Protein AF-A0A963HAX5-F1 (afdb_monomer)

Sequence (498 aa):
MNNPGTINALINVAQRPVFKGELVSKWRKTATCGGETNAEKCWCEPGRDGKCWQKSTRDDDVTPVDLGGQKVVLPGVHHILKGGEDSTGALEAIQRVYFNIGSCAEPCWVNHLADMRQVDPEQRGFGQTPFNIGQCRRDCPNFRAVEDRLQNVLDFFASAESDQSDLHAALANVRQAGSSGVAYTRADLVRDLETEFGEGAVGRGQLVFAENCARCHSSIPESEGGSFKNRDFAAASETHPRKVRADFLGNDQATPVTEVGTFRCRSLHSNHKAGNLYMESASVTLRERPIVADIPERDELKDGGRGYMRNVSLVNIWATAPFMHNNAIGPEICGKPANKANDFHRARYVDGNGKLLEQQPDCLRYDPTVEGRFDLYKLSMYELLHPKERGTKRTLTNADLLIDVGIRPLDGTTEKPLFGFGQVKIPAGASAGFLNGLMHKQLIGDLFLAKRHPDKLEAAGKAALVPTLQAMADEIIKNPSRFVEILREQRDFISANY

Radius of gyration: 26.66 Å; Cα contacts (8 Å, |Δi|>4): 815; chains: 1; bounding box: 66×57×75 Å

Secondary structure (DSSP, 8-state):
-----------SGGG--EETT--EEEEEEES--TT---TTTEEE-TT-TT-EEEEEEES--EEEEESSS-EEEEESEE--STTS--TT-HHHHHHHHHHHTTTTIIIIIGGGSPPTT---TTSTTSS-----HHHHHHH-HHHHHHHTTHHHHHHHHTSGGGS---HHHHHHHHHHTTS-SPPP-HHHHHHHHHHHH-TTHHHHHHHHHHHHTHHHH-SS-HHHH--GGG--TTPBPSSSTT--BS--S-----EEHHHHTS-TTTTT--TTSTTSTTGGGS-HHHHTSPP-TTSSS-HHHH-TT-SEEPPPP-TTGGGS-SBSTTS-BSPPEE---SSGGG------EE-TTSPBPSSPPPPEEP--SHHHHHHHHHHHHHHHH-TTTSPEE--B-SS-EEEE-S---B-SS-B--GGG--EEEEPTT-BHHHHTT--HHHHHHHHHHHHH-HHHHIIIIIGGGHHHHHHHHHHHHH-GGGHHHHHHHTHHHHHHH-

Nearest PDB structures (foldseek):
  6m6h-assembly1_J  TM=1.814E-01  e=9.692E+00  Human alphaherpesvirus 2

pLDDT: mean 88.15, std 10.21, range [32.91, 97.81]

Solvent-accessible surface area (backbone atoms only — not comparable to full-atom values): 27841 Å² total; per-residue (Å²): 129,81,77,65,64,62,85,74,79,75,54,32,45,70,40,54,58,57,41,62,66,51,32,26,54,45,74,40,82,34,62,63,52,83,88,54,79,50,57,82,43,19,45,65,49,86,98,42,87,55,46,19,33,38,50,48,74,46,34,81,55,62,38,75,43,36,47,67,90,40,82,44,72,44,70,10,32,29,53,72,44,46,37,55,42,25,36,62,12,60,54,61,44,56,53,50,52,49,42,78,74,54,48,55,33,81,76,39,44,60,75,23,39,55,38,91,85,42,69,53,81,90,44,84,17,36,53,52,31,52,41,53,69,48,55,25,50,71,73,24,69,66,50,47,61,48,63,78,40,34,63,61,52,52,26,53,49,24,28,80,90,10,48,70,66,52,67,39,61,53,49,23,57,58,48,50,76,66,78,49,101,65,82,57,40,66,67,52,46,51,52,54,49,22,69,74,68,34,84,62,40,64,64,52,48,53,52,53,36,32,76,75,41,34,87,56,34,29,48,63,51,51,92,76,68,43,56,53,84,78,50,66,69,73,42,54,24,87,85,46,77,79,45,45,49,46,43,28,22,16,40,54,52,82,37,51,32,83,77,71,68,59,82,54,70,65,20,39,59,56,54,45,23,86,62,16,46,40,21,76,38,29,20,50,55,49,38,70,39,73,63,57,77,88,50,98,62,61,63,94,60,28,46,54,26,17,37,20,31,29,62,66,55,56,64,57,44,48,72,60,51,43,38,70,47,74,46,71,31,27,74,51,75,37,82,85,53,92,54,68,89,69,56,79,78,71,89,32,44,29,48,98,86,63,47,71,43,94,72,68,79,83,58,42,68,80,44,90,50,72,66,44,26,40,51,44,23,52,49,14,51,47,33,64,76,34,63,88,76,41,77,48,74,50,65,50,36,89,48,66,43,74,44,76,45,81,67,53,63,69,73,90,84,49,76,43,52,53,90,83,32,34,65,50,74,43,57,50,64,39,54,54,68,64,72,62,60,57,41,55,60,58,49,54,50,48,29,49,28,31,72,76,37,42,67,60,37,36,74,70,74,40,51,89,50,34,67,61,32,32,53,50,40,52,48,34,72,76,38,52,85,42,43,70,56,54,54,59,76,40,37,68,63,41,72,76,75,58

Foldseek 3Di:
DDQLADDFQLAQVLQADFDAQFWAWAKDQFQDPVPDPPLLAKDADPPDGRGMIGTDTDRADWDFEDQANDTDIHGHAGQPAWLQFLRNHQLVVQLVVCVVVPAPCVQWFVQQAADPQDQDPVDGNPHGFETRLSSCVHPHPVSVVSSVCSRVVRRVSNDPVRFFCDLQNQVQVVVVVPDDPDGRDPVNVVVVCCVVPHNCPVVVVQQCCQVPPCCFQWLADCVGQNGSNPDDQQFFDPPRPVRGRNTQRGNQDWDAVVVVVDDQPNLQDCQCAHRHHNVSSGTPVQQPDDFPPPPPDDCVSGHRNGRTTTDHHPRPVLQRDDDDSNNQQFFAEFDPDPDPVPGPDDQFFADPVLFGDPDGDDGDYQDNGSVSSNVRVVRSVVCVVCVVVRTDGFDWAQAWDWFFADDFDDPVPDTDHDPPFGIDTDGTGHGPVVVVPFPVSVLVVLLVCLCPPLVVCVVVVNVVCSVVSPVLSVCCVVCVVCNVVSCVVCVVVRVVPD

Mean predicted aligned error: 7.12 Å

Structure (mmCIF, N/CA/C/O backbone):
data_AF-A0A963HAX5-F1
#
_entry.id   AF-A0A963HAX5-F1
#
loop_
_atom_site.group_PDB
_atom_site.id
_atom_site.type_symbol
_atom_site.label_atom_id
_atom_site.label_alt_id
_atom_site.label_comp_id
_atom_site.label_asym_id
_atom_site.label_entity_id
_atom_site.label_seq_id
_atom_site.pdbx_PDB_ins_code
_atom_site.Cartn_x
_atom_site.Cartn_y
_atom_site.Cartn_z
_atom_site.occupancy
_atom_site.B_iso_or_equiv
_atom_site.auth_seq_id
_atom_site.auth_comp_id
_atom_site.auth_asym_id
_atom_site.auth_atom_id
_atom_site.pdbx_PDB_model_num
ATOM 1 N N . MET A 1 1 ? 2.663 -3.090 -14.062 1.00 32.91 1 MET A N 1
ATOM 2 C CA . MET A 1 1 ? 1.706 -1.972 -14.248 1.00 32.91 1 MET A CA 1
ATOM 3 C C . MET A 1 1 ? 0.460 -2.021 -13.355 1.00 32.91 1 MET A C 1
ATOM 5 O O . MET A 1 1 ? -0.276 -1.048 -13.357 1.00 32.91 1 MET A O 1
ATOM 9 N N . ASN A 1 2 ? 0.231 -3.051 -12.529 1.00 38.16 2 ASN A N 1
ATOM 10 C CA . ASN A 1 2 ? -0.858 -3.026 -11.544 1.00 38.16 2 ASN A CA 1
ATOM 11 C C . ASN A 1 2 ? -0.288 -2.876 -10.133 1.00 38.16 2 ASN A C 1
ATOM 13 O O . ASN A 1 2 ? 0.355 -3.792 -9.633 1.00 38.16 2 ASN A O 1
ATOM 17 N N . ASN A 1 3 ? -0.546 -1.737 -9.495 1.00 45.62 3 ASN A N 1
ATOM 18 C CA . ASN A 1 3 ? -0.531 -1.640 -8.041 1.00 45.62 3 ASN A CA 1
ATOM 19 C C . ASN A 1 3 ? -1.984 -1.862 -7.601 1.00 45.62 3 ASN A C 1
ATOM 21 O O . ASN A 1 3 ? -2.766 -0.916 -7.707 1.00 45.62 3 ASN A O 1
ATOM 25 N N . PRO A 1 4 ? -2.405 -3.084 -7.215 1.00 42.81 4 PRO A N 1
ATOM 26 C CA . PRO A 1 4 ? -3.720 -3.265 -6.613 1.00 42.81 4 PRO A CA 1
ATOM 27 C C . PRO A 1 4 ? -3.714 -2.441 -5.329 1.00 42.81 4 PRO A C 1
ATOM 29 O O . PRO A 1 4 ? -3.092 -2.842 -4.351 1.00 42.81 4 PRO A O 1
ATOM 32 N N . GLY A 1 5 ? -4.257 -1.226 -5.390 1.00 45.62 5 GLY A N 1
ATOM 33 C CA . GLY A 1 5 ? -4.166 -0.249 -4.320 1.00 45.62 5 GLY A CA 1
ATOM 34 C C . GLY A 1 5 ? -4.942 -0.734 -3.107 1.00 45.62 5 GLY A C 1
ATOM 35 O O . GLY A 1 5 ? -6.111 -1.075 -3.207 1.00 45.62 5 GLY A O 1
ATOM 36 N N . THR A 1 6 ? -4.297 -0.713 -1.944 1.00 51.50 6 THR A N 1
ATOM 37 C CA . THR A 1 6 ? -5.027 -0.755 -0.674 1.00 51.50 6 THR A CA 1
ATOM 38 C C . THR A 1 6 ? -5.130 0.663 -0.237 1.00 51.50 6 THR A C 1
ATOM 40 O O . THR A 1 6 ? -4.106 1.314 -0.022 1.00 51.50 6 THR A O 1
ATOM 43 N N . ILE A 1 7 ? -6.361 1.119 -0.124 1.00 56.72 7 ILE A N 1
ATOM 44 C CA . ILE A 1 7 ? -6.657 2.325 0.614 1.00 56.72 7 ILE A CA 1
ATOM 45 C C . ILE A 1 7 ? -6.442 1.942 2.078 1.00 56.72 7 ILE A C 1
ATOM 47 O O . ILE A 1 7 ? -7.212 1.172 2.643 1.00 56.72 7 ILE A O 1
ATOM 51 N N . ASN A 1 8 ? -5.338 2.398 2.669 1.00 67.06 8 ASN A N 1
ATOM 52 C CA . ASN A 1 8 ? -5.204 2.346 4.118 1.00 67.06 8 ASN A CA 1
ATOM 53 C C . ASN A 1 8 ? -6.089 3.456 4.671 1.00 67.06 8 ASN A C 1
ATOM 55 O O . ASN A 1 8 ? -5.916 4.616 4.293 1.00 67.06 8 ASN A O 1
ATOM 59 N N . ALA A 1 9 ? -7.016 3.107 5.554 1.00 79.50 9 ALA A N 1
ATOM 60 C CA . ALA A 1 9 ? -7.699 4.126 6.324 1.00 79.50 9 ALA A CA 1
ATOM 61 C C . ALA A 1 9 ? -6.678 4.827 7.232 1.00 79.50 9 ALA A C 1
ATOM 63 O O . ALA A 1 9 ? -5.815 4.183 7.833 1.00 79.50 9 ALA A O 1
ATOM 64 N N . LEU A 1 10 ? -6.752 6.153 7.285 1.00 88.31 10 LEU A N 1
ATOM 65 C CA . LEU A 1 10 ? -5.942 6.970 8.180 1.00 88.31 10 LEU A CA 1
ATOM 66 C C . LEU A 1 10 ? -6.683 7.057 9.512 1.00 88.31 10 LEU A C 1
ATOM 68 O O . LEU A 1 10 ? -7.486 7.959 9.716 1.00 88.31 10 LEU A O 1
ATOM 72 N N . ILE A 1 11 ? -6.477 6.052 10.363 1.00 92.06 11 ILE A N 1
ATOM 73 C CA . ILE A 1 11 ? -7.138 5.938 11.665 1.00 92.06 11 ILE A CA 1
ATOM 74 C C . ILE A 1 11 ? -6.079 5.666 12.723 1.00 92.06 11 ILE A C 1
ATOM 76 O O . ILE A 1 11 ? -5.202 4.834 12.519 1.00 92.06 11 ILE A O 1
ATOM 80 N N . ASN A 1 12 ? -6.179 6.375 13.839 1.00 94.56 12 ASN A N 1
ATOM 81 C CA . ASN A 1 12 ? -5.264 6.411 14.967 1.00 94.56 12 ASN A CA 1
ATOM 82 C C . ASN A 1 12 ? -3.800 6.642 14.553 1.00 94.56 12 ASN A C 1
ATOM 84 O O . ASN A 1 12 ? -2.880 6.034 15.097 1.00 94.56 12 ASN A O 1
ATOM 88 N N . VAL A 1 13 ? -3.569 7.501 13.552 1.00 92.69 13 VAL A N 1
ATOM 89 C CA . VAL A 1 13 ? -2.240 7.706 12.942 1.00 92.69 13 VAL A CA 1
ATOM 90 C C . VAL A 1 13 ? -1.221 8.223 13.958 1.00 92.69 13 VAL A C 1
ATOM 92 O O . VAL A 1 13 ? -0.048 7.874 13.861 1.00 92.69 13 VAL A O 1
ATOM 95 N N . ALA A 1 14 ? -1.671 8.975 14.967 1.00 93.88 14 ALA A N 1
ATOM 96 C CA . ALA A 1 14 ? -0.862 9.444 16.093 1.00 93.88 14 ALA A CA 1
ATOM 97 C C . ALA A 1 14 ? -0.113 8.326 16.846 1.00 93.88 14 ALA A C 1
ATOM 99 O O . ALA A 1 14 ? 0.868 8.601 17.532 1.00 93.88 14 ALA A O 1
ATOM 100 N N . GLN A 1 15 ? -0.578 7.078 16.735 1.00 95.12 15 GLN A N 1
ATOM 101 C CA . GLN A 1 15 ? -0.021 5.906 17.419 1.00 95.12 15 GLN A CA 1
ATOM 102 C C . GLN A 1 15 ? 0.670 4.939 16.452 1.00 95.12 15 GLN A C 1
ATOM 104 O O . GLN A 1 15 ? 1.105 3.857 16.849 1.00 95.12 15 GLN A O 1
ATOM 109 N N . ARG A 1 16 ? 0.767 5.299 15.167 1.00 94.31 16 ARG A N 1
ATOM 110 C CA . ARG A 1 16 ? 1.405 4.456 14.160 1.00 94.31 16 ARG A CA 1
ATOM 111 C C . ARG A 1 16 ? 2.895 4.252 14.494 1.00 94.31 16 ARG A C 1
ATOM 113 O O . ARG A 1 16 ? 3.577 5.230 14.797 1.00 94.31 16 ARG A O 1
ATOM 120 N N . PRO A 1 17 ? 3.431 3.022 14.392 1.00 94.75 17 PRO A N 1
ATOM 121 C CA . PRO A 1 17 ? 4.836 2.754 14.692 1.00 94.75 17 PRO A CA 1
ATOM 122 C C . PRO A 1 17 ? 5.827 3.541 13.827 1.00 94.75 17 PRO A C 1
ATOM 124 O O . PRO A 1 17 ? 5.628 3.729 12.620 1.00 94.75 17 PRO A O 1
ATOM 127 N N . VAL A 1 18 ? 6.950 3.906 14.447 1.00 95.44 18 VAL A N 1
ATOM 128 C CA . VAL A 1 18 ? 8.160 4.407 13.782 1.00 95.44 18 VAL A CA 1
ATOM 129 C C . VAL A 1 18 ? 9.319 3.431 13.962 1.00 95.44 18 VAL A C 1
ATOM 131 O O . VAL A 1 18 ? 9.375 2.676 14.930 1.00 95.44 18 VAL A O 1
ATOM 134 N N . PHE A 1 19 ? 10.259 3.463 13.022 1.00 95.31 19 PHE A N 1
ATOM 135 C CA . PHE A 1 19 ? 11.384 2.541 12.941 1.00 95.31 19 PHE A CA 1
ATOM 136 C C . PHE A 1 19 ? 12.693 3.315 13.086 1.00 95.31 19 PHE A C 1
ATOM 138 O O . PHE A 1 19 ? 13.064 4.107 12.214 1.00 95.31 19 PHE A O 1
ATOM 145 N N . LYS A 1 20 ? 13.378 3.102 14.211 1.00 96.25 20 LYS A N 1
ATOM 146 C CA . LYS A 1 20 ? 14.713 3.646 14.493 1.00 96.25 20 LYS A CA 1
ATOM 147 C C . LYS A 1 20 ? 15.781 2.856 13.730 1.00 96.25 20 LYS A C 1
ATOM 149 O O . LYS A 1 20 ? 15.665 1.641 13.611 1.00 96.25 20 LYS A O 1
ATOM 154 N N . GLY A 1 21 ? 16.848 3.527 13.289 1.00 96.19 21 GLY A N 1
ATOM 155 C CA . GLY A 1 21 ? 17.984 2.866 12.633 1.00 96.19 21 GLY A CA 1
ATOM 156 C C . GLY A 1 21 ? 17.729 2.499 11.171 1.00 96.19 21 GLY A C 1
ATOM 157 O O . GLY A 1 21 ? 18.517 1.770 10.576 1.00 96.19 21 GLY A O 1
ATOM 158 N N . GLU A 1 22 ? 16.627 2.971 10.582 1.00 95.88 22 GLU A N 1
ATOM 159 C CA . GLU A 1 22 ? 16.356 2.772 9.161 1.00 95.88 22 GLU A CA 1
ATOM 160 C C . GLU A 1 22 ? 17.344 3.607 8.338 1.00 95.88 22 GLU A C 1
ATOM 162 O O . GLU A 1 22 ? 17.311 4.836 8.384 1.00 95.88 22 GLU A O 1
ATOM 167 N N . LEU A 1 23 ? 18.202 2.958 7.551 1.00 97.25 23 LEU A N 1
ATOM 168 C CA . LEU A 1 23 ? 19.169 3.639 6.699 1.00 97.25 23 LEU A CA 1
ATOM 169 C C . LEU A 1 23 ? 18.450 4.255 5.491 1.00 97.25 23 LEU A C 1
ATOM 171 O O . LEU A 1 23 ? 18.001 3.558 4.577 1.00 97.25 23 LEU A O 1
ATOM 175 N N . VAL A 1 24 ? 18.343 5.580 5.466 1.00 96.06 24 VAL A N 1
ATOM 176 C CA . VAL A 1 24 ? 17.559 6.341 4.490 1.00 96.06 24 VAL A CA 1
ATOM 177 C C . VAL A 1 24 ? 18.438 7.331 3.729 1.00 96.06 24 VAL A C 1
ATOM 179 O O . VAL A 1 24 ? 19.061 8.230 4.303 1.00 96.06 24 VAL A O 1
ATOM 182 N N . SER A 1 25 ? 18.422 7.211 2.398 1.00 94.75 25 SER A N 1
ATOM 183 C CA . SER A 1 25 ? 18.988 8.206 1.484 1.00 94.75 25 SER A CA 1
ATOM 184 C C . SER A 1 25 ? 17.899 9.179 1.036 1.00 94.75 25 SER A C 1
ATOM 186 O O . SER A 1 25 ? 17.013 8.796 0.274 1.00 94.75 25 SER A O 1
ATOM 188 N N . LYS A 1 26 ? 17.938 10.426 1.523 1.00 94.50 26 LYS A N 1
ATOM 189 C CA . LYS A 1 26 ? 16.929 11.448 1.201 1.00 94.50 26 LYS A CA 1
ATOM 190 C C . LYS A 1 26 ? 17.456 12.877 1.273 1.00 94.50 26 LYS A C 1
ATOM 192 O O . LYS A 1 26 ? 18.551 13.131 1.774 1.00 94.50 26 LYS A O 1
ATOM 197 N N . TRP A 1 27 ? 16.647 13.804 0.769 1.00 94.19 27 TRP A N 1
ATOM 198 C CA . TRP A 1 27 ? 16.886 15.244 0.820 1.00 94.19 27 TRP A CA 1
ATOM 199 C C . TRP A 1 27 ? 16.412 15.818 2.156 1.00 94.19 27 TRP A C 1
ATOM 201 O O . TRP A 1 27 ? 15.243 15.690 2.502 1.00 94.19 27 TRP A O 1
ATOM 211 N N . ARG A 1 28 ? 17.304 16.479 2.896 1.00 93.81 28 ARG A N 1
ATOM 212 C CA . ARG A 1 28 ? 17.001 17.108 4.191 1.00 93.81 28 ARG A CA 1
ATOM 213 C C . ARG A 1 28 ? 17.199 18.615 4.096 1.00 93.81 28 ARG A C 1
ATOM 215 O O . ARG A 1 28 ? 18.130 19.061 3.428 1.00 93.81 28 ARG A O 1
ATOM 222 N N . LYS A 1 29 ? 16.333 19.394 4.751 1.00 93.69 29 LYS A N 1
ATOM 223 C CA . LYS A 1 29 ? 16.457 20.861 4.805 1.00 93.69 29 LYS A CA 1
ATOM 224 C C . LYS A 1 29 ? 17.792 21.254 5.453 1.00 93.69 29 LYS A C 1
ATOM 226 O O . LYS A 1 29 ? 18.190 20.662 6.451 1.00 93.69 29 LYS A O 1
ATOM 231 N N . THR A 1 30 ? 18.459 22.252 4.887 1.00 94.62 30 THR A N 1
ATOM 232 C CA . THR A 1 30 ? 19.695 22.861 5.398 1.00 94.62 30 THR A CA 1
ATOM 233 C C . THR A 1 30 ? 19.689 24.362 5.096 1.00 94.62 30 THR A C 1
ATOM 235 O O . THR A 1 30 ? 18.977 24.810 4.200 1.00 94.62 30 THR A O 1
ATOM 238 N N . ALA A 1 31 ? 20.472 25.151 5.832 1.00 95.31 31 ALA A N 1
ATOM 239 C CA . ALA A 1 31 ? 20.549 26.599 5.631 1.00 95.31 31 ALA A CA 1
ATOM 240 C C . ALA A 1 31 ? 21.395 26.996 4.407 1.00 95.31 31 ALA A C 1
ATOM 242 O O . ALA A 1 31 ? 21.224 28.076 3.852 1.00 95.31 31 ALA A O 1
ATOM 243 N N . THR A 1 32 ? 22.336 26.149 3.988 1.00 94.31 32 THR A N 1
ATOM 244 C CA . THR A 1 32 ? 23.239 26.432 2.867 1.00 94.31 32 THR A CA 1
ATOM 245 C C . THR A 1 32 ? 23.779 25.139 2.271 1.00 94.31 32 THR A C 1
ATOM 247 O O . THR A 1 32 ? 23.895 24.131 2.970 1.00 94.31 32 THR A O 1
ATOM 250 N N . CYS A 1 33 ? 24.144 25.178 0.989 1.00 93.94 33 CYS A N 1
ATOM 251 C CA . CYS A 1 33 ? 24.929 24.119 0.356 1.00 93.94 33 CYS A CA 1
ATOM 252 C C . CYS A 1 33 ? 26.430 24.209 0.654 1.00 93.94 33 CYS A C 1
ATOM 254 O O . CYS A 1 33 ? 27.176 23.293 0.310 1.00 93.94 33 CYS A O 1
ATOM 256 N N . GLY A 1 34 ? 26.886 25.278 1.314 1.00 91.88 34 GLY A N 1
ATOM 257 C CA . GLY A 1 34 ? 28.306 25.495 1.573 1.00 91.88 34 GLY A CA 1
ATOM 258 C C . GLY A 1 34 ? 29.098 25.482 0.264 1.00 91.88 34 GLY A C 1
ATOM 259 O O . GLY A 1 34 ? 28.802 26.256 -0.641 1.00 91.88 34 GLY A O 1
ATOM 260 N N . GLY A 1 35 ? 30.088 24.590 0.165 1.00 90.50 35 GLY A N 1
ATOM 261 C CA . GLY A 1 35 ? 30.889 24.387 -1.048 1.00 90.50 35 GLY A CA 1
ATOM 262 C C . GLY A 1 35 ? 30.352 23.331 -2.024 1.00 90.50 35 GLY A C 1
ATOM 263 O O . GLY A 1 35 ? 30.990 23.093 -3.047 1.00 90.50 35 GLY A O 1
ATOM 264 N N . GLU A 1 36 ? 29.227 22.668 -1.731 1.00 93.12 36 GLU A N 1
ATOM 265 C CA . GLU A 1 36 ? 28.642 21.678 -2.644 1.00 93.12 36 GLU A CA 1
ATOM 266 C C . GLU A 1 36 ? 27.991 22.384 -3.838 1.00 93.12 36 GLU A C 1
ATOM 268 O O . GLU A 1 36 ? 27.017 23.122 -3.690 1.00 93.12 36 GLU A O 1
ATOM 273 N N . THR A 1 37 ? 28.536 22.143 -5.029 1.00 86.94 37 THR A N 1
ATOM 274 C CA . THR A 1 37 ? 28.081 22.750 -6.291 1.00 86.94 37 THR A CA 1
ATOM 275 C C . THR A 1 37 ? 27.257 21.785 -7.138 1.00 86.94 37 THR A C 1
ATOM 277 O O . THR A 1 37 ? 26.600 22.206 -8.092 1.00 86.94 37 THR A O 1
ATOM 280 N N . ASN A 1 38 ? 27.243 20.493 -6.797 1.00 89.44 38 ASN A N 1
ATOM 281 C CA . ASN A 1 38 ? 26.429 19.514 -7.493 1.00 89.44 38 ASN A CA 1
ATOM 282 C C . ASN A 1 38 ? 24.960 19.634 -7.057 1.00 89.44 38 ASN A C 1
ATOM 284 O O . ASN A 1 38 ? 24.579 19.230 -5.954 1.00 89.44 38 ASN A O 1
ATOM 288 N N . ALA A 1 39 ? 24.119 20.102 -7.981 1.00 85.06 39 ALA A N 1
ATOM 289 C CA . ALA A 1 39 ? 22.677 20.264 -7.807 1.00 85.06 39 ALA A CA 1
ATOM 290 C C . ALA A 1 39 ? 21.904 18.953 -7.534 1.00 85.06 39 ALA A C 1
ATOM 292 O O . ALA A 1 39 ? 20.715 18.997 -7.214 1.00 85.06 39 ALA A O 1
ATOM 293 N N . GLU A 1 40 ? 22.542 17.789 -7.684 1.00 85.94 40 GLU A N 1
ATOM 294 C CA . GLU A 1 40 ? 22.016 16.466 -7.318 1.00 85.94 40 GLU A CA 1
ATOM 295 C C . GLU A 1 40 ? 22.358 16.052 -5.879 1.00 85.94 40 GLU A C 1
ATOM 297 O O . GLU A 1 40 ? 21.785 15.096 -5.355 1.00 85.94 40 GLU A O 1
ATOM 302 N N . LYS A 1 41 ? 23.279 16.773 -5.231 1.00 91.56 41 LYS A N 1
ATOM 303 C CA . LYS A 1 41 ? 23.694 16.551 -3.841 1.00 91.56 41 LYS A CA 1
ATOM 304 C C . LYS A 1 41 ? 23.219 17.658 -2.914 1.00 91.56 41 LYS A C 1
ATOM 306 O O . LYS A 1 41 ? 22.869 17.376 -1.771 1.00 91.56 41 LYS A O 1
ATOM 311 N N . CYS A 1 42 ? 23.175 18.897 -3.390 1.00 95.06 42 CYS A N 1
ATOM 312 C CA . CYS A 1 42 ? 22.589 20.003 -2.653 1.00 95.06 42 CYS A CA 1
ATOM 313 C C . CYS A 1 42 ? 21.973 21.039 -3.589 1.00 95.06 42 CYS A C 1
ATOM 315 O O . CYS A 1 42 ? 22.504 21.312 -4.660 1.00 95.06 42 CYS A O 1
ATOM 317 N N . TRP A 1 43 ? 20.849 21.628 -3.188 1.00 95.06 43 TRP A N 1
ATOM 318 C CA . TRP A 1 43 ? 20.208 22.691 -3.952 1.00 95.06 43 TRP A CA 1
ATOM 319 C C . TRP A 1 43 ? 19.565 23.740 -3.045 1.00 95.06 43 TRP A C 1
ATOM 321 O O . TRP A 1 43 ? 18.892 23.387 -2.077 1.00 95.06 43 TRP A O 1
ATOM 331 N N . CYS A 1 44 ? 19.742 25.016 -3.391 1.00 94.56 44 CYS A N 1
ATOM 332 C CA . CYS A 1 44 ? 19.100 26.162 -2.748 1.00 94.56 44 CYS A CA 1
ATOM 333 C C . CYS A 1 44 ? 18.092 26.812 -3.695 1.00 94.56 44 CYS A C 1
ATOM 335 O O . CYS A 1 44 ? 18.371 26.954 -4.887 1.00 94.56 44 CYS A O 1
ATOM 337 N N . GLU A 1 45 ? 16.947 27.245 -3.167 1.00 94.12 45 GLU A N 1
ATOM 338 C CA . GLU A 1 45 ? 15.956 27.964 -3.964 1.00 94.12 45 GLU A CA 1
ATOM 339 C C . GLU A 1 45 ? 16.473 29.366 -4.351 1.00 94.12 45 GLU A C 1
ATOM 341 O O . GLU A 1 45 ? 16.821 30.153 -3.467 1.00 94.12 45 GLU A O 1
ATOM 346 N N . PRO A 1 46 ? 16.524 29.716 -5.655 1.00 91.75 46 PRO A N 1
ATOM 347 C CA . PRO A 1 46 ? 16.982 31.032 -6.089 1.00 91.75 46 PRO A CA 1
ATOM 348 C C . PRO A 1 46 ? 16.165 32.168 -5.462 1.00 91.75 46 PRO A C 1
ATOM 350 O O . PRO A 1 46 ? 14.934 32.142 -5.476 1.00 91.75 46 PRO A O 1
ATOM 353 N N . GLY A 1 47 ? 16.853 33.177 -4.921 1.00 92.69 47 GLY A N 1
ATOM 354 C CA . GLY A 1 47 ? 16.218 34.334 -4.278 1.00 92.69 47 GLY A CA 1
ATOM 355 C C . GLY A 1 47 ? 15.583 34.047 -2.909 1.00 92.69 47 GLY A C 1
ATOM 356 O O . GLY A 1 47 ? 14.773 34.847 -2.440 1.00 92.69 47 GLY A O 1
ATOM 357 N N . ARG A 1 48 ? 15.904 32.911 -2.272 1.00 92.25 48 ARG A N 1
ATOM 358 C CA . ARG A 1 48 ? 15.418 32.538 -0.934 1.00 92.25 48 ARG A CA 1
ATOM 359 C C . ARG A 1 48 ? 16.582 32.152 -0.020 1.00 92.25 48 ARG A C 1
ATOM 361 O O . ARG A 1 48 ? 17.049 31.014 -0.041 1.00 92.25 48 ARG A O 1
ATOM 368 N N . ASP A 1 49 ? 17.003 33.083 0.827 1.00 92.19 49 ASP A N 1
ATOM 369 C CA . ASP A 1 49 ? 18.063 32.831 1.805 1.00 92.19 49 ASP A CA 1
ATOM 370 C C . ASP A 1 49 ? 17.662 31.724 2.789 1.00 92.19 49 ASP A C 1
ATOM 372 O O . ASP A 1 49 ? 16.530 31.674 3.276 1.00 92.19 49 ASP A O 1
ATOM 376 N N . GLY A 1 50 ? 18.590 30.810 3.079 1.00 92.06 50 GLY A N 1
ATOM 377 C CA . GLY A 1 50 ? 18.368 29.741 4.055 1.00 92.06 50 GLY A CA 1
ATOM 378 C C . GLY A 1 50 ? 17.478 28.586 3.581 1.00 92.06 50 GLY A C 1
ATOM 379 O O . GLY A 1 50 ? 17.248 27.653 4.350 1.00 92.06 50 GLY A O 1
ATOM 380 N N . LYS A 1 51 ? 16.959 28.622 2.345 1.00 94.44 51 LYS A N 1
ATOM 381 C CA . LYS A 1 51 ? 16.035 27.606 1.823 1.00 94.44 51 LYS A CA 1
ATOM 382 C C . LYS A 1 51 ? 16.765 26.621 0.912 1.00 94.44 51 LYS A C 1
ATOM 384 O O . LYS A 1 51 ? 16.668 26.691 -0.314 1.00 94.44 51 LYS A O 1
ATOM 389 N N . CYS A 1 52 ? 17.511 25.712 1.535 1.00 95.06 52 CYS A N 1
ATOM 390 C CA . CYS A 1 52 ? 18.308 24.705 0.844 1.00 95.06 52 CYS A CA 1
ATOM 391 C C . CYS A 1 52 ? 17.975 23.282 1.304 1.00 95.06 52 CYS A C 1
ATOM 393 O O . CYS A 1 52 ? 17.402 23.054 2.370 1.00 95.06 52 CYS A O 1
ATOM 395 N N . TRP A 1 53 ? 18.361 22.303 0.489 1.00 95.69 53 TRP A N 1
ATOM 396 C CA . TRP A 1 53 ? 18.225 20.886 0.790 1.00 95.69 53 TRP A CA 1
ATOM 397 C C . TRP A 1 53 ? 19.487 20.150 0.386 1.00 95.69 53 TRP A C 1
ATOM 399 O O . TRP A 1 53 ? 19.988 20.350 -0.717 1.00 95.69 53 TRP A O 1
ATOM 409 N N . GLN A 1 54 ? 19.945 19.248 1.245 1.00 95.62 54 GLN A N 1
ATOM 410 C CA . GLN A 1 54 ? 21.100 18.401 0.996 1.00 95.62 54 GLN A CA 1
ATOM 411 C C . GLN A 1 54 ? 20.691 16.933 1.044 1.00 95.62 54 GLN A C 1
ATOM 413 O O . GLN A 1 54 ? 20.030 16.480 1.984 1.00 95.62 54 GLN A O 1
ATOM 418 N N . LYS A 1 55 ? 21.093 16.178 0.024 1.00 95.00 55 LYS A N 1
ATOM 419 C CA . LYS A 1 55 ? 20.923 14.732 -0.031 1.00 95.00 55 LYS A CA 1
ATOM 420 C C . LYS A 1 55 ? 21.985 14.069 0.839 1.00 95.00 55 LYS A C 1
ATOM 422 O O . LYS A 1 55 ? 23.171 14.363 0.725 1.00 95.00 55 LYS A O 1
ATOM 427 N N . SER A 1 56 ? 21.561 13.178 1.723 1.00 95.31 56 SER A N 1
ATOM 428 C CA . SER A 1 56 ? 22.463 12.392 2.569 1.00 95.31 56 SER A CA 1
ATOM 429 C C . SER A 1 56 ? 21.865 11.024 2.878 1.00 95.31 56 SER A C 1
ATOM 431 O O . SER A 1 56 ? 20.647 10.841 2.814 1.00 95.31 56 SER A O 1
ATOM 433 N N . THR A 1 57 ? 22.721 10.068 3.225 1.00 96.88 57 THR A N 1
ATOM 434 C CA . THR A 1 57 ? 22.324 8.738 3.701 1.00 96.88 57 THR A CA 1
ATOM 435 C C . THR A 1 57 ? 22.632 8.652 5.188 1.00 96.88 57 THR A C 1
ATOM 437 O O . THR A 1 57 ? 23.773 8.892 5.576 1.00 96.88 57 THR A O 1
ATOM 440 N N . ARG A 1 58 ? 21.610 8.401 6.009 1.00 97.12 58 ARG A N 1
ATOM 441 C CA . ARG A 1 58 ? 21.683 8.406 7.479 1.00 97.12 58 ARG A CA 1
ATOM 442 C C . ARG A 1 58 ? 20.688 7.400 8.057 1.00 97.12 58 ARG A C 1
ATOM 444 O O . ARG A 1 58 ? 19.735 7.058 7.366 1.00 97.12 58 ARG A O 1
ATOM 451 N N . ASP A 1 59 ? 20.898 6.962 9.290 1.00 97.06 59 ASP A N 1
ATOM 452 C CA . ASP A 1 59 ? 20.053 6.014 10.036 1.00 97.06 59 ASP A CA 1
ATOM 453 C C . ASP A 1 59 ? 19.447 6.612 11.323 1.00 97.06 59 ASP A C 1
ATOM 455 O O . ASP A 1 59 ? 18.753 5.938 12.087 1.00 97.06 59 ASP A O 1
ATOM 459 N N . ASP A 1 60 ? 19.677 7.905 11.548 1.00 96.75 60 ASP A N 1
ATOM 460 C CA . ASP A 1 60 ? 19.276 8.666 12.730 1.00 96.75 60 ASP A CA 1
ATOM 461 C C . ASP A 1 60 ? 18.128 9.653 12.449 1.00 96.75 60 ASP A C 1
ATOM 463 O O . ASP A 1 60 ? 17.931 10.618 13.190 1.00 96.75 60 ASP A O 1
ATOM 467 N N . ASP A 1 61 ? 17.365 9.434 11.371 1.00 96.25 61 ASP A N 1
ATOM 468 C CA . ASP A 1 61 ? 16.186 10.247 11.080 1.00 96.25 61 ASP A CA 1
ATOM 469 C C . ASP A 1 61 ? 15.150 10.155 12.208 1.00 96.25 61 ASP A C 1
ATOM 471 O O . ASP A 1 61 ? 14.940 9.116 12.836 1.00 96.25 61 ASP A O 1
ATOM 475 N N . VAL A 1 62 ? 14.454 11.266 12.417 1.00 96.88 62 VAL A N 1
ATOM 476 C CA . VAL A 1 62 ? 13.358 11.401 13.375 1.00 96.88 62 VAL A CA 1
ATOM 477 C C . VAL A 1 62 ? 12.125 11.950 12.673 1.00 96.88 62 VAL A C 1
ATOM 479 O O . VAL A 1 62 ? 12.231 12.577 11.616 1.00 96.88 62 VAL A O 1
ATOM 482 N N . THR A 1 63 ? 10.953 11.754 13.274 1.00 96.50 63 THR A N 1
ATOM 483 C CA . THR A 1 63 ? 9.694 12.299 12.757 1.00 96.50 63 THR A CA 1
ATOM 484 C C . THR A 1 63 ? 9.120 13.325 13.736 1.00 96.50 63 THR A C 1
ATOM 486 O O . THR A 1 63 ? 8.513 12.938 14.736 1.00 96.50 63 THR A O 1
ATOM 489 N N . PRO A 1 64 ? 9.296 14.634 13.477 1.00 96.19 64 PRO A N 1
ATOM 490 C CA . PRO A 1 64 ? 8.561 15.677 14.181 1.00 96.19 64 PRO A CA 1
ATOM 491 C C . PRO A 1 64 ? 7.070 15.595 13.843 1.00 96.19 64 PRO A C 1
ATOM 493 O O . PRO A 1 64 ? 6.712 15.454 12.672 1.00 96.19 64 PRO A O 1
ATOM 496 N N . VAL A 1 65 ? 6.205 15.694 14.848 1.00 96.00 65 VAL A N 1
ATOM 497 C CA . VAL A 1 65 ? 4.747 15.679 14.665 1.00 96.00 65 VAL A CA 1
ATOM 498 C C . VAL A 1 65 ? 4.051 16.380 15.830 1.00 96.00 65 VAL A C 1
ATOM 500 O O . VAL A 1 65 ? 4.536 16.352 16.964 1.00 96.00 65 VAL A O 1
ATOM 503 N N . ASP A 1 66 ? 2.925 17.029 15.553 1.00 94.88 66 ASP A N 1
ATOM 504 C CA . ASP A 1 66 ? 2.018 17.540 16.579 1.00 94.88 66 ASP A CA 1
ATOM 505 C C . ASP A 1 66 ? 1.000 16.464 16.997 1.00 94.88 66 ASP A C 1
ATOM 507 O O . ASP A 1 66 ? 0.113 16.082 16.233 1.00 94.88 66 ASP A O 1
ATOM 511 N N . LEU A 1 67 ? 1.125 15.970 18.231 1.00 91.75 67 LEU A N 1
ATOM 512 C CA . LEU A 1 67 ? 0.201 15.015 18.835 1.00 91.75 67 LEU A CA 1
ATOM 513 C C . LEU A 1 67 ? -0.729 15.735 19.810 1.00 91.75 67 LEU A C 1
ATOM 515 O O . LEU A 1 67 ? -0.508 15.759 21.016 1.00 91.75 67 LEU A O 1
ATOM 519 N N . GLY A 1 68 ? -1.791 16.342 19.284 1.00 80.94 68 GLY A N 1
ATOM 520 C CA . GLY A 1 68 ? -2.837 16.959 20.109 1.00 80.94 68 GLY A CA 1
ATOM 521 C C . GLY A 1 68 ? -2.412 18.217 20.838 1.00 80.94 68 GLY A C 1
ATOM 522 O O . GLY A 1 68 ? -2.686 18.368 22.026 1.00 80.94 68 GLY A O 1
ATOM 523 N N . GLY A 1 69 ? -1.769 19.117 20.102 1.00 84.75 69 GLY A N 1
ATOM 524 C CA . GLY A 1 69 ? -1.217 20.372 20.595 1.00 84.75 69 GLY A CA 1
ATOM 525 C C . GLY A 1 69 ? 0.164 20.206 21.227 1.00 84.75 69 GLY A C 1
ATOM 526 O O . GLY A 1 69 ? 0.737 21.187 21.702 1.00 84.75 69 GLY A O 1
ATOM 527 N N . GLN A 1 70 ? 0.703 18.984 21.263 1.00 90.94 70 GLN A N 1
ATOM 528 C CA . GLN A 1 70 ? 2.027 18.690 21.794 1.00 90.94 70 GLN A CA 1
ATOM 529 C C . GLN A 1 70 ? 2.977 18.345 20.656 1.00 90.94 70 GLN A C 1
ATOM 531 O O . GLN A 1 70 ? 2.884 17.285 20.039 1.00 90.94 70 GLN A O 1
ATOM 536 N N . LYS A 1 71 ? 3.944 19.230 20.410 1.00 94.12 71 LYS A N 1
ATOM 537 C CA . LYS A 1 71 ? 5.031 18.954 19.472 1.00 94.12 71 LYS A CA 1
ATOM 538 C C . LYS A 1 71 ? 5.966 17.914 20.071 1.00 94.12 71 LYS A C 1
ATOM 540 O O . LYS A 1 71 ? 6.627 18.180 21.074 1.00 94.12 71 LYS A O 1
ATOM 545 N N . VAL A 1 72 ? 6.042 16.757 19.430 1.00 94.88 72 VAL A N 1
ATOM 546 C CA . VAL A 1 72 ? 6.934 15.662 19.810 1.00 94.88 72 VAL A CA 1
ATOM 547 C C . VAL A 1 72 ? 7.862 15.308 18.655 1.00 94.88 72 VAL A C 1
ATOM 549 O O . VAL A 1 72 ? 7.621 15.651 17.496 1.00 94.88 72 VAL A O 1
ATOM 552 N N . VAL A 1 73 ? 8.946 14.610 18.978 1.00 96.62 73 VAL A N 1
ATOM 553 C CA . VAL A 1 73 ? 9.895 14.078 18.000 1.00 96.62 73 VAL A CA 1
ATOM 554 C C . VAL A 1 73 ? 9.953 12.570 18.191 1.00 96.62 73 VAL A C 1
ATOM 556 O O . VAL A 1 73 ? 10.517 12.085 19.170 1.00 96.62 73 VAL A O 1
ATOM 559 N N . LEU A 1 74 ? 9.337 11.831 17.270 1.00 95.50 74 LEU A N 1
ATOM 560 C CA . LEU A 1 74 ? 9.327 10.374 17.308 1.00 95.50 74 LEU A CA 1
ATOM 561 C C . LEU A 1 74 ? 10.686 9.821 16.840 1.00 95.50 74 LEU A C 1
ATOM 563 O O . LEU A 1 74 ? 11.237 10.324 15.852 1.00 95.50 74 LEU A O 1
ATOM 567 N N . PRO A 1 75 ? 11.234 8.792 17.511 1.00 95.31 75 PRO A N 1
ATOM 568 C CA . PRO A 1 75 ? 12.533 8.227 17.167 1.00 95.31 75 PRO A CA 1
ATOM 569 C C . PRO A 1 75 ? 12.416 7.310 15.943 1.00 95.31 75 PRO A C 1
ATOM 571 O O . PRO A 1 75 ? 11.997 6.161 16.060 1.00 95.31 75 PRO A O 1
ATOM 574 N N . GLY A 1 76 ? 12.817 7.801 14.771 1.00 96.38 76 GLY A N 1
ATOM 575 C CA . GLY A 1 76 ? 12.786 7.034 13.527 1.00 96.38 76 GLY A CA 1
ATOM 576 C C . GLY A 1 76 ? 11.812 7.561 12.477 1.00 96.38 76 GLY A C 1
ATOM 577 O O . GLY A 1 76 ? 11.282 8.676 12.554 1.00 96.38 76 GLY A O 1
ATOM 578 N N . VAL A 1 77 ? 11.568 6.713 11.479 1.00 95.94 77 VAL A N 1
ATOM 579 C CA . VAL A 1 77 ? 10.702 6.998 10.328 1.00 95.94 77 VAL A CA 1
ATOM 580 C C . VAL A 1 77 ? 9.512 6.054 10.273 1.00 95.94 77 VAL A C 1
ATOM 582 O O . VAL A 1 77 ? 9.590 4.894 10.669 1.00 95.94 77 VAL A O 1
ATOM 585 N N . HIS A 1 78 ? 8.401 6.538 9.730 1.00 94.12 78 HIS A N 1
ATOM 586 C CA . HIS A 1 78 ? 7.264 5.682 9.422 1.00 94.12 78 HIS A CA 1
ATOM 587 C C . HIS A 1 78 ? 7.524 4.830 8.179 1.00 94.12 78 HIS A C 1
ATOM 589 O O . HIS A 1 78 ? 8.175 5.257 7.224 1.00 94.12 78 HIS A O 1
ATOM 595 N N . HIS A 1 79 ? 6.923 3.647 8.166 1.00 91.44 79 HIS A N 1
ATOM 596 C CA . HIS A 1 79 ? 6.921 2.716 7.044 1.00 91.44 79 HIS A CA 1
ATOM 597 C C . HIS A 1 79 ? 5.520 2.668 6.422 1.00 91.44 79 HIS A C 1
ATOM 599 O O . HIS A 1 79 ? 4.643 1.949 6.895 1.00 91.44 79 HIS A O 1
ATOM 605 N N . ILE A 1 80 ? 5.262 3.475 5.386 1.00 87.56 80 ILE A N 1
ATOM 606 C CA . ILE A 1 80 ? 3.875 3.846 5.056 1.00 87.56 80 ILE A CA 1
ATOM 607 C C . ILE A 1 80 ? 3.114 2.800 4.233 1.00 87.56 80 ILE A C 1
ATOM 609 O O . ILE A 1 80 ? 1.963 2.494 4.573 1.00 87.56 80 ILE A O 1
ATOM 613 N N . LEU A 1 81 ? 3.696 2.246 3.168 1.00 85.38 81 LEU A N 1
ATOM 614 C CA . LEU A 1 81 ? 2.992 1.275 2.327 1.00 85.38 81 LEU A CA 1
ATOM 615 C C . LEU A 1 81 ? 3.297 -0.179 2.687 1.00 85.38 81 LEU A C 1
ATOM 617 O O . LEU A 1 81 ? 4.225 -0.498 3.426 1.00 85.38 81 LEU A O 1
ATOM 621 N N . LYS A 1 82 ? 2.477 -1.078 2.138 1.00 79.31 82 LYS A N 1
ATOM 622 C CA . LYS A 1 82 ? 2.394 -2.467 2.572 1.00 79.31 82 LYS A CA 1
ATOM 623 C C . LYS A 1 82 ? 3.438 -3.404 1.975 1.00 79.31 82 LYS A C 1
ATOM 625 O O . LYS A 1 82 ? 3.632 -4.433 2.585 1.00 79.31 82 LYS A O 1
ATOM 630 N N . GLY A 1 83 ? 4.131 -3.113 0.876 1.00 74.44 83 GLY A N 1
ATOM 631 C CA . GLY A 1 83 ? 5.194 -4.011 0.380 1.00 74.44 83 GLY A CA 1
ATOM 632 C C . GLY A 1 83 ? 6.605 -3.628 0.843 1.00 74.44 83 GLY A C 1
ATOM 633 O O . GLY A 1 83 ? 7.571 -4.310 0.517 1.00 74.44 83 GLY A O 1
ATOM 634 N N . GLY A 1 84 ? 6.745 -2.541 1.607 1.00 71.56 84 GLY A N 1
ATOM 635 C CA . GLY A 1 84 ? 8.050 -1.975 1.935 1.00 71.56 84 GLY A CA 1
ATOM 636 C C . GLY A 1 84 ? 8.170 -0.500 1.548 1.00 71.56 84 GLY A C 1
ATOM 637 O O . GLY A 1 84 ? 8.795 0.271 2.273 1.00 71.56 84 GLY A O 1
ATOM 638 N N . GLU A 1 85 ? 7.510 -0.111 0.465 1.00 81.94 85 GLU A N 1
ATOM 639 C CA . GLU A 1 85 ? 7.536 1.237 -0.109 1.00 81.94 85 GLU A CA 1
ATOM 640 C C . GLU A 1 85 ? 7.290 2.369 0.901 1.00 81.94 85 GLU A C 1
ATOM 642 O O . GLU A 1 85 ? 6.607 2.187 1.916 1.00 81.94 85 GLU A O 1
ATOM 647 N N . ASP A 1 86 ? 7.780 3.564 0.562 1.00 87.12 86 ASP A N 1
ATOM 648 C CA . ASP A 1 86 ? 7.657 4.776 1.376 1.00 87.12 86 ASP A CA 1
ATOM 649 C C . ASP A 1 86 ? 8.227 4.573 2.790 1.00 87.12 86 ASP A C 1
ATOM 651 O O . ASP A 1 86 ? 7.658 5.006 3.793 1.00 87.12 86 ASP A O 1
ATOM 655 N N . SER A 1 87 ? 9.362 3.872 2.864 1.00 91.62 87 SER A N 1
ATOM 656 C CA . SER A 1 87 ? 10.154 3.672 4.084 1.00 91.62 87 SER A CA 1
ATOM 657 C C . SER A 1 87 ? 11.150 4.805 4.350 1.00 91.62 87 SER A C 1
ATOM 659 O O . SER A 1 87 ? 11.990 4.693 5.234 1.00 91.62 87 SER A O 1
ATOM 661 N N . THR A 1 88 ? 11.078 5.905 3.594 1.00 93.31 88 THR A N 1
ATOM 662 C CA . THR A 1 88 ? 11.916 7.101 3.792 1.00 93.31 88 THR A CA 1
ATOM 663 C C . THR A 1 88 ? 11.336 8.086 4.817 1.00 93.31 88 THR A C 1
ATOM 665 O O . THR A 1 88 ? 12.029 9.018 5.241 1.00 93.31 88 THR A O 1
ATOM 668 N N . GLY A 1 89 ? 10.088 7.863 5.242 1.00 94.06 89 GLY A N 1
ATOM 669 C CA . GLY A 1 89 ? 9.382 8.662 6.238 1.00 94.06 89 GLY A CA 1
ATOM 670 C C . GLY A 1 89 ? 8.029 9.187 5.768 1.00 94.06 89 GLY A C 1
ATOM 671 O O . GLY A 1 89 ? 7.669 9.128 4.592 1.00 94.06 89 GLY A O 1
ATOM 672 N N . ALA A 1 90 ? 7.254 9.701 6.726 1.00 93.75 90 ALA A N 1
ATOM 673 C CA . ALA A 1 90 ? 5.884 10.143 6.482 1.00 93.75 90 ALA A CA 1
ATOM 674 C C . ALA A 1 90 ? 5.806 11.355 5.540 1.00 93.75 90 ALA A C 1
ATOM 676 O O . ALA A 1 90 ? 4.912 11.411 4.701 1.00 93.75 90 ALA A O 1
ATOM 677 N N . LEU A 1 91 ? 6.747 12.301 5.635 1.00 94.69 91 LEU A N 1
ATOM 678 C CA . LEU A 1 91 ? 6.733 13.518 4.816 1.00 94.69 91 LEU A CA 1
ATOM 679 C C . LEU A 1 91 ? 6.914 13.195 3.326 1.00 94.69 91 LEU A C 1
ATOM 681 O O . LEU A 1 91 ? 6.133 13.653 2.494 1.00 94.69 91 LEU A O 1
ATOM 685 N N . GLU A 1 92 ? 7.893 12.360 2.984 1.00 92.00 92 GLU A N 1
ATOM 686 C CA . GLU A 1 92 ? 8.130 11.927 1.606 1.00 92.00 92 GLU A CA 1
ATOM 687 C C . GLU A 1 92 ? 6.983 11.048 1.082 1.00 92.00 92 GLU A C 1
ATOM 689 O O . GLU A 1 92 ? 6.591 11.167 -0.081 1.00 92.00 92 GLU A O 1
ATOM 694 N N . ALA A 1 93 ? 6.385 10.216 1.942 1.00 91.75 93 ALA A N 1
ATOM 695 C CA . ALA A 1 93 ? 5.203 9.436 1.587 1.00 91.75 93 ALA A CA 1
ATOM 696 C C . ALA A 1 93 ? 4.006 10.335 1.230 1.00 91.75 93 ALA A C 1
ATOM 698 O O . ALA A 1 93 ? 3.362 10.119 0.201 1.00 91.75 93 ALA A O 1
ATOM 699 N N . ILE A 1 94 ? 3.741 11.370 2.039 1.00 93.19 94 ILE A N 1
ATOM 700 C CA . ILE A 1 94 ? 2.711 12.388 1.774 1.00 93.19 94 ILE A CA 1
ATOM 701 C C . ILE A 1 94 ? 3.002 13.087 0.449 1.00 93.19 94 ILE A C 1
ATOM 703 O O . ILE A 1 94 ? 2.121 13.205 -0.403 1.00 93.19 94 ILE A O 1
ATOM 707 N N . GLN A 1 95 ? 4.245 13.520 0.246 1.00 91.81 95 GLN A N 1
ATOM 708 C CA . GLN A 1 95 ? 4.648 14.211 -0.971 1.00 91.81 95 GLN A CA 1
ATOM 709 C C . GLN A 1 95 ? 4.387 13.366 -2.221 1.00 91.81 95 GLN A C 1
ATOM 711 O O . GLN A 1 95 ? 3.839 13.864 -3.206 1.00 91.81 95 GLN A O 1
ATOM 716 N N . ARG A 1 96 ? 4.726 12.075 -2.173 1.00 89.75 96 ARG A N 1
ATOM 717 C CA . ARG A 1 96 ? 4.534 11.141 -3.286 1.00 89.75 96 ARG A CA 1
ATOM 718 C C . ARG A 1 96 ? 3.068 11.030 -3.723 1.00 89.75 96 ARG A C 1
ATOM 720 O O . ARG A 1 96 ? 2.807 10.859 -4.912 1.00 89.75 96 ARG A O 1
ATOM 727 N N . VAL A 1 97 ? 2.105 11.176 -2.807 1.00 88.75 97 VAL A N 1
ATOM 728 C CA . VAL A 1 97 ? 0.669 11.148 -3.149 1.00 88.75 97 VAL A CA 1
ATOM 729 C C . VAL A 1 97 ? 0.320 12.231 -4.171 1.00 88.75 97 VAL A C 1
ATOM 731 O O . VAL A 1 97 ? -0.354 11.928 -5.151 1.00 88.75 97 VAL A O 1
ATOM 734 N N . TYR A 1 98 ? 0.833 13.455 -4.006 1.00 89.50 98 TYR A N 1
ATOM 735 C CA . TYR A 1 98 ? 0.579 14.566 -4.933 1.00 89.50 98 TYR A CA 1
ATOM 736 C C . TYR A 1 98 ? 1.085 14.284 -6.352 1.00 89.50 98 TYR A C 1
ATOM 738 O O . TYR A 1 98 ? 0.449 14.670 -7.335 1.00 89.50 98 TYR A O 1
ATOM 746 N N . PHE A 1 99 ? 2.206 13.577 -6.476 1.00 86.12 99 PHE A N 1
ATOM 747 C CA . PHE A 1 99 ? 2.733 13.152 -7.770 1.00 86.12 99 PHE A CA 1
ATOM 748 C C . PHE A 1 99 ? 1.889 12.069 -8.421 1.00 86.12 99 PHE A C 1
ATOM 750 O O . PHE A 1 99 ? 1.589 12.162 -9.608 1.00 86.12 99 PHE A O 1
ATOM 757 N N . ASN A 1 100 ? 1.448 11.085 -7.635 1.00 84.31 100 ASN A N 1
ATOM 758 C CA . ASN A 1 100 ? 0.582 10.014 -8.125 1.00 84.31 100 ASN A CA 1
ATOM 759 C C . ASN A 1 100 ? -0.749 10.546 -8.678 1.00 84.31 100 ASN A C 1
ATOM 761 O O . ASN A 1 100 ? -1.349 9.891 -9.524 1.00 84.31 100 ASN A O 1
ATOM 765 N N . ILE A 1 101 ? -1.195 11.723 -8.225 1.00 86.75 101 ILE A N 1
ATOM 766 C CA . ILE A 1 101 ? -2.412 12.393 -8.709 1.00 86.75 101 ILE A CA 1
ATOM 767 C C . ILE A 1 101 ? -2.151 13.486 -9.761 1.00 86.75 101 ILE A C 1
ATOM 769 O O . ILE A 1 101 ? -3.064 14.241 -10.079 1.00 86.75 101 ILE A O 1
ATOM 773 N N . GLY A 1 102 ? -0.936 13.586 -10.316 1.00 88.88 102 GLY A N 1
ATOM 774 C CA . GLY A 1 102 ? -0.667 14.430 -11.490 1.00 88.88 102 GLY A CA 1
ATOM 775 C C . GLY A 1 102 ? 0.292 15.600 -11.274 1.00 88.88 102 GLY A C 1
ATOM 776 O O . GLY A 1 102 ? 0.676 16.256 -12.243 1.00 88.88 102 GLY A O 1
ATOM 777 N N . SER A 1 103 ? 0.707 15.888 -10.037 1.00 90.81 103 SER A N 1
ATOM 778 C CA . SER A 1 103 ? 1.553 17.061 -9.781 1.00 90.81 103 SER A CA 1
ATOM 779 C C . SER A 1 103 ? 2.911 16.906 -10.462 1.00 90.81 103 SER A C 1
ATOM 781 O O . SER A 1 103 ? 3.504 15.828 -10.433 1.00 90.81 103 SER A O 1
ATOM 783 N N . CYS A 1 104 ? 3.407 17.990 -11.067 1.00 92.44 104 CYS A N 1
ATOM 784 C CA . CYS A 1 104 ? 4.716 18.046 -11.723 1.00 92.44 104 CYS A CA 1
ATOM 785 C C . CYS A 1 104 ? 4.944 16.960 -12.798 1.00 92.44 104 CYS A C 1
ATOM 787 O O . CYS A 1 104 ? 6.087 16.582 -13.024 1.00 92.44 104 CYS A O 1
ATOM 789 N N . ALA A 1 105 ? 3.896 16.447 -13.457 1.00 91.69 105 ALA A N 1
ATOM 790 C CA . ALA A 1 105 ? 4.004 15.293 -14.358 1.00 91.69 105 ALA A CA 1
ATOM 791 C C . ALA A 1 105 ? 5.112 15.420 -15.416 1.00 91.69 105 ALA A C 1
ATOM 793 O O . ALA A 1 105 ? 6.023 14.590 -15.445 1.00 91.69 105 ALA A O 1
ATOM 794 N N . GLU A 1 106 ? 5.064 16.475 -16.230 1.00 88.88 106 GLU A N 1
ATOM 795 C CA . GLU A 1 106 ? 6.042 16.757 -17.289 1.00 88.88 106 GLU A CA 1
ATOM 796 C C . GLU A 1 106 ? 7.479 16.964 -16.779 1.00 88.88 106 GLU A C 1
ATOM 798 O O . GLU A 1 106 ? 8.372 16.264 -17.268 1.00 88.88 106 GLU A O 1
ATOM 803 N N . PRO A 1 107 ? 7.738 17.857 -15.799 1.00 89.19 107 PRO A N 1
ATOM 804 C CA . PRO A 1 107 ? 9.099 18.107 -15.328 1.00 89.19 107 PRO A CA 1
ATOM 805 C C . PRO A 1 107 ? 9.683 16.967 -14.485 1.00 89.19 107 PRO A C 1
ATOM 807 O O . PRO A 1 107 ? 10.899 16.911 -14.337 1.00 89.19 107 PRO A O 1
ATOM 810 N N . CYS A 1 108 ? 8.851 16.084 -13.914 1.00 89.62 108 CYS A N 1
ATOM 811 C CA . CYS A 1 108 ? 9.313 15.084 -12.953 1.00 89.62 108 CYS A CA 1
ATOM 812 C C . CYS A 1 108 ? 9.283 13.649 -13.436 1.00 89.62 108 CYS A C 1
ATOM 814 O O . CYS A 1 108 ? 10.312 13.003 -13.381 1.00 89.62 108 CYS A O 1
ATOM 816 N N . TRP A 1 109 ? 8.124 13.091 -13.790 1.00 88.94 109 TRP A N 1
ATOM 817 C CA . TRP A 1 109 ? 7.968 11.628 -13.747 1.00 88.94 109 TRP A CA 1
ATOM 818 C C . TRP A 1 109 ? 7.350 11.012 -14.997 1.00 88.94 109 TRP A C 1
ATOM 820 O O . TRP A 1 109 ? 7.577 9.830 -15.243 1.00 88.94 109 TRP A O 1
ATOM 830 N N . VAL A 1 110 ? 6.628 11.765 -15.834 1.00 90.31 110 VAL A N 1
ATOM 831 C CA . VAL A 1 110 ? 5.998 11.189 -17.039 1.00 90.31 110 VAL A CA 1
ATOM 832 C C . VAL A 1 110 ? 7.044 10.649 -18.020 1.00 90.31 110 VAL A C 1
ATOM 834 O O . VAL A 1 110 ? 6.861 9.587 -18.607 1.00 90.31 110 VAL A O 1
ATOM 837 N N . ASN A 1 111 ? 8.193 11.326 -18.112 1.00 88.94 111 ASN A N 1
ATOM 838 C CA . ASN A 1 111 ? 9.329 10.941 -18.956 1.00 88.94 111 ASN A CA 1
ATOM 839 C C . ASN A 1 111 ? 10.094 9.707 -18.446 1.00 88.94 111 ASN A C 1
ATOM 841 O O . ASN A 1 111 ? 10.986 9.214 -19.134 1.00 88.94 111 ASN A O 1
ATOM 845 N N . HIS A 1 112 ? 9.745 9.224 -17.254 1.00 90.88 112 HIS A N 1
ATOM 846 C CA . HIS A 1 112 ? 10.361 8.084 -16.584 1.00 90.88 112 HIS A CA 1
ATOM 847 C C . HIS A 1 112 ? 9.472 6.831 -16.604 1.00 90.88 112 HIS A C 1
ATOM 849 O O . HIS A 1 112 ? 9.855 5.781 -16.082 1.00 90.88 112 HIS A O 1
ATOM 855 N N . LEU A 1 113 ? 8.275 6.927 -17.193 1.00 89.12 113 LEU A N 1
ATOM 856 C CA . LEU A 1 113 ? 7.380 5.794 -17.394 1.00 89.12 113 LEU A CA 1
ATOM 857 C C . LEU A 1 113 ? 7.806 4.962 -18.604 1.00 89.12 113 LEU A C 1
ATOM 859 O O . LEU A 1 113 ? 8.280 5.489 -19.607 1.00 89.12 113 LEU A O 1
ATOM 863 N N . ALA A 1 114 ? 7.552 3.656 -18.530 1.00 85.88 114 ALA A N 1
ATOM 864 C CA . ALA A 1 114 ? 7.650 2.791 -19.696 1.00 85.88 114 ALA A CA 1
ATOM 865 C C . ALA A 1 114 ? 6.450 3.034 -20.632 1.00 85.88 114 ALA A C 1
ATOM 867 O O . ALA A 1 114 ? 5.300 2.894 -20.213 1.00 85.88 114 ALA A O 1
ATOM 868 N N . ASP A 1 115 ? 6.714 3.341 -21.900 1.00 84.19 115 ASP A N 1
ATOM 869 C CA . ASP A 1 115 ? 5.727 3.358 -22.978 1.00 84.19 115 ASP A CA 1
ATOM 870 C C . ASP A 1 115 ? 5.657 1.970 -23.614 1.00 84.19 115 ASP A C 1
ATOM 872 O O . ASP A 1 115 ? 6.632 1.495 -24.189 1.00 84.19 115 ASP A O 1
ATOM 876 N N . MET A 1 116 ? 4.503 1.311 -23.542 1.00 76.62 116 MET A N 1
ATOM 877 C CA . MET A 1 116 ? 4.291 -0.025 -24.114 1.00 76.62 116 MET A CA 1
ATOM 878 C C . MET A 1 116 ? 4.568 -0.099 -25.625 1.00 76.62 116 MET A C 1
ATOM 880 O O . MET A 1 116 ? 4.838 -1.181 -26.133 1.00 76.62 116 MET A O 1
ATOM 884 N N . ARG A 1 117 ? 4.524 1.030 -26.342 1.00 74.44 117 ARG A N 1
ATOM 885 C CA . ARG A 1 117 ? 4.794 1.094 -27.788 1.00 74.44 117 ARG A CA 1
ATOM 886 C C . ARG A 1 117 ? 6.284 1.170 -28.114 1.00 74.44 117 ARG A C 1
ATOM 888 O O . ARG A 1 117 ? 6.679 0.877 -29.238 1.00 74.44 117 ARG A O 1
ATOM 895 N N . GLN A 1 118 ? 7.114 1.549 -27.142 1.00 81.06 118 GLN A N 1
ATOM 896 C CA . GLN A 1 118 ? 8.537 1.760 -27.360 1.00 81.06 118 GLN A CA 1
ATOM 897 C C . GLN A 1 118 ? 9.327 0.457 -27.215 1.00 81.06 118 GLN A C 1
ATOM 899 O O . GLN A 1 118 ? 9.475 -0.061 -26.104 1.00 81.06 118 GLN A O 1
ATOM 904 N N . VAL A 1 119 ? 9.858 -0.048 -28.332 1.00 75.44 119 VAL A N 1
ATOM 905 C CA . VAL A 1 119 ? 10.565 -1.343 -28.418 1.00 75.44 119 VAL A CA 1
ATOM 906 C C . VAL A 1 119 ? 12.077 -1.231 -28.630 1.00 75.44 119 VAL A C 1
ATOM 908 O O . VAL A 1 119 ? 12.774 -2.224 -28.455 1.00 75.44 119 VAL A O 1
ATOM 911 N N . ASP A 1 120 ? 12.592 -0.051 -28.978 1.00 77.81 120 ASP A N 1
ATOM 912 C CA . ASP A 1 120 ? 14.037 0.193 -29.057 1.00 77.81 120 ASP A CA 1
ATOM 913 C C . ASP A 1 120 ? 14.575 0.550 -27.654 1.00 77.81 120 ASP A C 1
ATOM 915 O O . ASP A 1 120 ? 14.091 1.535 -27.078 1.00 77.81 120 ASP A O 1
ATOM 919 N N . PRO A 1 121 ? 15.523 -0.242 -27.100 1.00 81.12 121 PRO A N 1
ATOM 920 C CA . PRO A 1 121 ? 16.096 -0.053 -25.768 1.00 81.12 121 PRO A CA 1
ATOM 921 C C . PRO A 1 121 ? 16.883 1.240 -25.572 1.00 81.12 121 PRO A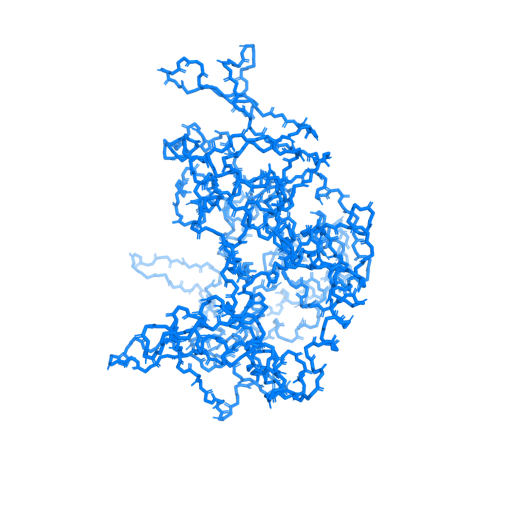 C 1
ATOM 923 O O . PRO A 1 121 ? 17.069 1.650 -24.427 1.00 81.12 121 PRO A O 1
ATOM 926 N N . GLU A 1 122 ? 17.318 1.894 -26.647 1.00 84.62 122 GLU A N 1
ATOM 927 C CA . GLU A 1 122 ? 18.082 3.144 -26.572 1.00 84.62 122 GLU A CA 1
ATOM 928 C C . GLU A 1 122 ? 17.180 4.381 -26.447 1.00 84.62 122 GLU A C 1
ATOM 930 O O . GLU A 1 122 ? 17.640 5.470 -26.102 1.00 84.62 122 GLU A O 1
ATOM 935 N N . GLN A 1 123 ? 15.876 4.230 -26.688 1.00 85.62 123 GLN A N 1
ATOM 936 C CA . GLN A 1 123 ? 14.930 5.340 -26.636 1.00 85.62 123 GLN A CA 1
ATOM 937 C C . GLN A 1 123 ? 14.305 5.513 -25.252 1.00 85.62 123 GLN A C 1
ATOM 939 O O . GLN A 1 123 ? 14.009 4.562 -24.516 1.00 85.62 123 GLN A O 1
ATOM 944 N N . ARG A 1 124 ? 13.968 6.769 -24.946 1.00 86.31 124 ARG A N 1
ATOM 945 C CA . ARG A 1 124 ? 13.138 7.122 -23.789 1.00 86.31 124 ARG A CA 1
ATOM 946 C C . ARG A 1 124 ? 11.809 6.361 -23.834 1.00 86.31 124 ARG A C 1
ATOM 948 O O . ARG A 1 124 ? 11.156 6.301 -24.869 1.00 86.31 124 ARG A O 1
ATOM 955 N N . GLY A 1 125 ? 11.391 5.829 -22.688 1.00 86.06 125 GLY A N 1
ATOM 956 C CA . GLY A 1 125 ? 10.149 5.067 -22.557 1.00 86.06 125 GLY A CA 1
ATOM 957 C C . GLY A 1 125 ? 10.297 3.567 -22.828 1.00 86.06 125 GLY A C 1
ATOM 958 O O . GLY A 1 125 ? 9.327 2.828 -22.663 1.00 86.06 125 GLY A O 1
ATOM 959 N N . PHE A 1 126 ? 11.485 3.060 -23.182 1.00 87.00 126 PHE A N 1
ATOM 960 C CA . PHE A 1 126 ? 11.692 1.611 -23.247 1.00 87.00 126 PHE A CA 1
ATOM 961 C C . PHE A 1 126 ? 11.543 0.946 -21.871 1.00 87.00 126 PHE A C 1
ATOM 963 O O . PHE A 1 126 ? 10.741 0.030 -21.692 1.00 87.00 126 PHE A O 1
ATOM 970 N N . GLY A 1 127 ? 12.280 1.430 -20.879 1.00 86.69 127 GLY A N 1
ATOM 971 C CA . GLY A 1 127 ? 12.164 1.003 -19.490 1.00 86.69 127 GLY A CA 1
ATOM 972 C C . GLY A 1 127 ? 11.541 2.086 -18.622 1.00 86.69 127 GLY A C 1
ATOM 973 O O . GLY A 1 127 ? 11.402 3.235 -19.039 1.00 86.69 127 GLY A O 1
ATOM 974 N N . GLN A 1 128 ? 11.211 1.718 -17.386 1.00 88.31 128 GLN A N 1
ATOM 975 C CA . GLN A 1 128 ? 11.121 2.729 -16.339 1.00 88.31 128 GLN A CA 1
ATOM 976 C C . GLN A 1 128 ? 12.530 3.217 -16.001 1.00 88.31 128 GLN A C 1
ATOM 978 O O . GLN A 1 128 ? 13.479 2.434 -16.028 1.00 88.31 128 GLN A O 1
ATOM 983 N N . THR A 1 129 ? 12.650 4.485 -15.637 1.00 91.69 129 THR A N 1
ATOM 984 C CA . THR A 1 129 ? 13.869 5.064 -15.058 1.00 91.69 129 THR A CA 1
ATOM 985 C C . THR A 1 129 ? 13.506 5.768 -13.749 1.00 91.69 129 THR A C 1
ATOM 987 O O . THR A 1 129 ? 12.323 6.011 -13.499 1.00 91.69 129 THR A O 1
ATOM 990 N N . PRO A 1 130 ? 14.460 6.072 -12.858 1.00 92.00 130 PRO A N 1
ATOM 991 C CA . PRO A 1 130 ? 14.135 6.801 -11.641 1.00 92.00 130 PRO A CA 1
ATOM 992 C C . PRO A 1 130 ? 13.961 8.287 -11.946 1.00 92.00 130 PRO A C 1
ATOM 994 O O . PRO A 1 130 ? 14.786 8.861 -12.660 1.00 92.00 130 PRO A O 1
ATOM 997 N N . PHE A 1 131 ? 12.937 8.926 -11.376 1.00 90.44 131 PHE A N 1
ATOM 998 C CA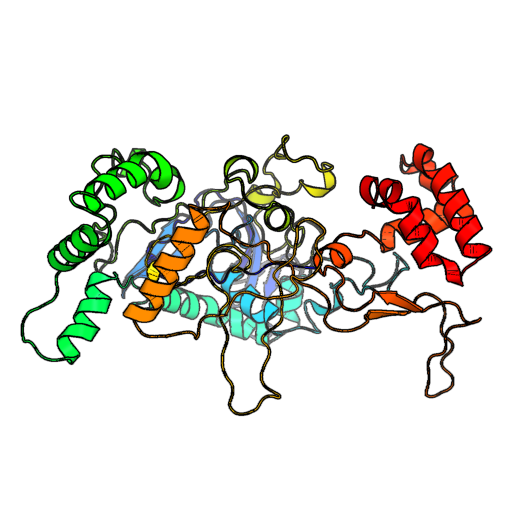 . PHE A 1 131 ? 12.892 10.388 -11.395 1.00 90.44 131 PHE A CA 1
ATOM 999 C C . PHE A 1 131 ? 13.770 10.973 -10.285 1.00 90.44 131 PHE A C 1
ATOM 1001 O O . PHE A 1 131 ? 13.937 10.381 -9.216 1.00 90.44 131 PHE A O 1
ATOM 1008 N N . ASN A 1 132 ? 14.330 12.157 -10.532 1.00 90.62 132 ASN A N 1
ATOM 1009 C CA . ASN A 1 132 ? 15.256 12.817 -9.618 1.00 90.62 132 ASN A CA 1
ATOM 1010 C C . ASN A 1 132 ? 14.509 13.853 -8.758 1.00 90.62 132 ASN A C 1
ATOM 1012 O O . ASN A 1 132 ? 14.045 14.876 -9.264 1.00 90.62 132 ASN A O 1
ATOM 1016 N N . ILE A 1 133 ? 14.409 13.617 -7.443 1.00 91.88 133 ILE A N 1
ATOM 1017 C CA . ILE A 1 133 ? 13.738 14.546 -6.513 1.00 91.88 133 ILE A CA 1
ATOM 1018 C C . ILE A 1 133 ? 14.421 15.922 -6.512 1.00 91.88 133 ILE A C 1
ATOM 1020 O O . ILE A 1 133 ? 13.750 16.949 -6.421 1.00 91.88 133 ILE A O 1
ATOM 1024 N N . GLY A 1 134 ? 15.749 15.955 -6.643 1.00 91.25 134 GLY A N 1
ATOM 1025 C CA . GLY A 1 134 ? 16.511 17.191 -6.790 1.00 91.25 134 GLY A CA 1
ATOM 1026 C C . GLY A 1 134 ? 16.044 17.981 -8.005 1.00 91.25 134 GLY A C 1
ATOM 1027 O O . GLY A 1 134 ? 15.637 19.125 -7.846 1.00 91.25 134 GLY A O 1
ATOM 1028 N N . GLN A 1 135 ? 16.012 17.357 -9.186 1.00 91.88 135 GLN A N 1
ATOM 1029 C CA . GLN A 1 135 ? 15.490 17.959 -10.419 1.00 91.88 135 GLN A CA 1
ATOM 1030 C C . GLN A 1 135 ? 14.060 18.473 -10.242 1.00 91.88 135 GLN A C 1
ATOM 1032 O O . GLN A 1 135 ? 13.802 19.643 -10.507 1.00 91.88 135 GLN A O 1
ATOM 1037 N N . CYS A 1 136 ? 13.161 17.643 -9.711 1.00 92.25 136 CYS A N 1
ATOM 1038 C CA . CYS A 1 136 ? 11.789 18.043 -9.407 1.00 92.25 136 CYS A CA 1
ATOM 1039 C C . CYS A 1 136 ? 11.710 19.305 -8.560 1.00 92.25 136 CYS A C 1
ATOM 1041 O O . CYS A 1 136 ? 10.908 20.198 -8.836 1.00 92.25 136 CYS A O 1
ATOM 1043 N N . ARG A 1 137 ? 12.565 19.389 -7.539 1.00 91.94 137 ARG A N 1
ATOM 1044 C CA . ARG A 1 137 ? 12.639 20.549 -6.662 1.00 91.94 137 ARG A CA 1
ATOM 1045 C C . ARG A 1 137 ? 13.096 21.799 -7.390 1.00 91.94 137 ARG A C 1
ATOM 1047 O O . ARG A 1 137 ? 12.567 22.864 -7.088 1.00 91.94 137 ARG A O 1
ATOM 1054 N N . ARG A 1 138 ? 14.031 21.693 -8.337 1.00 91.88 138 ARG A N 1
ATOM 1055 C CA . ARG A 1 138 ? 14.489 22.836 -9.142 1.00 91.88 138 ARG A CA 1
ATOM 1056 C C . ARG A 1 138 ? 13.413 23.287 -10.121 1.00 91.88 138 ARG A C 1
ATOM 1058 O O . ARG A 1 138 ? 13.022 24.456 -10.115 1.00 91.88 138 ARG A O 1
ATOM 1065 N N . ASP A 1 139 ? 12.887 22.337 -10.884 1.00 92.94 139 ASP A N 1
ATOM 1066 C CA . ASP A 1 139 ? 12.162 22.614 -12.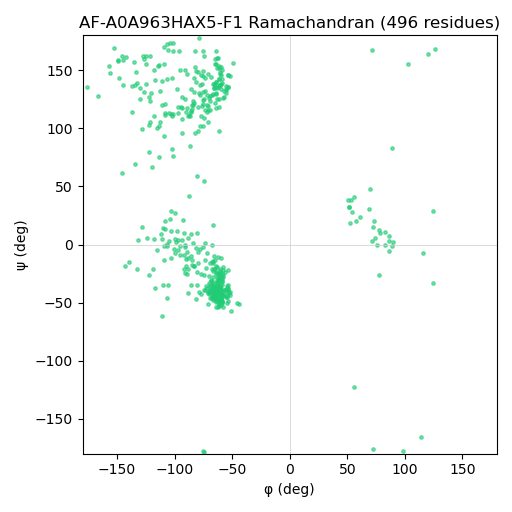122 1.00 92.94 139 ASP A CA 1
ATOM 1067 C C . ASP A 1 139 ? 10.649 22.762 -11.902 1.00 92.94 139 ASP A C 1
ATOM 1069 O O . ASP A 1 139 ? 9.970 23.400 -12.703 1.00 92.94 139 ASP A O 1
ATOM 1073 N N . CYS A 1 140 ? 10.101 22.235 -10.798 1.00 93.38 140 CYS A N 1
ATOM 1074 C CA . CYS A 1 140 ? 8.678 22.342 -10.480 1.00 93.38 140 CYS A CA 1
ATOM 1075 C C . CYS A 1 140 ? 8.418 23.226 -9.242 1.00 93.38 140 CYS A C 1
ATOM 1077 O O . CYS A 1 140 ? 8.571 22.770 -8.108 1.00 93.38 140 CYS A O 1
ATOM 1079 N N . PRO A 1 141 ? 7.919 24.466 -9.397 1.00 91.81 141 PRO A N 1
ATOM 1080 C CA . PRO A 1 141 ? 7.535 25.307 -8.259 1.00 91.81 141 PRO A CA 1
ATOM 1081 C C . PRO A 1 141 ? 6.464 24.679 -7.354 1.00 91.81 141 PRO A C 1
ATOM 1083 O O . PRO A 1 141 ? 6.521 24.825 -6.133 1.00 91.81 141 PRO A O 1
ATOM 1086 N N . ASN A 1 142 ? 5.524 23.921 -7.933 1.00 91.56 142 ASN A N 1
ATOM 1087 C CA . ASN A 1 142 ? 4.486 23.220 -7.170 1.00 91.56 142 ASN A CA 1
ATOM 1088 C C . ASN A 1 142 ? 5.075 22.159 -6.232 1.00 91.56 142 ASN A C 1
ATOM 1090 O O . ASN A 1 142 ? 4.536 21.945 -5.150 1.00 91.56 142 ASN A O 1
ATOM 1094 N N . PHE A 1 143 ? 6.207 21.547 -6.595 1.00 92.62 143 PHE A N 1
ATOM 1095 C CA . PHE A 1 143 ? 6.915 20.623 -5.712 1.00 92.62 143 PHE A CA 1
ATOM 1096 C C . PHE A 1 143 ? 7.334 21.313 -4.412 1.00 92.62 143 PHE A C 1
ATOM 1098 O O . PHE A 1 143 ? 7.044 20.820 -3.324 1.00 92.62 143 PHE A O 1
ATOM 1105 N N . ARG A 1 144 ? 7.955 22.493 -4.524 1.00 91.56 144 ARG A N 1
ATOM 1106 C CA . ARG A 1 144 ? 8.400 23.289 -3.369 1.00 91.56 144 ARG A CA 1
ATOM 1107 C C . ARG A 1 144 ? 7.221 23.780 -2.537 1.00 91.56 144 ARG A C 1
ATOM 1109 O O . ARG A 1 144 ? 7.258 23.718 -1.313 1.00 91.56 144 ARG A O 1
ATOM 1116 N N . ALA A 1 145 ? 6.143 24.200 -3.198 1.00 91.50 145 ALA A N 1
ATOM 1117 C CA . ALA A 1 145 ? 4.918 24.605 -2.517 1.00 91.50 145 ALA A CA 1
ATOM 1118 C C . ALA A 1 145 ? 4.303 23.462 -1.686 1.00 91.50 145 ALA A C 1
ATOM 1120 O O . ALA A 1 145 ? 3.779 23.715 -0.597 1.00 91.50 145 ALA A O 1
ATOM 1121 N N . VAL A 1 146 ? 4.379 22.219 -2.175 1.00 92.88 146 VAL A N 1
ATOM 1122 C CA . VAL A 1 146 ? 3.982 21.026 -1.417 1.00 92.88 146 VAL A CA 1
ATOM 1123 C C . VAL A 1 146 ? 4.961 20.764 -0.267 1.00 92.88 146 VAL A C 1
ATOM 1125 O O . VAL A 1 146 ? 4.505 20.579 0.859 1.00 92.88 146 VAL A O 1
ATOM 1128 N N . GLU A 1 147 ? 6.282 20.825 -0.496 1.00 92.19 147 GLU A N 1
ATOM 1129 C CA . GLU A 1 147 ? 7.309 20.639 0.555 1.00 92.19 147 GLU A CA 1
ATOM 1130 C C . GLU A 1 147 ? 7.149 21.575 1.750 1.00 92.19 147 GLU A C 1
ATOM 1132 O O . GLU A 1 147 ? 7.352 21.168 2.897 1.00 92.19 147 GLU A O 1
ATOM 1137 N N . ASP A 1 148 ? 6.761 22.821 1.493 1.00 92.62 148 ASP A N 1
ATOM 1138 C CA . ASP A 1 148 ? 6.539 23.823 2.534 1.00 92.62 148 ASP A CA 1
ATOM 1139 C C . ASP A 1 148 ? 5.345 23.475 3.447 1.00 92.62 148 ASP A C 1
ATOM 1141 O O . ASP A 1 148 ? 5.228 24.028 4.538 1.00 92.62 148 ASP A O 1
ATOM 1145 N N . ARG A 1 149 ? 4.471 22.545 3.034 1.00 95.31 149 ARG A N 1
ATOM 1146 C CA . ARG A 1 149 ? 3.227 22.175 3.733 1.00 95.31 149 ARG A CA 1
ATOM 1147 C C . ARG A 1 149 ? 3.198 20.740 4.252 1.00 95.31 149 ARG A C 1
ATOM 1149 O O . ARG A 1 149 ? 2.243 20.388 4.938 1.00 95.31 149 ARG A O 1
ATOM 1156 N N . LEU A 1 150 ? 4.212 19.918 3.965 1.00 95.56 150 LEU A N 1
ATOM 1157 C CA . LEU A 1 150 ? 4.211 18.497 4.348 1.00 95.56 150 LEU A CA 1
ATOM 1158 C C . LEU A 1 150 ? 4.015 18.292 5.852 1.00 95.56 150 LEU A C 1
ATOM 1160 O O . LEU A 1 150 ? 3.262 17.405 6.241 1.00 95.56 150 LEU A O 1
ATOM 1164 N N . GLN A 1 151 ? 4.634 19.140 6.682 1.00 96.00 151 GLN A N 1
ATOM 1165 C CA . GLN A 1 151 ? 4.462 19.063 8.132 1.00 96.00 151 GLN A CA 1
ATOM 1166 C C . GLN A 1 151 ? 3.012 19.338 8.542 1.00 96.00 151 GLN A C 1
ATOM 1168 O O . GLN A 1 151 ? 2.448 18.559 9.293 1.00 96.00 151 GLN A O 1
ATOM 1173 N N . ASN A 1 152 ? 2.374 20.367 7.975 1.00 96.00 152 ASN A N 1
ATOM 1174 C CA . ASN A 1 152 ? 0.974 20.686 8.273 1.00 96.00 152 ASN A CA 1
ATOM 1175 C C . ASN A 1 152 ? 0.035 19.524 7.910 1.00 96.00 152 ASN A C 1
ATOM 1177 O O . ASN A 1 152 ? -0.942 19.279 8.606 1.00 96.00 152 ASN A O 1
ATOM 1181 N N . VAL A 1 153 ? 0.322 18.812 6.814 1.00 95.56 153 VAL A N 1
ATOM 1182 C CA . VAL A 1 153 ? -0.463 17.636 6.407 1.00 95.56 153 VAL A CA 1
ATOM 1183 C C . VAL A 1 153 ? -0.225 16.461 7.355 1.00 95.56 153 VAL A C 1
ATOM 1185 O O . VAL A 1 153 ? -1.180 15.779 7.708 1.00 95.56 153 VAL A O 1
ATOM 1188 N N . LEU A 1 154 ? 1.019 16.229 7.787 1.00 95.69 154 LEU A N 1
ATOM 1189 C CA . LEU A 1 154 ? 1.325 15.196 8.779 1.00 95.69 154 LEU A CA 1
ATOM 1190 C C . LEU A 1 154 ? 0.649 15.489 10.124 1.00 95.69 154 LEU A C 1
ATOM 1192 O O . LEU A 1 154 ? 0.038 14.594 10.699 1.00 95.69 154 LEU A O 1
ATOM 1196 N N . ASP A 1 155 ? 0.703 16.738 10.582 1.00 96.12 155 ASP A N 1
ATOM 1197 C CA . ASP A 1 155 ? 0.061 17.177 11.822 1.00 96.12 155 ASP A CA 1
ATOM 1198 C C . ASP A 1 155 ? -1.469 17.045 11.726 1.00 96.12 155 ASP A C 1
ATOM 1200 O O . ASP A 1 155 ? -2.107 16.584 12.668 1.00 96.12 155 ASP A O 1
ATOM 1204 N N . PHE A 1 156 ? -2.065 17.348 10.565 1.00 95.44 156 PHE A N 1
ATOM 1205 C CA . PHE A 1 156 ? -3.481 17.065 10.300 1.00 95.44 156 PHE A CA 1
ATOM 1206 C C . PHE A 1 156 ? -3.786 15.561 10.285 1.00 95.44 156 PHE A C 1
ATOM 1208 O O . PHE A 1 156 ? -4.814 15.121 10.779 1.00 95.44 156 PHE A O 1
ATOM 1215 N N . PHE A 1 157 ? -2.896 14.723 9.756 1.00 94.00 157 PHE A N 1
ATOM 1216 C CA . PHE A 1 157 ? -3.095 13.277 9.845 1.00 94.00 157 PHE A CA 1
ATOM 1217 C C . PHE A 1 157 ? -2.979 12.746 11.271 1.00 94.00 157 PHE A C 1
ATOM 1219 O O . PHE A 1 157 ? -3.520 11.680 11.515 1.00 94.00 157 PHE A O 1
ATOM 1226 N N . ALA A 1 158 ? -2.330 13.460 12.193 1.00 94.19 158 ALA A N 1
ATOM 1227 C CA . ALA A 1 158 ? -2.232 13.107 13.609 1.00 94.19 158 ALA A CA 1
ATOM 1228 C C . ALA A 1 158 ? -3.219 13.881 14.511 1.00 94.19 158 ALA A C 1
ATOM 1230 O O . ALA A 1 158 ? -3.187 13.748 15.743 1.00 94.19 158 ALA A O 1
ATOM 1231 N N . SER A 1 159 ? -4.108 14.689 13.929 1.00 94.38 159 SER A N 1
ATOM 1232 C CA . SER A 1 159 ? -5.118 15.444 14.668 1.00 94.38 159 SER A CA 1
ATOM 1233 C C . SER A 1 159 ? -6.310 14.564 15.060 1.00 94.38 159 SER A C 1
ATOM 1235 O O . SER A 1 159 ? -6.353 13.364 14.764 1.00 94.38 159 SER A O 1
ATOM 1237 N N . ALA A 1 160 ? -7.271 15.156 15.775 1.00 94.56 160 ALA A N 1
ATOM 1238 C CA . ALA A 1 160 ? -8.425 14.446 16.326 1.00 94.56 160 ALA A CA 1
ATOM 1239 C C . ALA A 1 160 ? -9.309 13.795 15.245 1.00 94.56 160 ALA A C 1
ATOM 1241 O O . ALA A 1 160 ? -9.964 12.791 15.498 1.00 94.56 160 ALA A O 1
ATOM 1242 N N . GLU A 1 161 ? -9.281 14.323 14.022 1.00 92.69 161 GLU A N 1
ATOM 1243 C CA . GLU A 1 161 ? -9.955 13.799 12.833 1.00 92.69 161 GLU A CA 1
ATOM 1244 C C . GLU A 1 161 ? -9.492 12.385 12.461 1.00 92.69 161 GLU A C 1
ATOM 1246 O O . GLU A 1 161 ? -10.217 11.658 11.784 1.00 92.69 161 GLU A O 1
ATOM 1251 N N . SER A 1 162 ? -8.292 12.000 12.900 1.00 93.00 162 SER A N 1
ATOM 1252 C CA . SER A 1 162 ? -7.754 10.659 12.704 1.00 93.00 162 SER A CA 1
ATOM 1253 C C . SER A 1 162 ? -7.992 9.729 13.889 1.00 93.00 162 SER A C 1
ATOM 1255 O O . SER A 1 162 ? -7.698 8.548 13.757 1.00 93.00 162 SER A O 1
ATOM 1257 N N . ASP A 1 163 ? -8.477 10.202 15.040 1.00 94.00 163 ASP A N 1
ATOM 1258 C CA . ASP A 1 163 ? -8.585 9.376 16.248 1.00 94.00 163 ASP A CA 1
ATOM 1259 C C . ASP A 1 163 ? -9.497 8.153 16.020 1.00 94.00 163 ASP A C 1
ATOM 1261 O O . ASP A 1 163 ? -10.400 8.149 15.175 1.00 94.00 163 ASP A O 1
ATOM 1265 N N . GLN A 1 164 ? -9.267 7.071 16.773 1.00 93.31 164 GLN A N 1
ATOM 1266 C CA . GLN A 1 164 ? -10.098 5.874 16.653 1.00 93.31 164 GLN A CA 1
ATOM 1267 C C . GLN A 1 164 ? -11.563 6.169 17.007 1.00 93.31 164 GLN A C 1
ATOM 1269 O O . GLN A 1 164 ? -11.859 6.882 17.962 1.00 93.31 164 GLN A O 1
ATOM 1274 N N . SER A 1 165 ? -12.488 5.544 16.281 1.00 91.00 165 SER A N 1
ATOM 1275 C CA . SER A 1 165 ? -13.931 5.617 16.549 1.00 91.00 165 SER A CA 1
ATOM 1276 C C . SER A 1 165 ? -14.487 4.211 16.768 1.00 91.00 165 SER A C 1
ATOM 1278 O O . SER A 1 165 ? -15.023 3.596 15.846 1.00 91.00 165 SER A O 1
ATOM 1280 N N . ASP A 1 166 ? -14.297 3.654 17.962 1.00 92.06 166 ASP A N 1
ATOM 1281 C CA . ASP A 1 166 ? -14.714 2.280 18.264 1.00 92.06 166 ASP A CA 1
ATOM 1282 C C . ASP A 1 166 ? -16.200 2.042 17.927 1.00 92.06 166 ASP A C 1
ATOM 1284 O O . ASP A 1 166 ? -17.042 2.922 18.107 1.00 92.06 166 ASP A O 1
ATOM 1288 N N . LEU A 1 167 ? -16.541 0.823 17.486 1.00 93.94 167 LEU A N 1
ATOM 1289 C CA . LEU A 1 167 ? -17.901 0.479 17.041 1.00 93.94 167 LEU A CA 1
ATOM 1290 C C . LEU A 1 167 ? -18.973 0.806 18.093 1.00 93.94 167 LEU A C 1
ATOM 1292 O O . LEU A 1 167 ? -20.038 1.306 17.744 1.00 93.94 167 LEU A O 1
ATOM 1296 N N . HIS A 1 168 ? -18.693 0.576 19.382 1.00 92.75 168 HIS A N 1
ATOM 1297 C CA . HIS A 1 168 ? -19.648 0.901 20.446 1.00 92.75 168 HIS A CA 1
ATOM 1298 C C . HIS A 1 168 ? -19.928 2.408 20.530 1.00 92.75 168 HIS A C 1
ATOM 1300 O O . HIS A 1 168 ? -21.076 2.794 20.705 1.00 92.75 168 HIS A O 1
ATOM 1306 N N . ALA A 1 169 ? -18.912 3.257 20.354 1.00 91.88 169 ALA A N 1
ATOM 1307 C CA . ALA A 1 169 ? -19.077 4.707 20.360 1.00 91.88 169 ALA A CA 1
ATOM 1308 C C . ALA A 1 169 ? -19.850 5.178 19.118 1.00 91.88 169 ALA A C 1
ATOM 1310 O O . ALA A 1 169 ? -20.742 6.017 19.222 1.00 91.88 169 ALA A O 1
ATOM 1311 N N . ALA A 1 170 ? -19.571 4.585 17.952 1.00 92.62 170 ALA A N 1
ATOM 1312 C CA . ALA A 1 170 ? -20.315 4.864 16.727 1.00 92.62 170 ALA A CA 1
ATOM 1313 C C . ALA A 1 170 ? -21.806 4.494 16.862 1.00 92.62 170 ALA A C 1
ATOM 1315 O O . ALA A 1 170 ? -22.673 5.311 16.555 1.00 92.62 170 ALA A O 1
ATOM 1316 N N . LEU A 1 171 ? -22.109 3.302 17.387 1.00 91.56 171 LEU A N 1
ATOM 1317 C CA . LEU A 1 171 ? -23.480 2.856 17.656 1.00 91.56 171 LEU A CA 1
ATOM 1318 C C . LEU A 1 171 ? -24.162 3.706 18.731 1.00 91.56 171 LEU A C 1
ATOM 1320 O O . LEU A 1 171 ? -25.345 4.010 18.602 1.00 91.56 171 LEU A O 1
ATOM 1324 N N . ALA A 1 172 ? -23.435 4.125 19.769 1.00 90.12 172 ALA A N 1
ATOM 1325 C CA . ALA A 1 172 ? -23.974 5.012 20.793 1.00 90.12 172 ALA A CA 1
ATOM 1326 C C . ALA A 1 172 ? -24.450 6.336 20.198 1.00 90.12 172 ALA A C 1
ATOM 1328 O O . ALA A 1 172 ? -25.570 6.749 20.487 1.00 90.12 172 ALA A O 1
ATOM 1329 N N . ASN A 1 173 ? -23.664 6.944 19.308 1.00 86.56 173 ASN A N 1
ATOM 1330 C CA . ASN A 1 173 ? -24.046 8.187 18.639 1.00 86.56 173 ASN A CA 1
ATOM 1331 C C . ASN A 1 173 ? -25.312 8.022 17.782 1.00 86.56 173 ASN A C 1
ATOM 1333 O O . ASN A 1 173 ? -26.200 8.873 17.827 1.00 86.56 173 ASN A O 1
ATOM 1337 N N . VAL A 1 174 ? -25.426 6.917 17.034 1.00 84.75 174 VAL A N 1
ATOM 1338 C CA . VAL A 1 174 ? -26.610 6.635 16.200 1.00 84.75 174 VAL A CA 1
ATOM 1339 C C . VAL A 1 174 ? -27.849 6.368 17.063 1.00 84.75 174 VAL A C 1
ATOM 1341 O O . VAL A 1 174 ? -28.911 6.936 16.814 1.00 84.75 174 VAL A O 1
ATOM 1344 N N . ARG A 1 175 ? -27.720 5.550 18.115 1.00 81.31 175 ARG A N 1
ATOM 1345 C CA . ARG A 1 175 ? -28.841 5.154 18.985 1.00 81.31 175 ARG A CA 1
ATOM 1346 C C . ARG A 1 175 ? -29.312 6.296 19.896 1.00 81.31 175 ARG A C 1
ATOM 1348 O O . ARG A 1 175 ? -30.513 6.441 20.108 1.00 81.31 175 ARG A O 1
ATOM 1355 N N . GLN A 1 176 ? -28.407 7.151 20.378 1.00 71.62 176 GLN A N 1
ATOM 1356 C CA . GLN A 1 176 ? -28.760 8.343 21.167 1.00 71.62 176 GLN A CA 1
ATOM 1357 C C . GLN A 1 176 ? -29.522 9.388 20.342 1.00 71.62 176 GLN A C 1
ATOM 1359 O O . GLN A 1 176 ? -30.431 10.030 20.867 1.00 71.62 176 GLN A O 1
ATOM 1364 N N . ALA A 1 177 ? -29.223 9.519 19.044 1.00 62.81 177 ALA A N 1
ATOM 1365 C CA . ALA A 1 177 ? -29.987 10.377 18.135 1.00 62.81 177 ALA A CA 1
ATOM 1366 C C . ALA A 1 177 ? -31.430 9.876 17.893 1.00 62.81 177 ALA A C 1
ATOM 1368 O O . ALA A 1 177 ? -32.261 10.624 17.381 1.00 62.81 177 ALA A O 1
ATOM 1369 N N . GLY A 1 178 ? -31.730 8.622 18.263 1.00 60.72 178 GLY A N 1
ATOM 1370 C CA . GLY A 1 178 ? -32.941 7.888 17.892 1.00 60.72 178 GLY A CA 1
ATOM 1371 C C . GLY A 1 178 ? -33.956 7.614 19.006 1.00 60.72 178 GLY A C 1
ATOM 1372 O O . GLY A 1 178 ? -34.887 6.856 18.757 1.00 60.72 178 GLY A O 1
ATOM 1373 N N . SER A 1 179 ? -33.869 8.262 20.176 1.00 61.59 179 SER A N 1
ATOM 1374 C CA . SER A 1 179 ? -34.817 8.141 21.315 1.00 61.59 179 SER A CA 1
ATOM 1375 C C . SER A 1 179 ? -34.501 7.028 22.325 1.00 61.59 179 SER A C 1
ATOM 1377 O O . SER A 1 179 ? -35.099 5.961 22.332 1.00 61.59 179 SER A O 1
ATOM 1379 N N . SER A 1 180 ? -33.604 7.310 23.264 1.00 56.28 180 SER A N 1
ATOM 1380 C CA . SER A 1 180 ? -33.759 6.988 24.692 1.00 56.28 180 SER A CA 1
ATOM 1381 C C . SER A 1 180 ? -32.553 7.582 25.413 1.00 56.28 180 SER A C 1
ATOM 1383 O O . SER A 1 180 ? -31.431 7.475 24.933 1.00 56.28 180 SER A O 1
ATOM 1385 N N . GLY A 1 181 ? -32.746 8.236 26.557 1.00 62.28 181 GLY A N 1
ATOM 1386 C CA . GLY A 1 181 ? -31.643 8.811 27.343 1.00 62.28 181 GLY A CA 1
ATOM 1387 C C . GLY A 1 181 ? -30.682 7.777 27.954 1.00 62.28 181 GLY A C 1
ATOM 1388 O O . GLY A 1 181 ? -29.968 8.106 28.895 1.00 62.28 181 GLY A O 1
ATOM 1389 N N . VAL A 1 182 ? -30.686 6.528 27.473 1.00 71.12 182 VA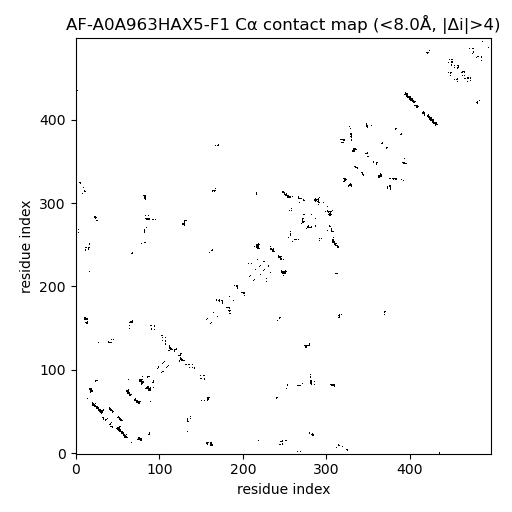L A N 1
ATOM 1390 C CA . VAL A 1 182 ? -29.818 5.442 27.929 1.00 71.12 182 VAL A CA 1
ATOM 1391 C C . VAL A 1 182 ? -28.590 5.397 27.024 1.00 71.12 182 VAL A C 1
ATOM 1393 O O . VAL A 1 182 ? -28.693 5.189 25.817 1.00 71.12 182 VAL A O 1
ATOM 1396 N N . ALA A 1 183 ? -27.411 5.609 27.606 1.00 82.75 183 ALA A N 1
ATOM 1397 C CA . ALA A 1 183 ? -26.160 5.522 26.868 1.00 82.75 183 ALA A CA 1
ATOM 1398 C C . ALA A 1 183 ? -25.866 4.067 26.474 1.00 82.75 183 ALA A C 1
ATOM 1400 O O . ALA A 1 183 ? -25.850 3.190 27.332 1.00 82.75 183 ALA A O 1
ATOM 1401 N N . TYR A 1 184 ? -25.601 3.822 25.190 1.00 88.62 184 TYR A N 1
ATOM 1402 C CA . TYR A 1 184 ? -25.105 2.531 24.719 1.00 88.62 184 TYR A CA 1
ATOM 1403 C C . TYR A 1 184 ? -23.622 2.387 25.072 1.00 88.62 184 TYR A C 1
ATOM 1405 O O . TYR A 1 184 ? -22.791 3.211 24.685 1.00 88.62 184 TYR A O 1
ATOM 1413 N N . THR A 1 185 ? -23.291 1.355 25.835 1.00 91.56 185 THR A N 1
ATOM 1414 C CA . THR A 1 185 ? -21.957 1.128 26.393 1.00 91.56 185 THR A CA 1
ATOM 1415 C C . THR A 1 185 ? -21.220 -0.003 25.678 1.00 91.56 185 THR A C 1
ATOM 1417 O O . THR A 1 185 ? -21.777 -0.753 24.875 1.00 91.56 185 THR A O 1
ATOM 1420 N N . ARG A 1 186 ? -19.939 -0.192 26.014 1.00 91.88 186 ARG A N 1
ATOM 1421 C CA . ARG A 1 186 ? -19.180 -1.366 25.563 1.00 91.88 186 ARG A CA 1
ATOM 1422 C C . ARG A 1 186 ? -19.794 -2.683 26.050 1.00 91.88 186 ARG A C 1
ATOM 1424 O O . ARG A 1 186 ? -19.739 -3.658 25.312 1.00 91.88 186 ARG A O 1
ATOM 1431 N N . ALA A 1 187 ? -20.381 -2.716 27.248 1.00 94.19 187 ALA A N 1
ATOM 1432 C CA . ALA A 1 187 ? -21.050 -3.909 27.766 1.00 94.19 187 ALA A CA 1
ATOM 1433 C C . ALA A 1 187 ? -22.301 -4.256 26.945 1.00 94.19 187 ALA A C 1
ATOM 1435 O O . ALA A 1 187 ? -22.564 -5.429 26.693 1.00 94.19 187 ALA A O 1
ATOM 1436 N N . ASP A 1 188 ? -23.022 -3.240 26.462 1.00 94.00 188 ASP A N 1
ATOM 1437 C CA . ASP A 1 188 ? -24.149 -3.445 25.553 1.00 94.00 188 ASP A CA 1
ATOM 1438 C C . ASP A 1 188 ? -23.688 -4.025 24.214 1.00 94.00 188 ASP A C 1
ATOM 1440 O O . ASP A 1 188 ? -24.281 -4.992 23.751 1.00 94.00 188 ASP A O 1
ATOM 1444 N N . LEU A 1 189 ? -22.578 -3.528 23.647 1.00 94.56 189 LEU A N 1
ATOM 1445 C CA . LEU A 1 189 ? -21.987 -4.135 22.449 1.00 94.56 189 LEU A CA 1
ATOM 1446 C C . LEU A 1 189 ? -21.584 -5.594 22.675 1.00 94.56 189 LEU A C 1
ATOM 1448 O O . LEU A 1 189 ? -21.829 -6.424 21.808 1.00 94.56 189 LEU A O 1
ATOM 1452 N N . VAL A 1 190 ? -20.969 -5.919 23.814 1.00 96.50 190 VAL A N 1
ATOM 1453 C CA . VAL A 1 190 ? -20.608 -7.310 24.130 1.00 96.50 190 VAL A CA 1
ATOM 1454 C C . VAL A 1 190 ? -21.854 -8.191 24.170 1.00 96.50 190 VAL A C 1
ATOM 1456 O O . VAL A 1 190 ? -21.866 -9.229 23.520 1.00 96.50 190 VAL A O 1
ATOM 1459 N N . ARG A 1 191 ? -22.917 -7.753 24.850 1.00 96.44 191 ARG A N 1
ATOM 1460 C CA . ARG A 1 191 ? -24.183 -8.493 24.922 1.00 96.44 191 ARG A CA 1
ATOM 1461 C C . ARG A 1 191 ? -24.832 -8.672 23.546 1.00 96.44 191 ARG A C 1
ATOM 1463 O O . ARG A 1 191 ? -25.303 -9.766 23.242 1.00 96.44 191 ARG A O 1
ATOM 1470 N N . ASP A 1 192 ? -24.849 -7.627 22.717 1.00 94.88 192 ASP A N 1
ATOM 1471 C CA . ASP A 1 192 ? -25.390 -7.689 21.352 1.00 94.88 192 ASP A CA 1
ATOM 1472 C C . ASP A 1 192 ? -24.589 -8.712 20.510 1.00 94.88 192 ASP A C 1
ATOM 1474 O O . ASP A 1 192 ? -25.176 -9.565 19.844 1.00 94.88 192 ASP A O 1
ATOM 1478 N N . LEU A 1 193 ? -23.251 -8.708 20.610 1.00 96.31 193 LEU A N 1
ATOM 1479 C CA . LEU A 1 193 ? -22.380 -9.670 19.919 1.00 96.31 193 LEU A CA 1
ATOM 1480 C C . LEU A 1 193 ? -22.538 -11.106 20.435 1.00 96.31 193 LEU A C 1
ATOM 1482 O O . LEU A 1 193 ? -22.517 -12.038 19.640 1.00 96.31 193 LEU A O 1
ATOM 1486 N N . GLU A 1 194 ? -22.691 -11.313 21.741 1.00 97.81 194 GLU A N 1
ATOM 1487 C CA . GLU A 1 194 ? -22.941 -12.647 22.306 1.00 97.81 194 GLU A CA 1
ATOM 1488 C C . GLU A 1 194 ? -24.328 -13.176 21.933 1.00 97.81 194 GLU A C 1
ATOM 1490 O O . GLU A 1 194 ? -24.498 -14.374 21.722 1.00 97.81 194 GLU A O 1
ATOM 1495 N N . THR A 1 195 ? -25.311 -12.290 21.775 1.00 97.62 195 THR A N 1
ATOM 1496 C CA . THR A 1 195 ? -26.635 -12.667 21.262 1.00 97.62 195 THR A CA 1
ATOM 1497 C C . THR A 1 195 ? -26.549 -13.130 19.806 1.00 97.62 195 THR A C 1
ATOM 1499 O O . THR A 1 195 ? -27.186 -14.113 19.437 1.00 97.62 195 THR A O 1
ATOM 1502 N N . GLU A 1 196 ? -25.755 -12.445 18.976 1.00 95.81 196 GLU A N 1
ATOM 1503 C CA . GLU A 1 196 ? -25.613 -12.769 17.551 1.00 95.81 196 GLU A CA 1
ATOM 1504 C C . GLU A 1 196 ? -24.712 -13.994 17.300 1.00 95.81 196 GLU A C 1
ATOM 1506 O O . GLU A 1 196 ? -25.039 -14.843 16.472 1.00 95.81 196 GLU A O 1
ATOM 1511 N N . PHE A 1 197 ? -23.586 -14.105 18.011 1.00 95.25 197 PHE A N 1
ATOM 1512 C CA . PHE A 1 197 ? -22.538 -15.101 17.743 1.00 95.25 197 PHE A CA 1
ATOM 1513 C C . PHE A 1 197 ? -22.439 -16.224 18.787 1.00 95.25 197 PHE A C 1
ATOM 1515 O O . PHE A 1 197 ? -21.625 -17.137 18.625 1.00 95.25 197 PHE A O 1
ATOM 1522 N N . GLY A 1 198 ? -23.263 -16.182 19.834 1.00 97.44 198 GLY A N 1
ATOM 1523 C CA . GLY A 1 198 ? -23.314 -17.169 20.910 1.00 97.44 198 GLY A CA 1
ATOM 1524 C C . GLY A 1 198 ? -22.635 -16.713 22.205 1.00 97.44 198 GLY A C 1
ATOM 1525 O O . GLY A 1 198 ? -21.723 -15.881 22.215 1.00 97.44 198 GLY A O 1
ATOM 1526 N N . GLU A 1 199 ? -23.079 -17.302 23.316 1.00 97.69 199 GLU A N 1
ATOM 1527 C CA . GLU A 1 199 ? -22.559 -17.026 24.657 1.00 97.69 199 GLU A CA 1
ATOM 1528 C C . GLU A 1 199 ? -21.034 -17.233 24.721 1.00 97.69 199 GLU A C 1
ATOM 1530 O O . GLU A 1 199 ? -20.500 -18.244 24.256 1.00 97.69 199 GLU A O 1
ATOM 1535 N N . GLY A 1 200 ? -20.311 -16.250 25.271 1.00 97.38 200 GLY A N 1
ATOM 1536 C CA . GLY A 1 200 ? -18.852 -16.287 25.409 1.00 97.38 200 GLY A CA 1
ATOM 1537 C C . GLY A 1 200 ? -18.058 -16.065 24.113 1.00 97.38 200 GLY A C 1
ATOM 1538 O O . GLY A 1 200 ? -16.823 -16.151 24.134 1.00 97.38 200 GLY A O 1
ATOM 1539 N N . ALA A 1 201 ? -18.711 -15.750 22.986 1.00 97.19 201 ALA A N 1
ATOM 1540 C CA . ALA A 1 201 ? -18.035 -15.530 21.705 1.00 97.19 201 ALA A CA 1
ATOM 1541 C C . ALA A 1 201 ? -16.991 -14.402 21.767 1.00 97.19 201 ALA A C 1
ATOM 1543 O O . ALA A 1 201 ? -15.892 -14.550 21.226 1.00 97.19 201 ALA A O 1
ATOM 1544 N N . VAL A 1 202 ? -17.288 -13.300 22.467 1.00 95.94 202 VAL A N 1
ATOM 1545 C CA . VAL A 1 202 ? -16.365 -12.158 22.585 1.00 95.94 202 VAL A CA 1
ATOM 1546 C C . VAL A 1 202 ? -15.111 -12.539 23.374 1.00 95.94 202 VAL A C 1
ATOM 1548 O O . VAL A 1 202 ? -13.999 -12.279 22.912 1.00 95.94 202 VAL A O 1
ATOM 1551 N N . GLY A 1 203 ? -15.271 -13.196 24.527 1.00 95.88 203 GLY A N 1
ATOM 1552 C CA . GLY A 1 203 ? -14.144 -13.658 25.345 1.00 95.88 203 GLY A CA 1
ATOM 1553 C C . GLY A 1 203 ? -13.270 -14.673 24.605 1.00 95.88 203 GLY A C 1
ATOM 1554 O O . GLY A 1 203 ? -12.046 -14.542 24.569 1.00 95.88 203 GLY A O 1
ATOM 1555 N N . ARG A 1 204 ? -13.886 -15.635 23.907 1.00 96.81 204 ARG A N 1
ATOM 1556 C CA . ARG A 1 204 ? -13.156 -16.566 23.032 1.00 96.81 204 ARG A CA 1
ATOM 1557 C C . ARG A 1 204 ? -12.405 -15.831 21.918 1.00 96.81 204 ARG A C 1
ATOM 1559 O O . ARG A 1 204 ? -11.259 -16.172 21.634 1.00 96.81 204 ARG A O 1
ATOM 1566 N N . GLY A 1 205 ? -13.024 -14.826 21.300 1.00 95.25 205 GLY A N 1
ATOM 1567 C CA . GLY A 1 205 ? -12.399 -14.001 20.265 1.00 95.25 205 GLY A CA 1
ATOM 1568 C C . GLY A 1 205 ? -11.156 -13.260 20.764 1.00 95.25 205 GLY A C 1
ATOM 1569 O O . GLY A 1 205 ? -10.149 -13.224 20.060 1.00 95.25 205 GLY A O 1
ATOM 1570 N N . GLN A 1 206 ? -11.187 -12.738 21.994 1.00 95.44 206 GLN A N 1
ATOM 1571 C CA . GLN A 1 206 ? -10.022 -12.109 22.629 1.00 95.44 206 GLN A CA 1
ATOM 1572 C C . GLN A 1 206 ? -8.856 -13.092 22.790 1.00 95.44 206 GLN A C 1
ATOM 1574 O O . GLN A 1 206 ? -7.725 -12.748 22.447 1.00 95.44 206 GLN A O 1
ATOM 1579 N N . LEU A 1 207 ? -9.129 -14.323 23.237 1.00 96.44 207 LEU A N 1
ATOM 1580 C CA . LEU A 1 207 ? -8.109 -15.372 23.361 1.00 96.44 207 LEU A CA 1
ATOM 1581 C C . LEU A 1 207 ? -7.504 -15.731 21.999 1.00 96.44 207 LEU A C 1
ATOM 1583 O O . LEU A 1 207 ? -6.285 -15.726 21.846 1.00 96.44 207 LEU A O 1
ATOM 1587 N N . VAL A 1 208 ? -8.350 -15.964 20.989 1.00 96.56 208 VAL A N 1
ATOM 1588 C CA . VAL A 1 208 ? -7.894 -16.270 19.623 1.00 96.56 208 VAL A CA 1
ATOM 1589 C C . VAL A 1 208 ? -7.022 -15.140 19.074 1.00 96.56 208 VAL A C 1
ATOM 1591 O O . VAL A 1 208 ? -5.976 -15.418 18.486 1.00 96.56 208 VAL A O 1
ATOM 1594 N N . PHE A 1 209 ? -7.418 -13.882 19.287 1.00 97.00 209 PHE A N 1
ATOM 1595 C CA . PHE A 1 209 ? -6.649 -12.722 18.849 1.00 97.00 209 PHE A CA 1
ATOM 1596 C C . PHE A 1 209 ? -5.277 -12.654 19.528 1.00 97.00 209 PHE A C 1
ATOM 1598 O O . PHE A 1 209 ? -4.263 -12.517 18.843 1.00 97.00 209 PHE A O 1
ATOM 1605 N N . ALA A 1 210 ? -5.236 -12.787 20.856 1.00 97.69 210 ALA A N 1
ATOM 1606 C CA . ALA A 1 210 ? -3.996 -12.754 21.623 1.00 97.69 210 ALA A CA 1
ATOM 1607 C C . ALA A 1 210 ? -3.023 -13.869 21.206 1.00 97.69 210 ALA A C 1
ATOM 1609 O O . ALA A 1 210 ? -1.824 -13.626 21.096 1.00 97.69 210 ALA A O 1
ATOM 1610 N N . GLU A 1 211 ? -3.533 -15.074 20.942 1.00 97.00 211 GLU A N 1
ATOM 1611 C CA . GLU A 1 211 ? -2.709 -16.242 20.616 1.00 97.00 211 GLU A CA 1
ATOM 1612 C C . GLU A 1 211 ? -2.238 -16.276 19.158 1.00 97.00 211 GLU A C 1
ATOM 1614 O O . GLU A 1 211 ? -1.127 -16.729 18.893 1.00 97.00 211 GLU A O 1
ATOM 1619 N N . ASN A 1 212 ? -3.052 -15.795 18.212 1.00 95.06 212 ASN A N 1
ATOM 1620 C CA . ASN A 1 212 ? -2.813 -16.035 16.782 1.00 95.06 212 ASN A CA 1
ATOM 1621 C C . ASN A 1 212 ? -2.592 -14.760 15.959 1.00 95.06 212 ASN A C 1
ATOM 1623 O O . ASN A 1 212 ? -2.025 -14.827 14.870 1.00 95.06 212 ASN A O 1
ATOM 1627 N N . CYS A 1 213 ? -3.043 -13.599 16.439 1.00 95.69 213 CYS A N 1
ATOM 1628 C CA . CYS A 1 213 ? -3.094 -12.374 15.636 1.00 95.69 213 CYS A CA 1
ATOM 1629 C C . CYS A 1 213 ? -2.192 -11.266 16.186 1.00 95.69 213 CYS A C 1
ATOM 1631 O O . CYS A 1 213 ? -1.572 -10.537 15.408 1.00 95.69 213 CYS A O 1
ATOM 1633 N N . ALA A 1 214 ? -2.096 -11.144 17.513 1.00 97.50 214 ALA A N 1
ATOM 1634 C CA . ALA A 1 214 ? -1.452 -10.019 18.186 1.00 97.50 214 ALA A CA 1
ATOM 1635 C C . ALA A 1 214 ? 0.037 -9.857 17.835 1.00 97.50 214 ALA A C 1
ATOM 1637 O O . ALA A 1 214 ? 0.506 -8.729 17.731 1.00 97.50 214 ALA A O 1
ATOM 1638 N N . ARG A 1 215 ? 0.767 -10.943 17.534 1.00 96.06 215 ARG A N 1
ATOM 1639 C CA . ARG A 1 215 ? 2.177 -10.857 17.094 1.00 96.06 215 ARG A CA 1
ATOM 1640 C C . ARG A 1 215 ? 2.363 -9.936 15.883 1.00 96.06 215 ARG A C 1
ATOM 1642 O O . ARG A 1 215 ? 3.331 -9.182 15.826 1.00 96.06 215 ARG A O 1
ATOM 1649 N N . CYS A 1 216 ? 1.446 -9.995 14.918 1.00 95.06 216 CYS A N 1
ATOM 1650 C CA . CYS A 1 216 ? 1.457 -9.104 13.759 1.00 95.06 216 CYS A CA 1
ATOM 1651 C C . CYS A 1 216 ? 0.675 -7.817 14.055 1.00 95.06 216 CYS A C 1
ATOM 1653 O O . CYS A 1 216 ? 1.092 -6.723 13.687 1.00 95.06 216 CYS A O 1
ATOM 1655 N N . HIS A 1 217 ? -0.472 -7.934 14.721 1.00 95.75 217 HIS A N 1
ATOM 1656 C CA . HIS A 1 217 ? -1.451 -6.860 14.885 1.00 95.75 217 HIS A CA 1
ATOM 1657 C C . HIS A 1 217 ? -1.392 -6.138 16.231 1.00 95.75 217 HIS A C 1
ATOM 1659 O O . HIS A 1 217 ? -2.402 -5.600 16.651 1.00 95.75 217 HIS A O 1
ATOM 1665 N N . SER A 1 218 ? -0.247 -6.099 16.902 1.00 97.31 218 SER A N 1
ATOM 1666 C CA . SER A 1 218 ? -0.014 -5.215 18.044 1.00 97.31 218 SER A CA 1
ATOM 1667 C C . SER A 1 218 ? 1.191 -4.341 17.746 1.00 97.31 218 SER A C 1
ATOM 1669 O O . SER A 1 218 ? 2.251 -4.856 17.394 1.00 97.31 218 SER A O 1
ATOM 1671 N N . SER A 1 219 ? 1.044 -3.022 17.869 1.00 96.75 219 SER A N 1
ATOM 1672 C CA . SER A 1 219 ? 2.189 -2.108 17.749 1.00 96.75 219 SER A CA 1
ATOM 1673 C C . SER A 1 219 ? 3.116 -2.143 18.961 1.00 96.75 219 SER A C 1
ATOM 1675 O O . SER A 1 219 ? 4.219 -1.609 18.883 1.00 96.75 219 SER A O 1
ATOM 1677 N N . ILE A 1 220 ? 2.681 -2.755 20.066 1.00 96.94 220 ILE A N 1
ATOM 1678 C CA . ILE A 1 220 ? 3.411 -2.792 21.332 1.00 96.94 220 ILE A CA 1
ATOM 1679 C C . ILE A 1 220 ? 3.833 -4.241 21.607 1.00 96.94 220 ILE A C 1
ATOM 1681 O O . ILE A 1 220 ? 3.008 -5.033 22.074 1.00 96.94 220 ILE A O 1
ATOM 1685 N N . PRO A 1 221 ? 5.100 -4.614 21.365 1.00 95.56 221 PRO A N 1
ATOM 1686 C CA . PRO A 1 221 ? 5.550 -5.992 21.535 1.00 95.56 221 PRO A CA 1
ATOM 1687 C C . PRO A 1 221 ? 5.415 -6.474 22.989 1.00 95.56 221 PRO A C 1
ATOM 1689 O O . PRO A 1 221 ? 5.362 -5.676 23.933 1.00 95.56 221 PRO A O 1
ATOM 1692 N N . GLU A 1 222 ? 5.406 -7.797 23.196 1.00 96.62 222 GLU A N 1
ATOM 1693 C CA . GLU A 1 222 ? 5.351 -8.381 24.549 1.00 96.62 222 GLU A CA 1
ATOM 1694 C C . GLU A 1 222 ? 6.535 -7.952 25.425 1.00 96.62 222 GLU A C 1
ATOM 1696 O O . GLU A 1 222 ? 6.392 -7.855 26.642 1.00 96.62 222 GLU A O 1
ATOM 1701 N N . SER A 1 223 ? 7.682 -7.637 24.814 1.00 96.00 223 SER A N 1
ATOM 1702 C CA . SER A 1 223 ? 8.862 -7.118 25.512 1.00 96.00 223 SER A CA 1
ATOM 1703 C C . SER A 1 223 ? 8.641 -5.754 26.168 1.00 96.00 223 SER A C 1
ATOM 1705 O O . SER A 1 223 ? 9.366 -5.421 27.098 1.00 96.00 223 SER A O 1
ATOM 1707 N N . GLU A 1 224 ? 7.673 -4.966 25.694 1.00 94.75 224 GLU A N 1
ATOM 1708 C CA . GLU A 1 224 ? 7.396 -3.624 26.219 1.00 94.75 224 GLU A CA 1
ATOM 1709 C C . GLU A 1 224 ? 6.125 -3.577 27.062 1.00 94.75 224 GLU A C 1
ATOM 1711 O O . GLU A 1 224 ? 6.135 -3.011 28.150 1.00 94.75 224 GLU A O 1
ATOM 1716 N N . GLY A 1 225 ? 5.028 -4.180 26.600 1.00 94.38 225 GLY A N 1
ATOM 1717 C CA . GLY A 1 225 ? 3.755 -4.106 27.326 1.00 94.38 225 GLY A CA 1
ATOM 1718 C C . GLY A 1 225 ? 3.323 -5.412 28.001 1.00 94.38 225 GLY A C 1
ATOM 1719 O O . GLY A 1 225 ? 2.160 -5.554 28.379 1.00 94.38 225 GLY A O 1
ATOM 1720 N N . GLY A 1 226 ? 4.217 -6.397 28.109 1.00 96.12 226 GLY A N 1
ATOM 1721 C CA . GLY A 1 226 ? 3.910 -7.702 28.690 1.00 96.12 226 GLY A CA 1
ATOM 1722 C C . GLY A 1 226 ? 3.026 -8.574 27.796 1.00 96.12 226 GLY A C 1
ATOM 1723 O O . GLY A 1 226 ? 2.700 -8.209 26.661 1.00 96.12 226 GLY A O 1
ATOM 1724 N N . SER A 1 227 ? 2.646 -9.745 28.320 1.00 96.94 227 SER A N 1
ATOM 1725 C CA . SER A 1 227 ? 2.044 -10.802 27.504 1.00 96.94 227 SER A CA 1
ATOM 1726 C C . SER A 1 227 ? 0.743 -10.385 26.820 1.00 96.94 227 SER A C 1
ATOM 1728 O O . SER A 1 227 ? -0.149 -9.815 27.453 1.00 96.94 227 SER A O 1
ATOM 1730 N N . PHE A 1 228 ? 0.594 -10.766 25.550 1.00 97.69 228 PHE A N 1
ATOM 1731 C CA . PHE A 1 228 ? -0.623 -10.529 24.773 1.00 97.69 228 PHE A CA 1
ATOM 1732 C C . PHE A 1 228 ? -1.864 -11.168 25.399 1.00 97.69 228 PHE A C 1
ATOM 1734 O O . PHE A 1 228 ? -2.954 -10.615 25.274 1.00 97.69 228 PHE A O 1
ATOM 1741 N N . LYS A 1 229 ? -1.713 -12.288 26.122 1.00 95.56 229 LYS A N 1
ATOM 1742 C CA . LYS A 1 229 ? -2.834 -13.004 26.757 1.00 95.56 229 LYS A CA 1
ATOM 1743 C C . LYS A 1 229 ? -3.579 -12.173 27.802 1.00 95.56 229 LYS A C 1
ATOM 1745 O O . LYS A 1 229 ? -4.775 -12.364 27.979 1.00 95.56 229 LYS A O 1
ATOM 1750 N N . ASN A 1 230 ? -2.880 -11.251 28.461 1.00 92.88 230 ASN A N 1
ATOM 1751 C CA . ASN A 1 230 ? -3.431 -10.420 29.534 1.00 92.88 230 ASN A CA 1
ATOM 1752 C C . ASN A 1 230 ? -3.550 -8.943 29.124 1.00 92.88 230 ASN A C 1
ATOM 1754 O O . ASN A 1 230 ? -3.780 -8.084 29.975 1.00 92.88 230 ASN A O 1
ATOM 1758 N N . ARG A 1 231 ? -3.337 -8.623 27.841 1.00 95.12 231 ARG A N 1
ATOM 1759 C CA . ARG A 1 231 ? -3.278 -7.244 27.360 1.00 95.12 231 ARG A CA 1
ATOM 1760 C C . ARG A 1 231 ? -4.674 -6.686 27.100 1.00 95.12 231 ARG A C 1
ATOM 1762 O O . ARG A 1 231 ? -5.448 -7.263 26.340 1.00 95.12 231 ARG A O 1
ATOM 1769 N N . ASP A 1 232 ? -4.946 -5.488 27.616 1.00 94.88 232 ASP A N 1
ATOM 1770 C CA . ASP A 1 232 ? -6.046 -4.671 27.102 1.00 94.88 232 ASP A CA 1
ATOM 1771 C C . ASP A 1 232 ? -5.600 -3.912 25.847 1.00 94.88 232 ASP A C 1
ATOM 1773 O O . ASP A 1 232 ? -5.011 -2.834 25.909 1.00 94.88 232 ASP A O 1
ATOM 1777 N N . PHE A 1 233 ? -5.901 -4.475 24.678 1.00 95.38 233 PHE A N 1
ATOM 1778 C CA . PHE A 1 233 ? -5.617 -3.843 23.387 1.00 95.38 233 PHE A CA 1
ATOM 1779 C C . PHE A 1 233 ? -6.426 -2.557 23.137 1.00 95.38 233 PHE A C 1
ATOM 1781 O O . PHE A 1 233 ? -6.177 -1.854 22.156 1.00 95.38 233 PHE A O 1
ATOM 1788 N N . ALA A 1 234 ? -7.423 -2.254 23.977 1.00 93.38 234 ALA A N 1
ATOM 1789 C CA . ALA A 1 234 ? -8.203 -1.019 23.941 1.00 93.38 234 ALA A CA 1
ATOM 1790 C C . ALA A 1 234 ? -7.748 0.030 24.957 1.00 93.38 234 ALA A C 1
ATOM 1792 O O . ALA A 1 234 ? -8.352 1.102 25.001 1.00 93.38 234 ALA A O 1
ATOM 1793 N N . ALA A 1 235 ? -6.688 -0.246 25.720 1.00 95.88 235 ALA A N 1
ATOM 1794 C CA . ALA A 1 235 ? -6.142 0.708 26.667 1.00 95.88 235 ALA A CA 1
ATOM 1795 C C . ALA A 1 235 ? -5.795 2.033 25.971 1.00 95.88 235 ALA A C 1
ATOM 1797 O O . ALA A 1 235 ? -5.183 2.070 24.895 1.00 95.88 235 ALA A O 1
ATOM 1798 N N . ALA A 1 236 ? -6.201 3.131 26.601 1.00 96.31 236 ALA A N 1
ATOM 1799 C CA . ALA A 1 236 ? -5.824 4.464 26.170 1.00 96.31 236 ALA A CA 1
ATOM 1800 C C . ALA A 1 236 ? -4.324 4.691 26.396 1.00 96.31 236 ALA A C 1
ATOM 1802 O O . ALA A 1 236 ? -3.753 4.251 27.391 1.00 96.31 236 ALA A O 1
ATOM 1803 N N . SER A 1 237 ? -3.697 5.426 25.486 1.00 95.06 237 SER A N 1
ATOM 1804 C CA . SER A 1 237 ? -2.332 5.907 25.636 1.00 95.06 237 SER A CA 1
ATOM 1805 C C . SER A 1 237 ? -2.242 6.819 26.855 1.00 95.06 237 SER A C 1
ATOM 1807 O O . SER A 1 237 ? -2.969 7.809 26.980 1.00 95.06 237 SER A O 1
ATOM 1809 N N . GLU A 1 238 ? -1.331 6.491 27.767 1.00 93.19 238 GLU A N 1
ATOM 1810 C CA . GLU A 1 238 ? -1.092 7.302 28.958 1.00 93.19 238 GLU A CA 1
ATOM 1811 C C . GLU A 1 238 ? -0.425 8.634 28.610 1.00 93.19 238 GLU A C 1
ATOM 1813 O O . GLU A 1 238 ? -0.727 9.651 29.239 1.00 93.19 238 GLU A O 1
ATOM 1818 N N . THR A 1 239 ? 0.415 8.633 27.574 1.00 90.00 239 THR A N 1
ATOM 1819 C CA . THR A 1 239 ? 1.250 9.762 27.157 1.00 90.00 239 THR A CA 1
ATOM 1820 C C . THR A 1 239 ? 0.564 10.689 26.160 1.00 90.00 239 THR A C 1
ATOM 1822 O O . THR A 1 239 ? 0.895 11.870 26.112 1.00 90.00 239 THR A O 1
ATOM 1825 N N . HIS A 1 240 ? -0.404 10.199 25.382 1.00 93.81 240 HIS A N 1
ATOM 1826 C CA . HIS A 1 240 ? -1.092 11.029 24.399 1.00 93.81 240 HIS A CA 1
ATOM 1827 C C . HIS A 1 240 ? -2.164 11.921 25.058 1.00 93.81 240 HIS A C 1
ATOM 1829 O O . HIS A 1 240 ? -3.035 11.403 25.767 1.00 93.81 240 HIS A O 1
ATOM 1835 N N . PRO A 1 241 ? -2.200 13.242 24.786 1.00 92.38 241 PRO A N 1
ATOM 1836 C CA . PRO A 1 241 ? -3.081 14.177 25.496 1.00 92.38 241 PRO A CA 1
ATOM 1837 C C . PRO A 1 241 ? -4.574 13.887 25.298 1.00 92.38 241 PRO A C 1
ATOM 1839 O O . PRO A 1 241 ? -5.366 14.073 26.217 1.00 92.38 241 PRO A O 1
ATOM 1842 N N . ARG A 1 242 ? -4.961 13.372 24.123 1.00 93.31 242 ARG A N 1
ATOM 1843 C CA . ARG A 1 242 ? -6.354 12.993 23.813 1.00 93.31 242 ARG A CA 1
ATOM 1844 C C . ARG A 1 242 ? -6.762 11.589 24.282 1.00 93.31 242 ARG A C 1
ATOM 1846 O O . ARG A 1 242 ? -7.884 11.183 24.013 1.00 93.31 242 ARG A O 1
ATOM 1853 N N . LYS A 1 243 ? -5.872 10.832 24.944 1.00 93.69 243 LYS A N 1
ATOM 1854 C CA . LYS A 1 243 ? -6.153 9.459 25.419 1.00 93.69 243 LYS A CA 1
ATOM 1855 C C . LYS A 1 243 ? -6.681 8.518 24.318 1.00 93.69 243 LYS A C 1
ATOM 1857 O O . LYS A 1 243 ? -7.551 7.684 24.555 1.00 93.69 243 LYS A O 1
ATOM 1862 N N . VAL A 1 244 ? -6.132 8.649 23.109 1.00 94.75 244 VAL A N 1
ATOM 1863 C CA . VAL A 1 244 ? -6.381 7.724 21.988 1.00 94.75 244 VAL A CA 1
ATOM 1864 C C . VAL A 1 244 ? -5.883 6.319 22.328 1.00 94.75 244 VAL A C 1
ATOM 1866 O O . VAL A 1 244 ? -5.048 6.167 23.217 1.00 94.75 244 VAL A O 1
ATOM 1869 N N . ARG A 1 245 ? -6.362 5.286 21.634 1.00 96.38 245 ARG A N 1
ATOM 1870 C CA . ARG A 1 245 ? -5.941 3.891 21.865 1.00 96.38 245 ARG A CA 1
ATOM 1871 C C . ARG A 1 245 ? -4.424 3.754 21.700 1.00 96.38 245 ARG A C 1
ATOM 1873 O O . ARG A 1 245 ? -3.917 4.123 20.652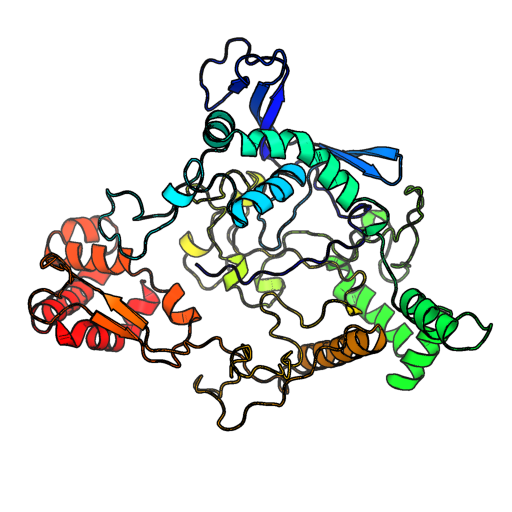 1.00 96.38 245 ARG A O 1
ATOM 1880 N N . ALA A 1 246 ? -3.717 3.190 22.680 1.00 97.06 246 ALA A N 1
ATOM 1881 C CA . ALA A 1 246 ? -2.257 3.044 22.633 1.00 97.06 246 ALA A CA 1
ATOM 1882 C C . ALA A 1 246 ? -1.787 2.073 21.539 1.00 97.06 246 ALA A C 1
ATOM 1884 O O . ALA A 1 246 ? -0.796 2.314 20.858 1.00 97.06 246 ALA A O 1
ATOM 1885 N N . ASP A 1 247 ? -2.506 0.964 21.370 1.00 97.06 247 ASP A N 1
ATOM 1886 C CA . ASP A 1 247 ? -2.184 -0.021 20.346 1.00 97.06 247 ASP A CA 1
ATOM 1887 C C . ASP A 1 247 ? -2.770 0.395 18.986 1.00 97.06 247 ASP A C 1
ATOM 1889 O O . ASP A 1 247 ? -3.982 0.564 18.827 1.00 97.06 247 ASP A O 1
ATOM 1893 N N . PHE A 1 248 ? -1.912 0.537 17.978 1.00 95.81 248 PHE A N 1
ATOM 1894 C CA . PHE A 1 248 ? -2.297 0.844 16.600 1.00 95.81 248 PHE A CA 1
ATOM 1895 C C . PHE A 1 248 ? -2.899 -0.366 15.871 1.00 95.81 248 PHE A C 1
ATOM 1897 O O . PHE A 1 248 ? -3.305 -0.267 14.716 1.00 95.81 248 PHE A O 1
ATOM 1904 N N . LEU A 1 249 ? -2.959 -1.526 16.519 1.00 95.81 249 LEU A N 1
ATOM 1905 C CA . LEU A 1 249 ? -3.419 -2.804 15.988 1.00 95.81 249 LEU A CA 1
ATOM 1906 C C . LEU A 1 249 ? -2.764 -3.221 14.660 1.00 95.81 249 LEU A C 1
ATOM 1908 O O . LEU A 1 249 ? -3.377 -3.855 13.793 1.00 95.81 249 LEU A O 1
ATOM 1912 N N . GLY A 1 250 ? -1.505 -2.830 14.494 1.00 93.94 250 GLY A N 1
ATOM 1913 C CA . GLY A 1 250 ? -0.651 -3.142 13.361 1.00 93.94 250 GLY A CA 1
ATOM 1914 C C . GLY A 1 250 ? 0.791 -2.795 13.702 1.00 93.94 250 GLY A C 1
ATOM 1915 O O . GLY A 1 250 ? 1.060 -1.685 14.151 1.00 93.94 250 GLY A O 1
ATOM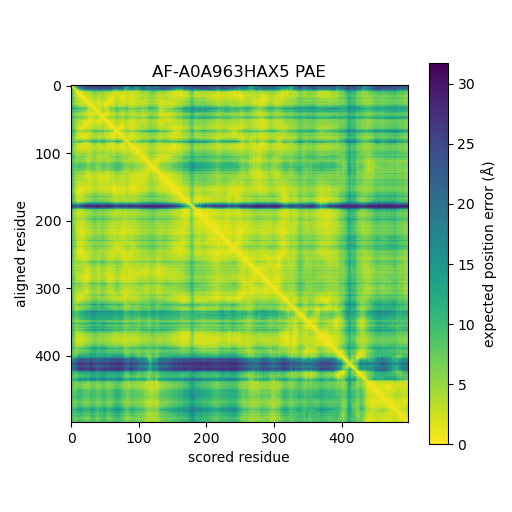 1916 N N . ASN A 1 251 ? 1.718 -3.733 13.518 1.00 94.06 251 ASN A N 1
ATOM 1917 C CA . ASN A 1 251 ? 3.123 -3.507 13.852 1.00 94.06 251 ASN A CA 1
ATOM 1918 C C . ASN A 1 251 ? 3.926 -2.886 12.698 1.00 94.06 251 ASN A C 1
ATOM 1920 O O . ASN A 1 251 ? 5.056 -2.461 12.916 1.00 94.06 251 ASN A O 1
ATOM 1924 N N . ASP A 1 252 ? 3.362 -2.848 11.481 1.00 92.19 252 ASP A N 1
ATOM 1925 C CA . ASP A 1 252 ? 4.020 -2.392 10.247 1.00 92.19 252 ASP A 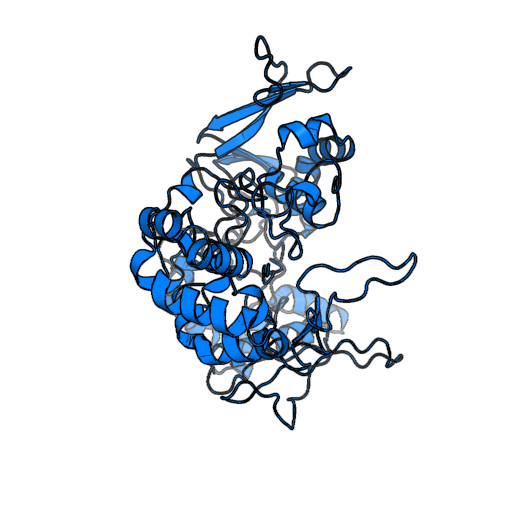CA 1
ATOM 1926 C C . ASP A 1 252 ? 5.384 -3.080 9.975 1.00 92.19 252 ASP A C 1
ATOM 1928 O O . ASP A 1 252 ? 6.189 -2.613 9.165 1.00 92.19 252 ASP A O 1
ATOM 1932 N N . GLN A 1 253 ? 5.647 -4.228 10.603 1.00 92.81 253 GLN A N 1
ATOM 1933 C CA . GLN A 1 253 ? 6.866 -5.005 10.402 1.00 92.81 253 GLN A CA 1
ATOM 1934 C C . GLN A 1 253 ? 6.821 -5.713 9.048 1.00 92.81 253 GLN A C 1
ATOM 1936 O O . GLN A 1 253 ? 5.777 -6.195 8.598 1.00 92.81 253 GLN A O 1
ATOM 1941 N N . ALA A 1 254 ? 7.975 -5.800 8.389 1.00 93.06 254 ALA A N 1
ATOM 1942 C CA . ALA A 1 254 ? 8.100 -6.547 7.145 1.00 93.06 254 ALA A CA 1
ATOM 1943 C C . ALA A 1 254 ? 8.036 -8.056 7.429 1.00 93.06 254 ALA A C 1
ATOM 1945 O O . ALA A 1 254 ? 8.934 -8.619 8.046 1.00 93.06 254 ALA A O 1
ATOM 1946 N N . THR A 1 255 ? 6.986 -8.709 6.941 1.00 93.94 255 THR A N 1
ATOM 1947 C CA . THR A 1 255 ? 6.734 -10.148 7.084 1.00 93.94 255 THR A CA 1
ATOM 1948 C C . THR A 1 255 ? 6.849 -10.818 5.712 1.00 93.94 255 THR A C 1
ATOM 1950 O O . THR A 1 255 ? 6.278 -10.293 4.750 1.00 93.94 255 THR A O 1
ATOM 1953 N N . PRO A 1 256 ? 7.570 -11.942 5.557 1.00 94.94 256 PRO A N 1
ATOM 1954 C CA . PRO A 1 256 ? 7.625 -12.667 4.289 1.00 94.94 256 PRO A CA 1
ATOM 1955 C C . PRO A 1 256 ? 6.224 -13.006 3.773 1.00 94.94 256 PRO A C 1
ATOM 1957 O O . PRO A 1 256 ? 5.370 -13.485 4.516 1.00 94.94 256 PRO A O 1
ATOM 1960 N N . VAL A 1 257 ? 5.967 -12.804 2.480 1.00 93.06 257 VAL A N 1
ATOM 1961 C CA . VAL A 1 257 ? 4.648 -13.104 1.895 1.00 93.06 257 VAL A CA 1
ATOM 1962 C C . VAL A 1 257 ? 4.285 -14.589 1.989 1.00 93.06 257 VAL A C 1
ATOM 1964 O O . VAL A 1 257 ? 3.108 -14.938 2.008 1.00 93.06 257 VAL A O 1
ATOM 1967 N N . THR A 1 258 ? 5.294 -15.456 2.076 1.00 94.38 258 THR A N 1
ATOM 1968 C CA . THR A 1 258 ? 5.150 -16.901 2.282 1.00 94.38 258 THR A CA 1
ATOM 1969 C C . THR A 1 258 ? 4.618 -17.239 3.674 1.00 94.38 258 THR A C 1
ATOM 1971 O O . THR A 1 258 ? 3.873 -18.202 3.808 1.00 94.38 258 THR A O 1
ATOM 1974 N N . GLU A 1 259 ? 4.916 -16.414 4.680 1.00 93.81 259 GLU A N 1
ATOM 1975 C CA . GLU A 1 259 ? 4.326 -16.503 6.020 1.00 93.81 259 GLU A CA 1
ATOM 1976 C C . GLU A 1 259 ? 2.914 -15.898 6.047 1.00 93.81 259 GLU A C 1
ATOM 1978 O O . GLU A 1 259 ? 2.003 -16.476 6.631 1.00 93.81 259 GLU A O 1
ATOM 1983 N N . VAL A 1 260 ? 2.703 -14.760 5.371 1.00 90.75 260 VAL A N 1
ATOM 1984 C CA . VAL A 1 260 ? 1.387 -14.091 5.306 1.00 90.75 260 VAL A CA 1
ATOM 1985 C C . VAL A 1 260 ? 0.348 -14.928 4.544 1.00 90.75 260 VAL A C 1
ATOM 1987 O O . VAL A 1 260 ? -0.843 -14.852 4.837 1.00 90.75 260 VAL A O 1
ATOM 1990 N N . GLY A 1 261 ? 0.770 -15.703 3.540 1.00 87.69 261 GLY A N 1
ATOM 1991 C CA . GLY A 1 261 ? -0.102 -16.627 2.806 1.00 87.69 261 GLY A CA 1
ATOM 1992 C C . GLY A 1 261 ? -1.096 -15.958 1.847 1.00 87.69 261 GLY A C 1
ATOM 1993 O O . GLY A 1 261 ? -2.093 -16.570 1.464 1.00 87.69 261 GLY A O 1
ATOM 1994 N N . THR A 1 262 ? -0.854 -14.706 1.439 1.00 83.19 262 THR A N 1
ATOM 1995 C CA . THR A 1 262 ? -1.688 -13.989 0.455 1.00 83.19 262 THR A CA 1
ATOM 1996 C C . THR A 1 262 ? -1.051 -13.969 -0.940 1.00 83.19 262 THR A C 1
ATOM 1998 O O . THR A 1 262 ? 0.074 -14.421 -1.157 1.00 83.19 262 THR A O 1
ATOM 2001 N N . PHE A 1 263 ? -1.782 -13.461 -1.938 1.00 83.50 263 PHE A N 1
ATOM 2002 C CA . PHE A 1 263 ? -1.292 -13.407 -3.314 1.00 83.50 263 PHE A CA 1
ATOM 2003 C C . PHE A 1 263 ? -0.066 -12.485 -3.459 1.00 83.50 263 PHE A C 1
ATOM 2005 O O . PHE A 1 263 ? -0.151 -11.267 -3.292 1.00 83.50 263 PHE A O 1
ATOM 2012 N N . ARG A 1 264 ? 1.073 -13.070 -3.852 1.00 86.50 264 ARG A N 1
ATOM 2013 C CA . ARG A 1 264 ? 2.395 -12.416 -3.871 1.00 86.50 264 ARG A CA 1
ATOM 2014 C C . ARG A 1 264 ? 2.596 -11.288 -4.878 1.00 86.50 264 ARG A C 1
ATOM 2016 O O . ARG A 1 264 ? 3.542 -10.527 -4.740 1.00 86.50 264 ARG A O 1
ATOM 2023 N N . CYS A 1 265 ? 1.736 -11.131 -5.885 1.00 82.12 265 CYS A N 1
ATOM 2024 C CA . CYS A 1 265 ? 1.970 -10.148 -6.955 1.00 82.12 265 CYS A CA 1
ATOM 2025 C C . CYS A 1 265 ? 2.218 -8.732 -6.425 1.00 82.12 265 CYS A C 1
ATOM 2027 O O . CYS A 1 265 ? 3.026 -8.004 -6.998 1.00 82.12 265 CYS A O 1
ATOM 2029 N N . ARG A 1 266 ? 1.556 -8.344 -5.327 1.00 82.50 266 ARG A N 1
ATOM 2030 C CA . ARG A 1 266 ? 1.806 -7.036 -4.730 1.00 82.50 266 ARG A CA 1
ATOM 2031 C C . ARG A 1 266 ? 3.171 -6.952 -4.058 1.00 82.50 266 ARG A C 1
ATOM 2033 O O . ARG A 1 266 ? 3.816 -5.934 -4.233 1.00 82.50 266 ARG A O 1
ATOM 2040 N N . SER A 1 267 ? 3.625 -7.972 -3.329 1.00 88.81 267 SER A N 1
ATOM 2041 C CA . SER A 1 267 ? 4.941 -7.929 -2.672 1.00 88.81 267 SER A CA 1
ATOM 2042 C C . SER A 1 267 ? 6.107 -7.983 -3.663 1.00 88.81 267 SER A C 1
ATOM 2044 O O . SER A 1 267 ? 7.228 -7.643 -3.299 1.00 88.81 267 SER A O 1
ATOM 2046 N N . LEU A 1 268 ? 5.853 -8.373 -4.916 1.00 89.69 268 LEU A N 1
ATOM 2047 C CA . LEU A 1 268 ? 6.851 -8.460 -5.986 1.00 89.69 268 LEU A CA 1
ATOM 2048 C C . LEU A 1 268 ? 6.903 -7.235 -6.914 1.00 89.69 268 LEU A C 1
ATOM 2050 O O . LEU A 1 268 ? 7.658 -7.234 -7.892 1.00 89.69 268 LEU A O 1
ATOM 2054 N N . HIS A 1 269 ? 6.124 -6.184 -6.644 1.00 86.12 269 HIS A N 1
ATOM 2055 C CA . HIS A 1 269 ? 6.170 -4.971 -7.464 1.00 86.12 269 HIS A CA 1
ATOM 2056 C C . HIS A 1 269 ? 7.568 -4.322 -7.412 1.00 86.12 269 HIS A C 1
ATOM 2058 O O . HIS A 1 269 ? 8.233 -4.329 -6.381 1.00 86.12 269 HIS A O 1
ATOM 2064 N N . SER A 1 270 ? 8.033 -3.770 -8.534 1.00 88.50 270 SER A N 1
ATOM 2065 C CA . SER A 1 270 ? 9.413 -3.282 -8.680 1.00 88.50 270 SER A CA 1
ATOM 2066 C C . SER A 1 270 ? 9.547 -1.761 -8.644 1.00 88.50 270 SER A C 1
ATOM 2068 O O . SER A 1 270 ? 10.642 -1.244 -8.822 1.00 88.50 270 SER A O 1
ATOM 2070 N N . ASN A 1 271 ? 8.455 -1.027 -8.429 1.00 88.31 271 ASN A N 1
ATOM 2071 C CA . ASN A 1 271 ? 8.410 0.429 -8.591 1.00 88.31 271 ASN A CA 1
ATOM 2072 C C . ASN A 1 271 ? 9.414 1.185 -7.695 1.00 88.31 271 ASN A C 1
ATOM 2074 O O . ASN A 1 271 ? 9.830 2.286 -8.048 1.00 88.31 271 ASN A O 1
ATOM 2078 N N . HIS A 1 272 ? 9.811 0.585 -6.570 1.00 90.50 272 HIS A N 1
ATOM 2079 C CA . HIS A 1 272 ? 10.734 1.143 -5.573 1.00 90.50 272 HIS A CA 1
ATOM 2080 C C . HIS A 1 272 ? 12.133 0.507 -5.594 1.00 90.50 272 HIS A C 1
ATOM 2082 O O . HIS A 1 272 ? 13.004 0.898 -4.810 1.00 90.50 272 HIS A O 1
ATOM 2088 N N . LYS A 1 273 ? 12.363 -0.457 -6.497 1.00 90.50 273 LYS A N 1
ATOM 2089 C CA . LYS A 1 273 ? 13.682 -1.050 -6.742 1.00 90.50 273 LYS A CA 1
ATOM 2090 C C . LYS A 1 273 ? 14.648 0.036 -7.234 1.00 90.50 273 LYS A C 1
ATOM 2092 O O . LYS A 1 273 ? 14.239 1.026 -7.841 1.00 90.50 273 LYS A O 1
ATOM 2097 N N . ALA A 1 274 ? 15.942 -0.132 -6.969 1.00 91.06 274 ALA A N 1
ATOM 2098 C CA . ALA A 1 274 ? 16.959 0.745 -7.544 1.00 91.06 274 ALA A CA 1
ATOM 2099 C C . ALA A 1 274 ? 16.852 0.762 -9.082 1.00 91.06 274 ALA A C 1
ATOM 2101 O O . ALA A 1 274 ? 16.718 -0.291 -9.699 1.00 91.06 274 ALA A O 1
ATOM 2102 N N . GLY A 1 275 ? 16.888 1.957 -9.680 1.00 90.56 275 GLY A N 1
ATOM 2103 C CA . GLY A 1 275 ? 16.688 2.150 -11.121 1.00 90.56 275 GLY A CA 1
ATOM 2104 C C . GLY A 1 275 ? 15.224 2.287 -11.563 1.00 90.56 275 GLY A C 1
ATOM 2105 O O . GLY A 1 275 ? 14.979 2.608 -12.721 1.00 90.56 275 GLY A O 1
ATOM 2106 N N . ASN A 1 276 ? 14.251 2.113 -10.662 1.00 91.25 276 ASN A N 1
ATOM 2107 C CA . ASN A 1 276 ? 12.832 2.287 -10.969 1.00 91.25 276 ASN A CA 1
ATOM 2108 C C . ASN A 1 276 ? 12.286 3.629 -10.470 1.00 91.25 276 ASN A C 1
ATOM 2110 O O . ASN A 1 276 ? 12.903 4.329 -9.664 1.00 91.25 276 ASN A O 1
ATOM 2114 N N . LEU A 1 277 ? 11.087 3.954 -10.958 1.00 90.38 277 LEU A N 1
ATOM 2115 C CA . LEU A 1 277 ? 10.432 5.253 -10.829 1.00 90.38 277 LEU A CA 1
ATOM 2116 C C . LEU A 1 277 ? 10.517 5.864 -9.424 1.00 90.38 277 LEU A C 1
ATOM 2118 O O . LEU A 1 277 ? 10.947 7.002 -9.283 1.00 90.38 277 LEU A O 1
ATOM 2122 N N . TYR A 1 278 ? 10.152 5.108 -8.388 1.00 90.69 278 TYR A N 1
ATOM 2123 C CA . TYR A 1 278 ? 10.080 5.588 -7.006 1.00 90.69 278 TYR A CA 1
ATOM 2124 C C . TYR A 1 278 ? 11.263 5.135 -6.156 1.00 90.69 278 TYR A C 1
ATOM 2126 O O . TYR A 1 278 ? 11.114 4.973 -4.942 1.00 90.69 278 TYR A O 1
ATOM 2134 N N . MET A 1 279 ? 12.440 4.909 -6.751 1.00 91.38 279 MET A N 1
ATOM 2135 C CA . MET A 1 279 ? 13.592 4.470 -5.967 1.00 91.38 279 MET A CA 1
ATOM 2136 C C . MET A 1 279 ? 13.855 5.434 -4.798 1.00 91.38 279 MET A C 1
ATOM 2138 O O . MET A 1 279 ? 13.962 4.986 -3.662 1.00 91.38 279 MET A O 1
ATOM 2142 N N . GLU A 1 280 ? 13.835 6.754 -5.002 1.00 91.94 280 GLU A N 1
ATOM 2143 C CA . GLU A 1 280 ? 14.088 7.728 -3.923 1.00 91.94 280 GLU A CA 1
ATOM 2144 C C . GLU A 1 280 ? 13.000 7.769 -2.824 1.00 91.94 280 GLU A C 1
ATOM 2146 O O . GLU A 1 280 ? 13.144 8.501 -1.850 1.00 91.94 280 GLU A O 1
ATOM 2151 N N . SER A 1 281 ? 11.937 6.961 -2.932 1.00 91.81 281 SER A N 1
ATOM 2152 C CA . SER A 1 281 ? 10.917 6.749 -1.893 1.00 91.81 281 SER A CA 1
ATOM 2153 C C . SER A 1 281 ? 11.083 5.420 -1.140 1.00 91.81 281 SER A C 1
ATOM 2155 O O . SER A 1 281 ? 10.182 5.004 -0.417 1.00 91.81 281 SER A O 1
ATOM 2157 N N . ALA A 1 282 ? 12.205 4.718 -1.301 1.00 92.75 282 ALA A N 1
ATOM 2158 C CA . ALA A 1 282 ? 12.538 3.529 -0.521 1.00 92.75 282 ALA A CA 1
ATOM 2159 C C . ALA A 1 282 ? 13.896 3.668 0.169 1.00 92.75 282 ALA A C 1
ATOM 2161 O O . ALA A 1 282 ? 14.869 4.141 -0.422 1.00 92.75 282 ALA A O 1
ATOM 2162 N N . SER A 1 283 ? 13.938 3.226 1.422 1.00 94.81 283 SER A N 1
ATOM 2163 C CA . SER A 1 283 ? 15.140 3.158 2.251 1.00 94.81 283 SER A CA 1
ATOM 2164 C C . SER A 1 283 ? 16.171 2.169 1.703 1.00 94.81 283 SER A C 1
ATOM 2166 O O . SER A 1 283 ? 15.860 1.257 0.933 1.00 94.81 283 SER A O 1
ATOM 2168 N N . VAL A 1 284 ? 17.418 2.347 2.130 1.00 95.31 284 VAL A N 1
ATOM 2169 C CA . VAL A 1 284 ? 18.519 1.423 1.842 1.00 95.31 284 VAL A CA 1
ATOM 2170 C C . VAL A 1 284 ? 18.284 0.102 2.572 1.00 95.31 284 VAL A C 1
ATOM 2172 O O . VAL A 1 284 ? 18.294 -0.943 1.929 1.00 95.31 284 VAL A O 1
ATOM 2175 N N . THR A 1 285 ? 17.921 0.160 3.859 1.00 95.06 285 THR A N 1
ATOM 2176 C CA . THR A 1 285 ? 17.594 -1.021 4.678 1.00 95.06 285 THR A CA 1
ATOM 2177 C C . THR A 1 285 ? 16.524 -1.905 4.037 1.00 95.06 285 THR A C 1
ATOM 2179 O O . THR A 1 285 ? 16.634 -3.127 4.072 1.00 95.06 285 THR A O 1
ATOM 2182 N N . LEU A 1 286 ? 15.499 -1.322 3.403 1.00 93.88 286 LEU A N 1
ATOM 2183 C CA . LEU A 1 286 ? 14.513 -2.100 2.655 1.00 93.88 286 LEU A CA 1
ATOM 2184 C C . LEU A 1 286 ? 15.148 -2.883 1.513 1.00 93.88 286 LEU A C 1
ATOM 2186 O O . LEU A 1 286 ? 14.845 -4.061 1.349 1.00 93.88 286 LEU A O 1
ATOM 2190 N N . ARG A 1 287 ? 15.973 -2.224 0.697 1.00 92.25 287 ARG A N 1
ATOM 2191 C CA . ARG A 1 287 ? 16.521 -2.818 -0.530 1.00 92.25 287 ARG A CA 1
ATOM 2192 C C . ARG A 1 287 ? 17.536 -3.913 -0.245 1.00 92.25 287 ARG A C 1
ATOM 2194 O O . ARG A 1 287 ? 17.687 -4.807 -1.070 1.00 92.25 287 ARG A O 1
ATOM 2201 N N . GLU A 1 288 ? 18.197 -3.828 0.902 1.00 93.38 288 GLU A N 1
ATOM 2202 C CA . GLU A 1 288 ? 19.179 -4.800 1.388 1.00 93.38 288 GLU A CA 1
ATOM 2203 C C . GLU A 1 288 ? 18.541 -6.026 2.052 1.00 93.38 288 GLU A C 1
ATOM 2205 O O . GLU A 1 288 ? 19.257 -6.953 2.432 1.00 93.38 288 GLU A O 1
ATOM 2210 N N . ARG A 1 289 ? 17.207 -6.075 2.190 1.00 92.75 289 ARG A N 1
ATOM 2211 C CA . ARG A 1 289 ? 16.546 -7.264 2.740 1.00 92.75 289 ARG A CA 1
ATOM 2212 C C . ARG A 1 289 ? 16.865 -8.502 1.898 1.00 92.75 289 ARG A C 1
ATOM 2214 O O . ARG A 1 289 ? 16.898 -8.416 0.665 1.00 92.75 289 ARG A O 1
ATOM 2221 N N . PRO A 1 290 ? 17.045 -9.659 2.557 1.00 94.38 290 PRO A N 1
ATOM 2222 C CA . PRO A 1 290 ? 17.348 -10.896 1.866 1.00 94.38 290 PRO A CA 1
ATOM 2223 C C . PRO A 1 290 ? 16.192 -11.324 0.963 1.00 94.38 290 PRO A C 1
ATOM 2225 O O . PRO A 1 290 ? 15.029 -10.991 1.185 1.00 94.38 290 PRO A O 1
ATOM 2228 N N . ILE A 1 291 ? 16.524 -12.105 -0.058 1.00 95.56 291 ILE A N 1
ATOM 2229 C CA . ILE A 1 291 ? 15.527 -12.751 -0.905 1.00 95.56 291 ILE A CA 1
ATOM 2230 C C . ILE A 1 291 ? 14.742 -13.769 -0.072 1.00 95.56 291 ILE A C 1
ATOM 2232 O O . ILE A 1 291 ? 15.320 -14.586 0.645 1.00 95.56 291 ILE A O 1
ATOM 2236 N N . VAL A 1 292 ? 13.415 -13.766 -0.215 1.00 95.38 292 VAL A N 1
ATOM 2237 C CA . VAL A 1 292 ? 12.560 -14.827 0.330 1.00 95.38 292 VAL A CA 1
ATOM 2238 C C . VAL A 1 292 ? 12.695 -16.064 -0.562 1.00 95.38 292 VAL A C 1
ATOM 2240 O O . VAL A 1 292 ? 12.126 -16.117 -1.657 1.00 95.38 292 VAL A O 1
ATOM 2243 N N . ALA A 1 293 ? 13.478 -17.045 -0.107 1.00 93.00 293 ALA A N 1
ATOM 2244 C CA . ALA A 1 293 ? 13.863 -18.218 -0.895 1.00 93.00 293 ALA A CA 1
ATOM 2245 C C . ALA A 1 293 ? 12.652 -18.988 -1.453 1.00 93.00 293 ALA A C 1
ATOM 2247 O O . ALA A 1 293 ? 12.612 -19.265 -2.651 1.00 93.00 293 ALA A O 1
ATOM 2248 N N . ASP A 1 294 ? 11.632 -19.211 -0.620 1.00 94.00 294 ASP A N 1
ATOM 2249 C CA . ASP A 1 294 ? 10.465 -20.055 -0.925 1.00 94.00 294 ASP A CA 1
ATOM 2250 C C . ASP A 1 294 ? 9.467 -19.438 -1.920 1.00 94.00 294 ASP A C 1
ATOM 2252 O O . ASP A 1 294 ? 8.438 -20.037 -2.238 1.00 94.00 294 ASP A O 1
ATOM 2256 N N . ILE A 1 295 ? 9.733 -18.232 -2.432 1.00 93.94 295 ILE A N 1
ATOM 2257 C CA . ILE A 1 295 ? 8.959 -17.677 -3.542 1.00 93.94 295 ILE A CA 1
ATOM 2258 C C . ILE A 1 295 ? 9.404 -18.377 -4.839 1.00 93.94 295 ILE A C 1
ATOM 2260 O O . ILE A 1 295 ? 10.570 -18.226 -5.223 1.00 93.94 295 ILE A O 1
ATOM 2264 N N . PRO A 1 296 ? 8.502 -19.081 -5.556 1.00 90.62 296 PRO A N 1
ATOM 2265 C CA . PRO A 1 296 ? 8.833 -19.834 -6.767 1.00 90.62 296 PRO A CA 1
ATOM 2266 C C . PRO A 1 296 ? 8.921 -18.903 -7.985 1.00 90.62 296 PRO A C 1
ATOM 2268 O O . PRO A 1 296 ? 8.167 -19.026 -8.943 1.00 90.62 296 PRO A O 1
ATOM 2271 N N . GLU A 1 297 ? 9.807 -17.919 -7.906 1.00 87.56 297 GLU A N 1
ATOM 2272 C CA . GLU A 1 297 ? 10.118 -16.949 -8.953 1.00 87.56 297 GLU A CA 1
ATOM 2273 C C . GLU A 1 297 ? 11.636 -16.806 -9.049 1.00 87.56 297 GLU A C 1
ATOM 2275 O O . GLU A 1 297 ? 12.348 -17.060 -8.072 1.00 87.56 297 GLU A O 1
ATOM 2280 N N . ARG A 1 298 ? 12.127 -16.357 -10.207 1.00 87.75 298 ARG A N 1
ATOM 2281 C CA . ARG A 1 298 ? 13.546 -16.020 -10.392 1.00 87.75 298 ARG A CA 1
ATOM 2282 C C . ARG A 1 298 ? 13.977 -14.910 -9.439 1.00 87.75 298 ARG A C 1
ATOM 2284 O O . ARG A 1 298 ? 13.189 -14.008 -9.148 1.00 87.75 298 ARG A O 1
ATOM 2291 N N . ASP A 1 299 ? 15.235 -14.935 -9.015 1.00 92.06 299 ASP A N 1
ATOM 2292 C CA . ASP A 1 299 ? 15.785 -13.976 -8.052 1.00 92.06 299 ASP A CA 1
ATOM 2293 C C . ASP A 1 299 ? 15.635 -12.527 -8.529 1.00 92.06 299 ASP A C 1
ATOM 2295 O O . ASP A 1 299 ? 15.199 -11.668 -7.761 1.00 92.06 299 ASP A O 1
ATOM 2299 N N . GLU A 1 300 ? 15.821 -12.253 -9.824 1.00 88.00 300 GLU A N 1
ATOM 2300 C CA . GLU A 1 300 ? 15.650 -10.903 -10.388 1.00 88.00 300 GLU A CA 1
ATOM 2301 C C . GLU A 1 300 ? 14.204 -10.381 -10.307 1.00 88.00 300 GLU A C 1
ATOM 2303 O O . GLU A 1 300 ? 13.968 -9.185 -10.512 1.00 88.00 300 GLU A O 1
ATOM 2308 N N . LEU A 1 301 ? 13.222 -11.242 -10.011 1.00 88.12 301 LEU A N 1
ATOM 2309 C CA . LEU A 1 301 ? 11.809 -10.903 -9.805 1.00 88.12 301 LEU A CA 1
ATOM 2310 C C . LEU A 1 301 ? 11.414 -10.806 -8.322 1.00 88.12 301 LEU A C 1
ATOM 2312 O O . LEU A 1 301 ? 10.313 -10.336 -8.029 1.00 88.12 301 LEU A O 1
ATOM 2316 N N . LYS A 1 302 ? 12.309 -11.170 -7.398 1.00 92.38 302 LYS A N 1
ATOM 2317 C CA . LYS A 1 302 ? 12.086 -11.124 -5.941 1.00 92.38 302 LYS A CA 1
ATOM 2318 C C . LYS A 1 302 ? 13.217 -10.463 -5.131 1.00 92.38 302 LYS A C 1
ATOM 2320 O O . LYS A 1 302 ? 13.120 -10.411 -3.912 1.00 92.38 302 LYS A O 1
ATOM 2325 N N . ASP A 1 303 ? 14.243 -9.916 -5.784 1.00 92.88 303 ASP A N 1
ATOM 2326 C CA . ASP A 1 303 ? 15.327 -9.132 -5.164 1.00 92.88 303 ASP A CA 1
ATOM 2327 C C . ASP A 1 303 ? 14.905 -7.707 -4.733 1.00 92.88 303 ASP A C 1
ATOM 2329 O O . ASP A 1 303 ? 13.761 -7.281 -4.921 1.00 92.88 303 ASP A O 1
ATOM 2333 N N . GLY A 1 304 ? 15.849 -6.932 -4.185 1.00 91.62 304 GLY A N 1
ATOM 2334 C CA . GLY A 1 304 ? 15.687 -5.488 -3.969 1.00 91.62 304 GLY A CA 1
ATOM 2335 C C . GLY A 1 304 ? 14.660 -5.121 -2.898 1.00 91.62 304 GLY A C 1
ATOM 2336 O O . GLY A 1 304 ? 14.001 -4.087 -3.012 1.00 91.62 304 GLY A O 1
ATOM 2337 N N . GLY A 1 305 ? 14.500 -5.975 -1.885 1.00 91.88 305 GLY A N 1
ATOM 2338 C CA . GLY A 1 305 ? 13.555 -5.777 -0.785 1.00 91.88 305 GLY A CA 1
ATOM 2339 C C . GLY A 1 305 ? 12.131 -6.261 -1.031 1.00 91.88 305 GLY A C 1
ATOM 2340 O O . GLY A 1 305 ? 11.248 -5.993 -0.213 1.00 91.88 305 GLY A O 1
ATOM 2341 N N . ARG A 1 306 ? 11.898 -6.955 -2.149 1.00 93.00 306 ARG A N 1
ATOM 2342 C CA . ARG A 1 306 ? 10.599 -7.515 -2.533 1.00 93.00 306 ARG A CA 1
ATOM 2343 C C . ARG A 1 306 ? 10.331 -8.853 -1.847 1.00 93.00 306 ARG A C 1
ATOM 2345 O O . ARG A 1 306 ? 11.208 -9.466 -1.254 1.00 93.00 306 ARG A O 1
ATOM 2352 N N . GLY A 1 307 ? 9.080 -9.299 -1.916 1.00 93.19 307 GLY A N 1
ATOM 2353 C CA . GLY A 1 307 ? 8.627 -10.547 -1.296 1.00 93.19 307 GLY A CA 1
ATOM 2354 C C . GLY A 1 307 ? 8.132 -10.394 0.143 1.00 93.19 307 GLY A C 1
ATOM 2355 O O . GLY A 1 307 ? 7.699 -11.378 0.735 1.00 93.19 307 GLY A O 1
ATOM 2356 N N . TYR A 1 308 ? 8.109 -9.173 0.681 1.00 93.50 308 TYR A N 1
ATOM 2357 C CA . TYR A 1 308 ? 7.618 -8.867 2.024 1.00 93.50 308 TYR A CA 1
ATOM 2358 C C . TYR A 1 308 ? 6.295 -8.099 1.984 1.00 93.50 308 TYR A C 1
ATOM 2360 O O . TYR A 1 308 ? 5.979 -7.411 1.011 1.00 93.50 308 TYR A O 1
ATOM 2368 N N . MET A 1 309 ? 5.521 -8.212 3.061 1.00 90.88 309 MET A N 1
ATOM 2369 C CA . MET A 1 309 ? 4.334 -7.409 3.322 1.00 90.88 309 MET A CA 1
ATOM 2370 C C . MET A 1 309 ? 4.331 -6.882 4.758 1.00 90.88 309 MET A C 1
ATOM 2372 O O . MET A 1 309 ? 4.812 -7.537 5.673 1.00 90.88 309 MET A O 1
ATOM 2376 N N . ARG A 1 310 ? 3.746 -5.707 4.959 1.00 89.50 310 ARG A N 1
ATOM 2377 C CA . ARG A 1 310 ? 3.366 -5.149 6.255 1.00 89.50 310 ARG A CA 1
ATOM 2378 C C . ARG A 1 310 ? 1.870 -5.339 6.424 1.00 89.50 310 ARG A C 1
ATOM 2380 O O . ARG A 1 310 ? 1.114 -5.220 5.456 1.00 89.50 310 ARG A O 1
ATOM 2387 N N . ASN A 1 311 ? 1.433 -5.619 7.638 1.00 88.00 311 ASN A N 1
ATOM 2388 C CA . ASN A 1 311 ? 0.020 -5.814 7.921 1.00 88.00 311 ASN A CA 1
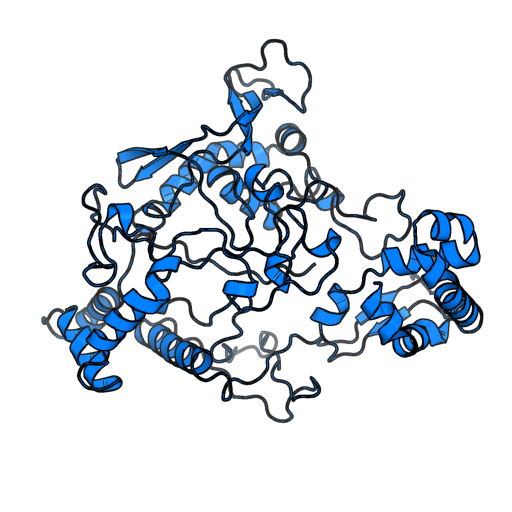ATOM 2389 C C . ASN A 1 311 ? -0.758 -4.490 7.919 1.00 88.00 311 ASN A C 1
ATOM 2391 O O . ASN A 1 311 ? -0.188 -3.406 7.997 1.00 88.00 311 ASN A O 1
ATOM 2395 N N . VAL A 1 312 ? -2.082 -4.561 7.797 1.00 87.12 312 VAL A N 1
ATOM 2396 C CA . VAL A 1 312 ? -2.972 -3.406 8.003 1.00 87.12 312 VAL A CA 1
ATOM 2397 C C . VAL A 1 312 ? -3.253 -3.214 9.495 1.00 87.12 312 VAL A C 1
ATOM 2399 O O . VAL A 1 312 ? -3.242 -4.185 10.251 1.00 87.12 312 VAL A O 1
ATOM 2402 N N . SER A 1 313 ? -3.534 -1.975 9.905 1.00 91.56 313 SER A N 1
ATOM 2403 C CA . SER A 1 313 ? -4.126 -1.728 11.222 1.00 91.56 313 SER A CA 1
ATOM 2404 C C . SER A 1 313 ? -5.533 -2.323 11.265 1.00 91.56 313 SER A C 1
ATOM 2406 O O . SER A 1 313 ? -6.288 -2.188 10.299 1.00 91.56 313 SER A O 1
ATOM 2408 N N . LEU A 1 314 ? -5.882 -2.973 12.377 1.00 93.75 314 LEU A N 1
ATOM 2409 C CA . LEU A 1 314 ? -7.246 -3.447 12.633 1.00 93.75 314 LEU A CA 1
ATOM 2410 C C . LEU A 1 314 ? -8.104 -2.426 13.387 1.00 93.75 314 LEU A C 1
ATOM 2412 O O . LEU A 1 314 ? -9.284 -2.685 13.630 1.00 93.75 314 LEU A O 1
ATOM 2416 N N . VAL A 1 315 ? -7.546 -1.269 13.759 1.00 93.81 315 VAL A N 1
ATOM 2417 C CA . VAL A 1 315 ? -8.334 -0.199 14.375 1.00 93.81 315 VAL A CA 1
ATOM 2418 C C . VAL A 1 315 ? -9.444 0.181 13.402 1.00 93.81 315 VAL A C 1
ATOM 2420 O O . VAL A 1 315 ? -9.188 0.467 12.233 1.00 93.81 315 VAL A O 1
ATOM 2423 N N . ASN A 1 316 ? -10.690 0.152 13.880 1.00 93.31 316 ASN A N 1
ATOM 2424 C CA . ASN A 1 316 ? -11.870 0.517 13.096 1.00 93.31 316 ASN A CA 1
ATOM 2425 C C . ASN A 1 316 ? -12.090 -0.281 11.797 1.00 93.31 316 ASN A C 1
ATOM 2427 O O . ASN A 1 316 ? -12.842 0.164 10.929 1.00 93.31 316 ASN A O 1
ATOM 2431 N N . ILE A 1 317 ? -11.502 -1.473 11.657 1.00 91.94 317 ILE A N 1
ATOM 2432 C CA . ILE A 1 317 ? -11.624 -2.280 10.429 1.00 91.94 317 ILE A CA 1
ATOM 2433 C C . ILE A 1 317 ? -13.080 -2.628 10.057 1.00 91.94 317 ILE A C 1
ATOM 2435 O O . ILE A 1 317 ? -13.390 -2.886 8.896 1.00 91.94 317 ILE A O 1
ATOM 2439 N N . TRP A 1 318 ? -14.000 -2.546 11.024 1.00 92.75 318 TRP A N 1
ATOM 2440 C CA . TRP A 1 318 ? -15.445 -2.650 10.814 1.00 92.75 318 TRP A CA 1
ATOM 2441 C C . TRP A 1 318 ? -16.010 -1.643 9.799 1.00 92.75 318 TRP A C 1
ATOM 2443 O O . TRP A 1 318 ? -17.049 -1.899 9.203 1.00 92.75 318 TRP A O 1
ATOM 2453 N N . ALA A 1 319 ? -15.337 -0.512 9.572 1.00 91.75 319 ALA A N 1
ATOM 2454 C CA . ALA A 1 319 ? -15.828 0.566 8.717 1.00 91.75 319 ALA A CA 1
ATOM 2455 C C . ALA A 1 319 ? -15.275 0.542 7.279 1.00 91.75 319 ALA A C 1
ATOM 2457 O O . ALA A 1 319 ? -15.661 1.400 6.477 1.00 91.75 319 ALA A O 1
ATOM 2458 N N . THR A 1 320 ? -14.349 -0.376 6.965 1.00 88.44 320 THR A N 1
ATOM 2459 C CA . THR A 1 320 ? -13.498 -0.316 5.758 1.00 88.44 320 THR A CA 1
ATOM 2460 C C . THR A 1 320 ? -13.581 -1.546 4.855 1.00 88.44 320 THR A C 1
ATOM 2462 O O . THR A 1 320 ? -12.853 -1.619 3.867 1.00 88.44 320 THR A O 1
ATOM 2465 N N . ALA A 1 321 ? -14.469 -2.494 5.161 1.00 89.81 321 ALA A N 1
ATOM 2466 C CA . ALA A 1 321 ? -14.773 -3.621 4.284 1.00 89.81 321 ALA A CA 1
ATOM 2467 C C . ALA A 1 321 ? -15.301 -3.144 2.906 1.00 89.81 321 ALA A C 1
ATOM 2469 O O . ALA A 1 321 ? -15.946 -2.091 2.841 1.00 89.81 321 ALA A O 1
ATOM 2470 N N . PRO A 1 322 ? -15.071 -3.889 1.801 1.00 87.25 322 PRO A N 1
ATOM 2471 C CA . PRO A 1 322 ? -14.467 -5.229 1.704 1.00 87.25 322 PRO A CA 1
ATOM 2472 C C . PRO A 1 322 ? -12.936 -5.250 1.882 1.00 87.25 322 PRO A C 1
ATOM 2474 O O . PRO A 1 322 ? -12.276 -4.218 1.812 1.00 87.25 322 PRO A O 1
ATOM 2477 N N . PHE A 1 323 ? -12.354 -6.434 2.090 1.00 84.81 323 PHE A N 1
ATOM 2478 C CA . PHE A 1 323 ? -10.946 -6.600 2.478 1.00 84.81 323 PHE A CA 1
ATOM 2479 C C . PHE A 1 323 ? -10.005 -7.067 1.360 1.00 84.81 323 PHE A C 1
ATOM 2481 O O . PHE A 1 323 ? -10.419 -7.489 0.277 1.00 84.81 323 PHE A O 1
ATOM 2488 N N . MET A 1 324 ? -8.709 -7.074 1.705 1.00 78.75 324 MET A N 1
ATOM 2489 C CA . MET A 1 324 ? -7.544 -7.373 0.861 1.00 78.75 324 MET A CA 1
ATOM 2490 C C . MET A 1 324 ? -7.225 -6.288 -0.167 1.00 78.75 324 MET A C 1
ATOM 2492 O O . MET A 1 324 ? -8.001 -5.372 -0.414 1.00 78.75 324 MET A O 1
ATOM 2496 N N . HIS A 1 325 ? -6.041 -6.381 -0.780 1.00 70.25 325 HIS A N 1
ATOM 2497 C CA . HIS A 1 325 ? -5.498 -5.344 -1.665 1.00 70.25 325 HIS A CA 1
ATOM 2498 C C . HIS A 1 325 ? -6.339 -5.010 -2.906 1.00 70.25 325 HIS A C 1
ATOM 2500 O O . HIS A 1 325 ? -6.058 -4.037 -3.594 1.00 70.25 325 HIS A O 1
ATOM 2506 N N . ASN A 1 326 ? -7.339 -5.822 -3.217 1.00 71.31 326 ASN A N 1
ATOM 2507 C CA . ASN A 1 326 ? -8.204 -5.691 -4.381 1.00 71.31 326 ASN A CA 1
ATOM 2508 C C . ASN A 1 326 ? -9.696 -5.730 -4.016 1.00 71.31 326 ASN A C 1
ATOM 2510 O O . ASN A 1 326 ? -10.512 -5.954 -4.909 1.00 71.31 326 ASN A O 1
ATOM 2514 N N . ASN A 1 327 ? -10.045 -5.559 -2.733 1.00 76.56 327 ASN A N 1
ATOM 2515 C CA . ASN A 1 327 ? -11.417 -5.668 -2.224 1.00 76.56 327 ASN A CA 1
ATOM 2516 C C . ASN A 1 327 ? -12.103 -6.982 -2.651 1.00 76.56 327 ASN A C 1
ATOM 2518 O O . ASN A 1 327 ? -13.304 -7.019 -2.919 1.00 76.56 327 ASN A O 1
ATOM 2522 N N . ALA A 1 328 ? -11.329 -8.065 -2.792 1.00 79.25 328 ALA A N 1
ATOM 2523 C CA . ALA A 1 328 ? -11.852 -9.338 -3.279 1.00 79.25 328 ALA A CA 1
ATOM 2524 C C . ALA A 1 328 ? -12.597 -10.135 -2.207 1.00 79.25 328 ALA A C 1
ATOM 2526 O O . ALA A 1 328 ? -13.316 -11.063 -2.571 1.00 79.25 328 ALA A O 1
ATOM 2527 N N . ILE A 1 329 ? -12.433 -9.799 -0.927 1.00 87.12 329 ILE A N 1
ATOM 2528 C CA . ILE A 1 329 ? -13.069 -10.514 0.181 1.00 87.12 329 ILE A CA 1
ATOM 2529 C C . ILE A 1 329 ? -14.221 -9.680 0.731 1.00 87.12 329 ILE A C 1
ATOM 2531 O O . ILE A 1 329 ? -13.982 -8.619 1.305 1.00 87.12 329 ILE A O 1
ATOM 2535 N N . GLY A 1 330 ? -15.440 -10.180 0.554 1.00 89.12 330 GLY A N 1
ATOM 2536 C CA . GLY A 1 330 ? -16.703 -9.510 0.835 1.00 89.12 330 GLY A CA 1
ATOM 2537 C C . GLY A 1 330 ? -17.574 -9.375 -0.415 1.00 89.12 330 GLY A C 1
ATOM 2538 O O . GLY A 1 330 ? -17.072 -9.494 -1.538 1.00 89.12 330 GLY A O 1
ATOM 2539 N N . PRO A 1 331 ? -18.871 -9.085 -0.250 1.00 88.69 331 PRO A N 1
ATOM 2540 C CA . PRO A 1 331 ? -19.795 -8.965 -1.367 1.00 88.69 331 PRO A CA 1
ATOM 2541 C C . PRO A 1 331 ? -19.381 -7.841 -2.324 1.00 88.69 331 PRO A C 1
ATOM 2543 O O . PRO A 1 331 ? -18.728 -6.862 -1.953 1.00 88.69 331 PRO A O 1
ATOM 2546 N N . GLU A 1 332 ? -19.778 -7.981 -3.588 1.00 87.62 332 GLU A N 1
ATOM 2547 C CA . GLU A 1 332 ? -19.604 -6.923 -4.581 1.00 87.62 332 GLU A CA 1
ATOM 2548 C C . GLU A 1 332 ? -20.430 -5.702 -4.196 1.00 87.62 332 GLU A C 1
ATOM 2550 O O . GLU A 1 332 ? -21.625 -5.826 -3.956 1.00 87.62 332 GLU A O 1
ATOM 2555 N N . ILE A 1 333 ? -19.819 -4.521 -4.181 1.00 87.44 333 ILE A N 1
ATOM 2556 C CA . ILE A 1 333 ? -20.540 -3.278 -3.914 1.00 87.44 333 ILE A CA 1
ATOM 2557 C C . ILE A 1 333 ? -20.968 -2.649 -5.236 1.00 87.44 333 ILE A C 1
ATOM 2559 O O . ILE A 1 333 ? -20.144 -2.420 -6.125 1.00 87.44 333 ILE A O 1
ATOM 2563 N N . CYS A 1 334 ? -22.255 -2.343 -5.366 1.00 85.69 334 CYS A N 1
ATOM 2564 C CA . CYS A 1 334 ? -22.808 -1.711 -6.559 1.00 85.69 334 CYS A CA 1
ATOM 2565 C C . CYS A 1 334 ? -23.888 -0.682 -6.221 1.00 85.69 334 CYS A C 1
ATOM 2567 O O . CYS A 1 334 ? -24.471 -0.663 -5.137 1.00 85.69 334 CYS A O 1
ATOM 2569 N N . GLY A 1 335 ? -24.158 0.202 -7.177 1.00 82.06 335 GLY A N 1
ATOM 2570 C CA . GLY A 1 335 ? -25.288 1.119 -7.126 1.00 82.06 335 GLY A CA 1
ATOM 2571 C C . GLY A 1 335 ? -26.388 0.693 -8.092 1.00 82.06 335 GLY A C 1
ATOM 2572 O O . GLY A 1 335 ? -26.171 -0.112 -8.989 1.00 82.06 335 GLY A O 1
ATOM 2573 N N . LYS A 1 336 ? -27.564 1.304 -7.946 1.00 83.00 336 LYS A N 1
ATOM 2574 C CA . LYS A 1 336 ? -28.603 1.325 -8.985 1.00 83.00 336 LYS A CA 1
ATOM 2575 C C . LYS A 1 336 ? -28.743 2.773 -9.461 1.00 83.00 336 LYS A C 1
ATOM 2577 O O . LYS A 1 336 ? -29.637 3.472 -8.977 1.00 83.00 336 LYS A O 1
ATOM 2582 N N . PRO A 1 337 ? -27.797 3.284 -10.273 1.00 86.38 337 PRO A N 1
ATOM 2583 C CA . PRO A 1 337 ? -27.819 4.683 -10.673 1.00 86.38 337 PRO A CA 1
ATOM 2584 C C . PRO A 1 337 ? -29.069 4.962 -11.510 1.00 86.38 337 PRO A C 1
ATOM 2586 O O . PRO A 1 337 ? -29.448 4.162 -12.363 1.00 86.38 337 PRO A O 1
ATOM 2589 N N . ALA A 1 338 ? -29.702 6.116 -11.286 1.00 88.38 338 ALA A N 1
ATOM 2590 C CA . ALA A 1 338 ? -30.874 6.526 -12.063 1.00 88.38 338 ALA A CA 1
ATOM 2591 C C . ALA A 1 338 ? -30.545 6.641 -13.563 1.00 88.38 338 ALA A C 1
ATOM 2593 O O . ALA A 1 338 ? -31.335 6.242 -14.416 1.00 88.38 338 ALA A O 1
ATOM 2594 N N . ASN A 1 339 ? -29.344 7.136 -13.882 1.00 91.31 339 ASN A N 1
ATOM 2595 C CA . ASN A 1 339 ? -28.805 7.100 -15.233 1.00 91.31 339 ASN A CA 1
ATOM 2596 C C . ASN A 1 339 ? -28.045 5.785 -15.456 1.00 91.31 339 ASN A C 1
ATOM 2598 O O . ASN A 1 339 ? -26.951 5.608 -14.919 1.00 91.31 339 ASN A O 1
ATOM 2602 N N . LYS A 1 340 ? -28.590 4.900 -16.298 1.00 88.25 340 LYS A N 1
ATOM 2603 C CA . LYS A 1 340 ? -27.953 3.624 -16.664 1.00 88.25 340 LYS A CA 1
ATOM 2604 C C . LYS A 1 340 ? -26.565 3.793 -17.294 1.00 88.25 340 LYS A C 1
ATOM 2606 O O . LYS A 1 340 ? -25.742 2.897 -17.162 1.00 88.25 340 LYS A O 1
ATOM 2611 N N . ALA A 1 341 ? -26.272 4.931 -17.930 1.00 88.31 341 ALA A N 1
ATOM 2612 C CA . ALA A 1 341 ? -24.939 5.207 -18.472 1.00 88.31 341 ALA A CA 1
ATOM 2613 C C . ALA A 1 341 ? -23.862 5.345 -17.376 1.00 88.31 341 ALA A C 1
ATOM 2615 O O . ALA A 1 341 ? -22.683 5.143 -17.652 1.00 88.31 341 ALA A O 1
ATOM 2616 N N . ASN A 1 342 ? -24.267 5.636 -16.135 1.00 86.75 342 ASN A N 1
ATOM 2617 C CA . ASN A 1 342 ? -23.382 5.711 -14.972 1.00 86.75 342 ASN A CA 1
ATOM 2618 C C . ASN A 1 342 ? -23.285 4.374 -14.221 1.00 86.75 342 ASN A C 1
ATOM 2620 O O . ASN A 1 342 ? -22.762 4.332 -13.106 1.00 86.75 342 ASN A O 1
ATOM 2624 N N . ASP A 1 343 ? -23.812 3.284 -14.787 1.00 85.62 343 ASP A N 1
ATOM 2625 C CA . ASP A 1 343 ? -23.605 1.953 -14.231 1.00 85.62 343 ASP A CA 1
ATOM 2626 C C . ASP A 1 343 ? -22.222 1.426 -14.629 1.00 85.62 343 ASP A C 1
ATOM 2628 O O . ASP A 1 343 ? -21.979 0.916 -15.731 1.00 85.62 343 ASP A O 1
ATOM 2632 N N . PHE A 1 344 ? -21.279 1.589 -13.705 1.00 83.62 344 PHE A N 1
ATOM 2633 C CA . PHE A 1 344 ? -19.909 1.108 -13.836 1.00 83.62 344 PHE A CA 1
ATOM 2634 C C . PHE A 1 344 ? -19.701 -0.279 -13.217 1.00 83.62 344 PHE A C 1
ATOM 2636 O O . PHE A 1 344 ? -18.571 -0.767 -13.222 1.00 83.62 344 PHE A O 1
ATOM 2643 N N . HIS A 1 345 ? -20.752 -0.937 -12.708 1.00 85.38 345 HIS A N 1
ATOM 2644 C CA . HIS A 1 345 ? -20.625 -2.299 -12.204 1.00 85.38 345 HIS A CA 1
ATOM 2645 C C . HIS A 1 345 ? -20.313 -3.259 -13.360 1.00 85.38 345 HIS A C 1
ATOM 2647 O O . HIS A 1 345 ? -20.837 -3.135 -14.471 1.00 85.38 345 HIS A O 1
ATOM 2653 N N . ARG A 1 346 ? -19.392 -4.196 -13.136 1.00 84.50 346 ARG A N 1
ATOM 2654 C CA . ARG A 1 346 ? -18.948 -5.164 -14.146 1.00 84.50 346 ARG A CA 1
ATOM 2655 C C . ARG A 1 346 ? -18.953 -6.551 -13.525 1.00 84.50 346 ARG A C 1
ATOM 2657 O O . ARG A 1 346 ? -18.514 -6.705 -12.391 1.00 84.50 346 ARG A O 1
ATOM 2664 N N . ALA A 1 347 ? -19.405 -7.538 -14.294 1.00 87.31 347 ALA A N 1
ATOM 2665 C CA . ALA A 1 347 ? -19.316 -8.947 -13.934 1.00 87.31 347 ALA A CA 1
ATOM 2666 C C . ALA A 1 347 ? -17.847 -9.355 -13.742 1.00 87.31 347 ALA A C 1
ATOM 2668 O O . ALA A 1 347 ? -16.991 -9.006 -14.560 1.00 87.31 347 ALA A O 1
ATOM 2669 N N . ARG A 1 348 ? -17.555 -10.078 -12.657 1.00 88.56 348 ARG A N 1
ATOM 2670 C CA . ARG A 1 348 ? -16.185 -10.487 -12.289 1.00 88.56 348 ARG A CA 1
ATOM 2671 C C . ARG A 1 348 ? -16.087 -11.904 -11.753 1.00 88.56 348 ARG A C 1
ATOM 2673 O O . ARG A 1 348 ? -14.974 -12.418 -11.666 1.00 88.56 348 ARG A O 1
ATOM 2680 N N . TYR A 1 349 ? -17.195 -12.534 -11.374 1.00 91.12 349 TYR A N 1
ATOM 2681 C CA . TYR A 1 349 ? -17.153 -13.899 -10.874 1.00 91.12 349 TYR A CA 1
ATOM 2682 C C . TYR A 1 349 ? -16.940 -14.871 -12.022 1.00 91.12 349 TYR A C 1
ATOM 2684 O O . TYR A 1 349 ? -17.632 -14.795 -13.042 1.00 91.12 349 TYR A O 1
ATOM 2692 N N . VAL A 1 350 ? -15.985 -15.776 -11.836 1.00 91.56 350 VAL A N 1
ATOM 2693 C CA . VAL A 1 350 ? -15.571 -16.759 -12.832 1.00 91.56 350 VAL A CA 1
ATOM 2694 C C . VAL A 1 350 ? -15.640 -18.188 -12.301 1.00 91.56 350 VAL A C 1
ATOM 2696 O O . VAL A 1 350 ? -15.537 -18.419 -11.096 1.00 91.56 350 VAL A O 1
ATOM 2699 N N . ASP A 1 351 ? -15.780 -19.140 -13.219 1.00 91.38 351 ASP A N 1
ATOM 2700 C CA . ASP A 1 351 ? -15.663 -20.572 -12.956 1.00 91.38 351 ASP A CA 1
ATOM 2701 C C . ASP A 1 351 ? -14.193 -21.017 -12.779 1.00 91.38 351 ASP A C 1
ATOM 2703 O O . ASP A 1 351 ? -13.251 -20.218 -12.851 1.00 91.38 351 ASP A O 1
ATOM 2707 N N . GLY A 1 352 ? -13.980 -22.322 -12.574 1.00 88.69 352 GLY A N 1
ATOM 2708 C CA . GLY A 1 352 ? -12.640 -22.911 -12.452 1.00 88.69 352 GLY A CA 1
ATOM 2709 C C . GLY A 1 352 ? -11.755 -22.736 -13.695 1.00 88.69 352 GLY A C 1
ATOM 2710 O O . GLY A 1 352 ? -10.530 -22.747 -13.580 1.00 88.69 352 GLY A O 1
ATOM 2711 N N . ASN A 1 353 ? -12.353 -22.495 -14.865 1.00 86.56 353 ASN A N 1
ATOM 2712 C CA . ASN A 1 353 ? -11.648 -22.231 -16.119 1.00 86.56 353 ASN A CA 1
ATOM 2713 C C . ASN A 1 353 ? -11.356 -20.733 -16.322 1.00 86.56 353 ASN A C 1
ATOM 2715 O O . ASN A 1 353 ? -10.646 -20.352 -17.253 1.00 86.56 353 ASN A O 1
ATOM 2719 N N . GLY A 1 354 ? -11.863 -19.863 -15.444 1.00 85.06 354 GLY A N 1
ATOM 2720 C CA . GLY A 1 354 ? -11.708 -18.419 -15.549 1.00 85.06 354 GLY A CA 1
ATOM 2721 C C . GLY A 1 354 ? -12.708 -17.736 -16.480 1.00 85.06 354 GLY A C 1
ATOM 2722 O O . GLY A 1 354 ? -12.512 -16.557 -16.775 1.00 85.06 354 GLY A O 1
ATOM 2723 N N . LYS A 1 355 ? -13.752 -18.438 -16.935 1.00 86.56 355 LYS A N 1
ATOM 2724 C CA . LYS A 1 355 ? -14.854 -17.860 -17.713 1.00 86.56 355 LYS A CA 1
ATOM 2725 C C . LYS A 1 355 ? -15.865 -17.228 -16.761 1.00 86.56 355 LYS A C 1
ATOM 2727 O O . LYS A 1 355 ? -16.104 -17.774 -15.689 1.00 86.56 355 LYS A O 1
ATOM 2732 N N . LEU A 1 356 ? -16.470 -16.099 -17.143 1.00 91.06 356 LEU A N 1
ATOM 2733 C CA . LEU A 1 356 ? -17.553 -15.499 -16.356 1.00 91.06 356 LEU A CA 1
ATOM 2734 C C . LEU A 1 356 ? -18.659 -16.519 -16.082 1.00 91.06 356 LEU A C 1
ATOM 2736 O O . LEU A 1 356 ? -19.087 -17.230 -16.995 1.00 91.06 356 LEU A O 1
ATOM 2740 N N . LEU A 1 357 ? -19.128 -16.550 -14.834 1.00 92.75 357 LEU A N 1
ATOM 2741 C CA . LEU A 1 357 ? -20.327 -17.296 -14.473 1.00 92.75 357 LEU A CA 1
ATOM 2742 C C . LEU A 1 357 ? -21.512 -16.772 -15.285 1.00 92.75 357 LEU A C 1
ATOM 2744 O O . LEU A 1 357 ? -21.668 -15.556 -15.436 1.00 92.75 357 LEU A O 1
ATOM 2748 N N . GLU A 1 358 ? -22.347 -17.695 -15.760 1.00 91.38 358 GLU A N 1
ATOM 2749 C CA . GLU A 1 358 ? -23.588 -17.382 -16.474 1.00 91.38 358 GLU A CA 1
ATOM 2750 C C . GLU A 1 358 ? -24.504 -16.492 -15.626 1.00 91.38 358 GLU A C 1
ATOM 2752 O O . GLU A 1 358 ? -25.023 -15.489 -16.109 1.00 91.38 358 GLU A O 1
ATOM 2757 N N . GLN A 1 359 ? -24.605 -16.810 -14.335 1.00 92.38 359 GLN A N 1
ATOM 2758 C CA . GLN A 1 359 ? -25.269 -15.985 -13.340 1.00 92.38 359 GLN A CA 1
ATOM 2759 C C . GLN A 1 359 ? -24.232 -15.397 -12.382 1.00 92.38 359 GLN A C 1
ATOM 2761 O O . GLN A 1 359 ? -23.498 -16.121 -11.709 1.00 92.38 359 GLN A O 1
ATOM 2766 N N . GLN A 1 360 ? -24.167 -14.067 -12.327 1.00 90.69 360 GLN A N 1
ATOM 2767 C CA . GLN A 1 360 ? -23.360 -13.365 -11.333 1.00 90.69 360 GLN A CA 1
ATOM 2768 C C . GLN A 1 360 ? -24.132 -13.302 -10.005 1.00 90.69 360 GLN A C 1
ATOM 2770 O O . GLN A 1 360 ? -25.342 -13.071 -10.037 1.00 90.69 360 GLN A O 1
ATOM 2775 N N . PRO A 1 361 ? -23.463 -13.480 -8.853 1.00 88.81 361 PRO A N 1
ATOM 2776 C CA . PRO A 1 361 ? -24.042 -13.167 -7.553 1.00 88.81 361 PRO A CA 1
ATOM 2777 C C . PRO A 1 361 ? -24.565 -11.732 -7.503 1.00 88.81 361 PRO A C 1
ATOM 2779 O O . PRO A 1 361 ? -23.957 -10.825 -8.083 1.00 88.81 361 PRO A O 1
ATOM 2782 N N . ASP A 1 362 ? -25.656 -11.530 -6.766 1.00 86.62 362 ASP A N 1
ATOM 2783 C CA . ASP A 1 362 ? -26.181 -10.194 -6.520 1.00 86.62 362 ASP A CA 1
ATOM 2784 C C . ASP A 1 362 ? -25.143 -9.338 -5.792 1.00 86.62 362 ASP A C 1
ATOM 2786 O O . ASP A 1 362 ? -24.460 -9.771 -4.860 1.00 86.62 362 ASP A O 1
ATOM 2790 N N . CYS A 1 363 ? -25.030 -8.092 -6.234 1.00 87.62 363 CYS A N 1
ATOM 2791 C CA . CYS A 1 363 ? -24.195 -7.102 -5.586 1.00 87.62 363 CYS A CA 1
ATOM 2792 C C . CYS A 1 363 ? -24.985 -6.358 -4.499 1.00 87.62 363 CYS A C 1
ATOM 2794 O O . CYS A 1 363 ? -26.190 -6.115 -4.610 1.00 87.62 363 CYS A O 1
ATOM 2796 N N . LEU A 1 364 ? -24.290 -5.982 -3.431 1.00 89.75 364 LEU A N 1
ATOM 2797 C CA . LEU A 1 364 ? -24.830 -5.260 -2.293 1.00 89.75 364 LEU A CA 1
ATOM 2798 C C . LEU A 1 364 ? -24.819 -3.752 -2.567 1.00 89.75 364 LEU A C 1
ATOM 2800 O O . LEU A 1 364 ? -23.814 -3.178 -2.999 1.00 89.75 364 LEU A O 1
ATOM 2804 N N . ARG A 1 365 ? -25.935 -3.081 -2.263 1.00 89.94 365 ARG A N 1
ATOM 2805 C CA . ARG A 1 365 ? -25.973 -1.616 -2.235 1.00 89.94 365 ARG A CA 1
ATOM 2806 C C . ARG A 1 365 ? -25.159 -1.124 -1.046 1.00 89.94 365 ARG A C 1
ATOM 2808 O O . ARG A 1 365 ? -25.440 -1.519 0.078 1.00 89.94 365 ARG A O 1
ATOM 2815 N N . TYR A 1 366 ? -24.201 -0.230 -1.288 1.00 89.88 366 TYR A N 1
ATOM 2816 C CA . TYR A 1 366 ? -23.441 0.371 -0.196 1.00 89.88 366 TYR A CA 1
ATOM 2817 C C . TYR A 1 366 ? -24.363 1.159 0.738 1.00 89.88 366 TYR A C 1
ATOM 2819 O O . TYR A 1 366 ? -24.985 2.140 0.315 1.00 89.88 366 TYR A O 1
ATOM 2827 N N . ASP A 1 367 ? -24.421 0.731 1.992 1.00 92.25 367 ASP A N 1
ATOM 2828 C CA . ASP A 1 367 ? -25.075 1.450 3.072 1.00 92.25 367 ASP A CA 1
ATOM 2829 C C . ASP A 1 367 ? -23.996 2.152 3.918 1.00 92.25 367 ASP A C 1
ATOM 2831 O O . ASP A 1 367 ? -23.187 1.486 4.568 1.00 92.25 367 ASP A O 1
ATOM 2835 N N . PRO A 1 368 ? -23.923 3.496 3.878 1.00 92.00 368 PRO A N 1
ATOM 2836 C CA . PRO A 1 368 ? -22.885 4.242 4.574 1.00 92.00 368 PRO A CA 1
ATOM 2837 C C . PRO A 1 368 ? -23.131 4.390 6.084 1.00 92.00 368 PRO A C 1
ATOM 2839 O O . PRO A 1 368 ? -22.260 4.976 6.738 1.00 92.00 368 PRO A O 1
ATOM 2842 N N . THR A 1 369 ? -24.270 3.924 6.618 1.00 93.56 369 THR A N 1
ATOM 2843 C CA . THR A 1 369 ? -24.593 3.954 8.057 1.00 93.56 369 THR A CA 1
ATOM 2844 C C . THR A 1 369 ? -23.626 3.094 8.879 1.00 93.56 369 THR A C 1
ATOM 2846 O O . THR A 1 369 ? -22.837 2.316 8.335 1.00 93.56 369 THR A O 1
ATOM 2849 N N . VAL A 1 370 ? -23.646 3.250 10.206 1.00 93.88 370 VAL A N 1
ATOM 2850 C CA . VAL A 1 370 ? -22.800 2.444 11.103 1.00 93.88 370 VAL A CA 1
ATOM 2851 C C . VAL A 1 370 ? -23.185 0.970 10.997 1.00 93.88 370 VAL A C 1
ATOM 2853 O O . VAL A 1 370 ? -22.314 0.120 10.816 1.00 93.88 370 VAL A O 1
ATOM 2856 N N . GLU A 1 371 ? -24.484 0.687 11.039 1.00 93.19 371 GLU A N 1
ATOM 2857 C CA . GLU A 1 371 ? -25.069 -0.642 10.903 1.00 93.19 371 GLU A CA 1
ATOM 2858 C C . GLU A 1 371 ? -24.733 -1.256 9.541 1.00 93.19 371 GLU A C 1
ATOM 2860 O O . GLU A 1 371 ? -24.159 -2.340 9.490 1.00 93.19 371 GLU A O 1
ATOM 2865 N N . GLY A 1 372 ? -24.968 -0.527 8.445 1.00 94.81 372 GLY A N 1
ATOM 2866 C CA . GLY A 1 372 ? -24.693 -1.009 7.091 1.00 94.81 372 GLY A CA 1
ATOM 2867 C C . GLY A 1 372 ? -23.222 -1.356 6.841 1.00 94.81 372 GLY A C 1
ATOM 2868 O O . GLY A 1 372 ? -22.907 -2.382 6.230 1.00 94.81 372 GLY A O 1
ATOM 2869 N N . ARG A 1 373 ? -22.293 -0.546 7.366 1.00 94.88 373 ARG A N 1
ATOM 2870 C CA . ARG A 1 373 ? -20.853 -0.852 7.315 1.00 94.88 373 ARG A CA 1
ATOM 2871 C C . ARG A 1 373 ? -20.499 -2.071 8.160 1.00 94.88 373 ARG A C 1
ATOM 2873 O O . ARG A 1 373 ? -19.708 -2.900 7.711 1.00 94.88 373 ARG A O 1
ATOM 2880 N N . PHE A 1 374 ? -21.078 -2.199 9.354 1.00 95.62 374 PHE A N 1
ATOM 2881 C CA . PHE A 1 374 ? -20.837 -3.349 10.220 1.00 95.62 374 PHE A CA 1
ATOM 2882 C C . PHE A 1 374 ? -21.409 -4.651 9.633 1.00 95.62 374 PHE A C 1
ATOM 2884 O O . PHE A 1 374 ? -20.764 -5.695 9.710 1.00 95.62 374 PHE A O 1
ATOM 2891 N N . ASP A 1 375 ? -22.555 -4.600 8.959 1.00 95.44 375 ASP A N 1
ATOM 2892 C CA . ASP A 1 375 ? -23.100 -5.744 8.226 1.00 95.44 375 ASP A CA 1
ATOM 2893 C C . ASP A 1 375 ? -22.197 -6.145 7.053 1.00 95.44 375 ASP A C 1
ATOM 2895 O O . ASP A 1 375 ? -21.869 -7.324 6.893 1.00 95.44 375 ASP A O 1
ATOM 2899 N N . LEU A 1 376 ? -21.691 -5.172 6.285 1.00 95.12 376 LEU A N 1
ATOM 2900 C CA . LEU A 1 376 ? -20.694 -5.433 5.244 1.00 95.12 376 LEU A CA 1
ATOM 2901 C C . LEU A 1 376 ? -19.402 -6.041 5.820 1.00 95.12 376 LEU A C 1
ATOM 2903 O O . LEU A 1 376 ? -18.824 -6.952 5.219 1.00 95.12 376 LEU A O 1
ATOM 2907 N N . TYR A 1 377 ? -18.960 -5.579 6.992 1.00 95.06 377 TYR A N 1
ATOM 2908 C CA . TYR A 1 377 ? -17.843 -6.171 7.726 1.00 95.06 377 TYR A CA 1
ATOM 2909 C C . TYR A 1 377 ? -18.102 -7.642 8.063 1.00 95.06 377 TYR A C 1
ATOM 2911 O O . TYR A 1 377 ? -17.256 -8.485 7.759 1.00 95.06 377 TYR A O 1
ATOM 2919 N N . LYS A 1 378 ? -19.270 -7.972 8.627 1.00 95.44 378 LYS A N 1
ATOM 2920 C CA . LYS A 1 378 ? -19.638 -9.354 8.974 1.00 95.44 378 LYS A CA 1
ATOM 2921 C C . LYS A 1 378 ? -19.647 -10.264 7.745 1.00 95.44 378 LYS A C 1
ATOM 2923 O O . LYS A 1 378 ? -19.028 -11.325 7.781 1.00 95.44 378 LYS A O 1
ATOM 2928 N N . LEU A 1 379 ? -20.250 -9.824 6.637 1.00 94.06 379 LEU A N 1
ATOM 2929 C CA . LEU A 1 379 ? -20.252 -10.570 5.370 1.00 94.06 379 LEU A CA 1
ATOM 2930 C C . LEU A 1 379 ? -18.831 -10.783 4.823 1.00 94.06 379 LEU A C 1
ATOM 2932 O O . LEU A 1 379 ? -18.484 -11.870 4.363 1.00 94.06 379 LEU A O 1
ATOM 2936 N N . SER A 1 380 ? -17.975 -9.765 4.922 1.00 93.38 380 SER A N 1
ATOM 2937 C CA . SER A 1 380 ? -16.581 -9.852 4.468 1.00 93.38 380 SER A CA 1
ATOM 2938 C C . SER A 1 380 ? -15.739 -10.778 5.347 1.00 93.38 380 SER A C 1
ATOM 2940 O O . SER A 1 380 ? -14.931 -11.548 4.831 1.00 93.38 380 SER A O 1
ATOM 2942 N N . MET A 1 381 ? -15.946 -10.760 6.666 1.00 93.31 381 MET A N 1
ATOM 2943 C CA . MET A 1 381 ? -15.315 -11.708 7.587 1.00 93.31 381 MET A CA 1
ATOM 2944 C C . MET A 1 381 ? -15.801 -13.138 7.355 1.00 93.31 381 MET A C 1
ATOM 2946 O O . MET A 1 381 ? -15.002 -14.070 7.422 1.00 93.31 381 MET A O 1
ATOM 2950 N N . TYR A 1 382 ? -17.081 -13.321 7.030 1.00 93.62 382 TYR A N 1
ATOM 2951 C CA . TYR A 1 382 ? -17.614 -14.628 6.676 1.00 93.62 382 TYR A CA 1
ATOM 2952 C C . TYR A 1 382 ? -16.895 -15.209 5.453 1.00 93.62 382 TYR A C 1
ATOM 2954 O O . TYR A 1 382 ? -16.337 -16.301 5.549 1.00 93.62 382 TYR A O 1
ATOM 2962 N N . GLU A 1 383 ? -16.793 -14.454 4.352 1.00 92.06 383 GLU A N 1
ATOM 2963 C CA . GLU A 1 383 ? -16.046 -14.884 3.159 1.00 92.06 383 GLU A CA 1
ATOM 2964 C C . GLU A 1 383 ? -14.547 -15.102 3.422 1.00 92.06 383 GLU A C 1
ATOM 2966 O O . GLU A 1 383 ? -13.920 -15.949 2.779 1.00 92.06 383 GLU A O 1
ATOM 2971 N N . LEU A 1 384 ? -13.950 -14.337 4.345 1.00 89.88 384 LEU A N 1
ATOM 2972 C CA . LEU A 1 384 ? -12.555 -14.522 4.751 1.00 89.88 384 LEU A CA 1
ATOM 2973 C C . LEU A 1 384 ? -12.349 -15.886 5.422 1.00 89.88 384 LEU A C 1
ATOM 2975 O O . LEU A 1 384 ? -11.370 -16.570 5.128 1.00 89.88 384 LEU A O 1
ATOM 2979 N N . LEU A 1 385 ? -13.266 -16.265 6.315 1.00 91.19 385 LEU A N 1
ATOM 2980 C CA . LEU A 1 385 ? -13.196 -17.489 7.114 1.00 91.19 385 LEU A CA 1
ATOM 2981 C C . LEU A 1 385 ? -13.744 -18.725 6.378 1.00 91.19 385 LEU A C 1
ATOM 2983 O O . LEU A 1 385 ? -13.400 -19.847 6.745 1.00 91.19 385 LEU A O 1
ATOM 2987 N N . HIS A 1 386 ? -14.526 -18.534 5.310 1.00 92.69 386 HIS A N 1
ATOM 2988 C CA . HIS A 1 386 ? -15.148 -19.600 4.514 1.00 92.69 386 HIS A CA 1
ATOM 2989 C C . HIS A 1 386 ? -14.684 -19.551 3.047 1.00 92.69 386 HIS A C 1
ATOM 2991 O O . HIS A 1 386 ? -15.475 -19.318 2.130 1.00 92.69 386 HIS A O 1
ATOM 2997 N N . PRO A 1 387 ? -13.393 -19.813 2.760 1.00 89.00 387 PRO A N 1
ATOM 2998 C CA . PRO A 1 387 ? -12.832 -19.642 1.419 1.00 89.00 387 PRO A CA 1
ATOM 2999 C C . PRO A 1 387 ? -13.457 -20.550 0.349 1.00 89.00 387 PRO A C 1
ATOM 3001 O O . PRO A 1 387 ? -13.321 -20.249 -0.833 1.00 89.00 387 PRO A O 1
ATOM 3004 N N . LYS A 1 388 ? -14.122 -21.649 0.737 1.00 89.38 388 LYS A N 1
ATOM 3005 C CA . LYS A 1 388 ? -14.852 -22.541 -0.184 1.00 89.38 388 LYS A CA 1
ATOM 3006 C C . LYS A 1 388 ? -16.173 -21.945 -0.673 1.00 89.38 388 LYS A C 1
ATOM 3008 O O . LYS A 1 388 ? -16.639 -22.314 -1.743 1.00 89.38 388 LYS A O 1
ATOM 3013 N N . GLU A 1 389 ? -16.762 -21.055 0.114 1.00 87.56 389 GLU A N 1
ATOM 3014 C CA . GLU A 1 389 ? -18.030 -20.386 -0.189 1.00 87.56 389 GLU A CA 1
ATOM 3015 C C . GLU A 1 389 ? -17.796 -19.077 -0.952 1.00 87.56 389 GLU A C 1
ATOM 3017 O O . GLU A 1 389 ? -18.672 -18.570 -1.648 1.00 87.56 389 GLU A O 1
ATOM 3022 N N . ARG A 1 390 ? -16.566 -18.558 -0.879 1.00 87.38 390 ARG A N 1
ATOM 3023 C CA . ARG A 1 390 ? -16.126 -17.385 -1.623 1.00 87.38 390 ARG A CA 1
ATOM 3024 C C . ARG A 1 390 ? -15.995 -17.695 -3.117 1.00 87.38 390 ARG A C 1
ATOM 3026 O O . ARG A 1 390 ? -15.139 -18.475 -3.537 1.00 87.38 390 ARG A O 1
ATOM 3033 N N . GLY A 1 391 ? -16.771 -16.995 -3.942 1.00 86.69 391 GLY A N 1
ATOM 3034 C CA . GLY A 1 391 ? -16.614 -17.030 -5.396 1.00 86.69 391 GLY A CA 1
ATOM 3035 C C . GLY A 1 391 ? -15.258 -16.477 -5.864 1.00 86.69 391 GLY A C 1
ATOM 3036 O O . GLY A 1 391 ? -14.656 -15.609 -5.229 1.00 86.69 391 GLY A O 1
ATOM 3037 N N . THR A 1 392 ? -14.762 -16.952 -7.009 1.00 87.75 392 THR A N 1
ATOM 3038 C CA . THR A 1 392 ? -13.506 -16.445 -7.588 1.00 87.75 392 THR A CA 1
ATOM 3039 C C . THR A 1 392 ? -13.774 -15.205 -8.431 1.00 87.75 392 THR A C 1
ATOM 3041 O O . THR A 1 392 ? -14.488 -15.277 -9.426 1.00 87.75 392 THR A O 1
ATOM 3044 N N . LYS A 1 393 ? -13.163 -14.074 -8.068 1.00 87.19 393 LYS A N 1
ATOM 3045 C CA . LYS A 1 393 ? -13.256 -12.813 -8.817 1.00 87.19 393 LYS A CA 1
ATOM 3046 C C . LYS A 1 393 ? -12.042 -12.627 -9.728 1.00 87.19 393 LYS A C 1
ATOM 3048 O O . LYS A 1 393 ? -10.903 -12.785 -9.285 1.00 87.19 393 LYS A O 1
ATOM 3053 N N . ARG A 1 394 ? -12.260 -12.238 -10.986 1.00 85.50 394 ARG A N 1
ATOM 3054 C CA . ARG A 1 394 ? -11.212 -11.824 -11.932 1.00 85.50 394 ARG A CA 1
ATOM 3055 C C . ARG A 1 394 ? -11.608 -10.545 -12.662 1.00 85.50 394 ARG A C 1
ATOM 3057 O O . ARG A 1 394 ? -12.732 -10.395 -13.126 1.00 85.50 394 ARG A O 1
ATOM 3064 N N . THR A 1 395 ? -10.648 -9.635 -12.802 1.00 84.00 395 THR A N 1
ATOM 3065 C CA . THR A 1 395 ? -10.796 -8.452 -13.654 1.00 84.00 395 THR A CA 1
ATOM 3066 C C . THR A 1 395 ? -10.566 -8.853 -15.103 1.00 84.00 395 THR A C 1
ATOM 3068 O O . THR A 1 395 ? -9.470 -9.299 -15.458 1.00 84.00 395 THR A O 1
ATOM 3071 N N . LEU A 1 396 ? -11.596 -8.683 -15.926 1.00 84.19 396 LEU A N 1
ATOM 3072 C CA . LEU A 1 396 ? -11.576 -9.007 -17.347 1.00 84.19 396 LEU A CA 1
ATOM 3073 C C . LEU A 1 396 ? -11.693 -7.735 -18.193 1.00 84.19 396 LEU A C 1
ATOM 3075 O O . LEU A 1 396 ? -12.240 -6.726 -17.743 1.00 84.19 396 LEU A O 1
ATOM 3079 N N . THR A 1 397 ? -11.189 -7.785 -19.422 1.00 83.94 397 THR A N 1
ATOM 3080 C CA . THR A 1 397 ? -11.425 -6.743 -20.424 1.00 83.94 397 THR A CA 1
ATOM 3081 C C . THR A 1 397 ? -12.914 -6.695 -20.777 1.00 83.94 397 THR A C 1
ATOM 3083 O O . THR A 1 397 ? -13.576 -7.725 -20.887 1.00 83.94 397 THR A O 1
ATOM 3086 N N . ASN A 1 398 ? -13.465 -5.496 -20.952 1.00 82.00 398 ASN A N 1
ATOM 3087 C CA . ASN A 1 398 ? -14.865 -5.284 -21.342 1.00 82.00 398 ASN A CA 1
ATOM 3088 C C . ASN A 1 398 ? -15.032 -4.958 -22.835 1.00 82.00 398 ASN A C 1
ATOM 3090 O O . ASN A 1 398 ? -16.153 -4.796 -23.307 1.00 82.00 398 ASN A O 1
ATOM 3094 N N . ALA A 1 399 ? -13.922 -4.835 -23.554 1.00 85.44 399 ALA A N 1
ATOM 3095 C CA . ALA A 1 399 ? -13.860 -4.588 -24.980 1.00 85.44 399 ALA A CA 1
ATOM 3096 C C . ALA A 1 399 ? -12.652 -5.323 -25.562 1.00 85.44 399 ALA A C 1
ATOM 3098 O O . ALA A 1 399 ? -11.730 -5.714 -24.836 1.00 85.44 399 ALA A O 1
ATOM 3099 N N . ASP A 1 400 ? -12.671 -5.488 -26.878 1.00 83.50 400 ASP A N 1
ATOM 3100 C CA . ASP A 1 400 ? -11.503 -5.945 -27.609 1.00 83.50 400 ASP A CA 1
ATOM 3101 C C . ASP A 1 400 ? -10.386 -4.907 -27.454 1.00 83.50 400 ASP A C 1
ATOM 3103 O O . ASP A 1 400 ? -10.580 -3.728 -27.751 1.00 83.50 400 ASP A O 1
ATOM 3107 N N . LEU A 1 401 ? -9.218 -5.336 -26.981 1.00 78.06 401 LEU A N 1
ATOM 3108 C CA . LEU A 1 401 ? -8.031 -4.494 -26.972 1.00 78.06 401 LEU A CA 1
ATOM 3109 C C . LEU A 1 401 ? -7.270 -4.726 -28.265 1.00 78.06 401 LEU A C 1
ATOM 3111 O O . LEU A 1 401 ? -6.911 -5.855 -28.602 1.00 78.06 401 LEU A O 1
ATOM 3115 N N . LEU A 1 402 ? -7.017 -3.637 -28.971 1.00 76.06 402 LEU A N 1
ATOM 3116 C CA . LEU A 1 402 ? -6.238 -3.631 -30.192 1.00 76.06 402 LEU A CA 1
ATOM 3117 C C . LEU A 1 402 ? -4.854 -3.090 -29.844 1.00 76.06 402 LEU A C 1
ATOM 3119 O O . LEU A 1 402 ? -4.716 -1.934 -29.453 1.00 76.06 402 LEU A O 1
ATOM 3123 N N . ILE A 1 403 ? -3.844 -3.950 -29.921 1.00 71.12 403 ILE A N 1
ATOM 3124 C CA . ILE A 1 403 ? -2.446 -3.561 -29.762 1.00 71.12 403 ILE A CA 1
ATOM 3125 C C . ILE A 1 403 ? -1.851 -3.487 -31.153 1.00 71.12 403 ILE A C 1
ATOM 3127 O O . ILE A 1 403 ? -1.703 -4.507 -31.822 1.00 71.12 403 ILE A O 1
ATOM 3131 N N . ASP A 1 404 ? -1.506 -2.289 -31.591 1.00 67.00 404 ASP A N 1
ATOM 3132 C CA . ASP A 1 404 ? -0.824 -2.125 -32.863 1.00 67.00 404 ASP A CA 1
ATOM 3133 C C . ASP A 1 404 ? 0.643 -2.577 -32.739 1.00 67.00 404 ASP A C 1
ATOM 3135 O O . ASP A 1 404 ? 1.337 -2.223 -31.786 1.00 67.00 404 ASP A O 1
ATOM 3139 N N . VAL A 1 405 ? 1.112 -3.397 -33.682 1.00 62.41 405 VAL A N 1
ATOM 3140 C CA . VAL A 1 405 ? 2.459 -3.993 -33.687 1.00 62.41 405 VAL A CA 1
ATOM 3141 C C . VAL A 1 405 ? 3.110 -3.762 -35.053 1.00 62.41 405 VAL A C 1
ATOM 3143 O O . VAL A 1 405 ? 2.566 -4.163 -36.068 1.00 62.41 405 VAL A O 1
ATOM 3146 N N . GLY A 1 406 ? 4.300 -3.166 -35.110 1.00 59.69 406 GLY A N 1
ATOM 3147 C CA . GLY A 1 406 ? 5.037 -2.971 -36.368 1.00 59.69 406 GLY A CA 1
ATOM 3148 C C . GLY A 1 406 ? 4.884 -1.581 -36.996 1.00 59.69 406 GLY A C 1
ATOM 3149 O O . GLY A 1 406 ? 4.281 -0.679 -36.421 1.00 59.69 406 GLY A O 1
ATOM 3150 N N . ILE A 1 407 ? 5.508 -1.392 -38.164 1.00 59.69 407 ILE A N 1
ATOM 3151 C CA . ILE A 1 407 ? 5.635 -0.085 -38.829 1.00 59.69 407 ILE A CA 1
ATOM 3152 C C . ILE A 1 407 ? 4.281 0.351 -39.396 1.00 59.69 407 ILE A C 1
ATOM 3154 O O . ILE A 1 407 ? 3.647 -0.392 -40.150 1.00 59.69 407 ILE A O 1
ATOM 3158 N N . ARG A 1 408 ? 3.869 1.581 -39.076 1.00 64.56 408 ARG A N 1
ATOM 3159 C CA . ARG A 1 408 ? 2.646 2.198 -39.595 1.00 64.56 408 ARG A CA 1
ATOM 3160 C C . ARG A 1 408 ? 2.978 3.503 -40.313 1.00 64.56 408 ARG A C 1
ATOM 3162 O O . ARG A 1 408 ? 3.249 4.500 -39.648 1.00 64.56 408 ARG A O 1
ATOM 3169 N N . PRO A 1 409 ? 3.001 3.532 -41.654 1.00 61.53 409 PRO A N 1
ATOM 3170 C CA . PRO A 1 409 ? 3.061 4.800 -42.363 1.00 61.53 409 PRO A CA 1
ATOM 3171 C C . PRO A 1 409 ? 1.792 5.618 -42.078 1.00 61.53 409 PRO A C 1
ATOM 3173 O O . PRO A 1 409 ? 0.673 5.099 -42.119 1.00 61.53 409 PRO A O 1
ATOM 3176 N N . LEU A 1 410 ? 1.987 6.903 -41.790 1.00 64.44 410 LEU A N 1
ATOM 3177 C CA . LEU A 1 410 ? 0.918 7.878 -41.612 1.00 64.44 410 LEU A CA 1
ATOM 3178 C C . LEU A 1 410 ? 0.512 8.426 -42.988 1.00 64.44 410 LEU A C 1
ATOM 3180 O O . LEU A 1 410 ? 1.316 9.089 -43.643 1.00 64.44 410 LEU A O 1
ATOM 3184 N N . ASP A 1 411 ? -0.729 8.197 -43.426 1.00 61.84 411 ASP A N 1
ATOM 3185 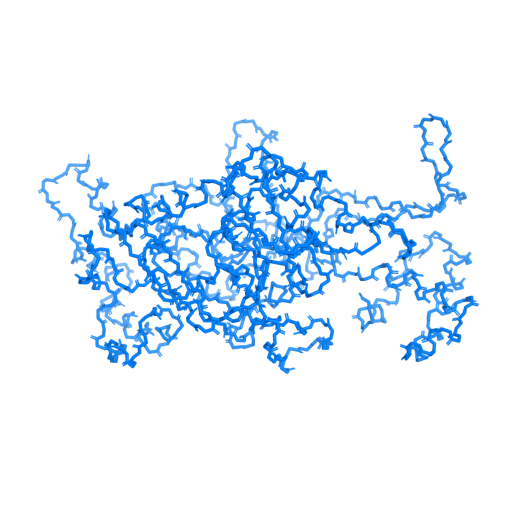C CA . ASP A 1 411 ? -1.265 8.743 -44.687 1.00 61.84 411 ASP A CA 1
ATOM 3186 C C . ASP A 1 411 ? -1.890 10.143 -44.513 1.00 61.84 411 ASP A C 1
ATOM 3188 O O . ASP A 1 411 ? -2.956 10.463 -45.033 1.00 61.84 411 ASP A O 1
ATOM 3192 N N . GLY A 1 412 ? -1.225 11.003 -43.740 1.00 66.00 412 GLY A N 1
ATOM 3193 C CA . GLY A 1 412 ? -1.664 12.372 -43.452 1.00 66.00 412 GLY A CA 1
ATOM 3194 C C . GLY A 1 412 ? -2.790 12.488 -42.417 1.00 66.00 412 GLY A C 1
ATOM 3195 O O . GLY A 1 412 ? -2.848 13.501 -41.728 1.00 66.00 412 GLY A O 1
ATOM 3196 N N . THR A 1 413 ? -3.644 11.469 -42.246 1.00 69.69 413 THR A N 1
ATOM 3197 C CA . THR A 1 413 ? -4.684 11.443 -41.187 1.00 69.69 413 THR A CA 1
ATOM 3198 C C . THR A 1 413 ? -4.925 10.070 -40.556 1.00 69.69 413 THR A C 1
ATOM 3200 O O . THR A 1 413 ? -5.454 10.004 -39.447 1.00 69.69 413 THR A O 1
ATOM 3203 N N . THR A 1 414 ? -4.510 8.977 -41.204 1.00 59.47 414 THR A N 1
ATOM 3204 C CA . THR A 1 414 ? -4.703 7.610 -40.710 1.00 59.47 414 THR A CA 1
ATOM 3205 C C . THR A 1 414 ? -3.381 6.850 -40.660 1.00 59.47 414 THR A C 1
ATOM 3207 O O . THR A 1 414 ? -2.623 6.794 -41.626 1.00 59.47 414 THR A O 1
ATOM 3210 N N . GLU A 1 415 ? -3.103 6.203 -39.531 1.00 64.56 415 GLU A N 1
ATOM 3211 C CA . GLU A 1 415 ? -2.018 5.226 -39.439 1.00 64.56 415 GLU A CA 1
ATOM 3212 C C . GLU A 1 415 ? -2.529 3.859 -39.894 1.00 64.56 415 GLU A C 1
ATOM 3214 O O . GLU A 1 415 ? -3.384 3.259 -39.232 1.00 64.56 415 GLU A O 1
ATOM 3219 N N . LYS A 1 416 ? -1.995 3.328 -41.000 1.00 62.31 416 LYS A N 1
ATOM 3220 C CA . LYS A 1 416 ? -2.346 1.984 -41.484 1.00 62.31 416 LYS A CA 1
ATOM 3221 C C . LYS A 1 416 ? -1.204 0.997 -41.241 1.00 62.31 416 LYS A C 1
ATOM 3223 O O . LYS A 1 416 ? -0.046 1.373 -41.401 1.00 62.31 416 LYS A O 1
ATOM 3228 N N . PRO A 1 417 ? -1.503 -0.263 -40.884 1.00 61.59 417 PRO A N 1
ATOM 3229 C CA . PRO A 1 417 ? -0.476 -1.288 -40.768 1.00 61.59 417 PRO A CA 1
ATOM 3230 C C . PRO A 1 417 ? 0.172 -1.551 -42.133 1.00 61.59 417 PRO A C 1
ATOM 3232 O O . PRO A 1 417 ? -0.529 -1.760 -43.129 1.00 61.59 417 PRO A O 1
ATOM 3235 N N . LEU A 1 418 ? 1.504 -1.554 -42.191 1.00 57.75 418 LEU A N 1
ATOM 3236 C CA . LEU A 1 418 ? 2.234 -1.927 -43.400 1.00 57.75 418 LEU A CA 1
ATOM 3237 C C . LEU A 1 418 ? 2.010 -3.432 -43.679 1.00 57.75 418 LEU A C 1
ATOM 3239 O O . LEU A 1 418 ? 2.186 -4.261 -42.795 1.00 57.75 418 LEU A O 1
ATOM 3243 N N . PHE A 1 419 ? 1.600 -3.788 -44.902 1.00 57.94 419 PHE A N 1
ATOM 3244 C CA . PHE A 1 419 ? 1.342 -5.171 -45.357 1.00 57.94 419 PHE A CA 1
ATOM 3245 C C . PHE A 1 419 ? 0.247 -5.972 -44.610 1.00 57.94 419 PHE A C 1
ATOM 3247 O O . PHE A 1 419 ? 0.260 -7.202 -44.635 1.00 57.94 419 PHE A O 1
ATOM 3254 N N . GLY A 1 420 ? -0.722 -5.315 -43.962 1.00 55.22 420 GLY A N 1
ATOM 3255 C CA . GLY A 1 420 ? -1.883 -5.997 -43.359 1.00 55.22 420 GLY A CA 1
ATOM 3256 C C . GLY A 1 420 ? -1.575 -6.830 -42.106 1.00 55.22 420 GLY A C 1
ATOM 3257 O O . GLY A 1 420 ? -2.480 -7.444 -41.541 1.00 55.22 420 GLY A O 1
ATOM 3258 N N . PHE A 1 421 ? -0.323 -6.822 -41.644 1.00 59.38 421 PHE A N 1
ATOM 3259 C CA . PHE A 1 421 ? 0.064 -7.255 -40.310 1.00 59.38 421 PHE A CA 1
ATOM 3260 C C . PHE A 1 421 ? 0.146 -6.039 -39.395 1.00 59.38 421 PHE A C 1
ATOM 3262 O O . PHE A 1 421 ? 0.481 -4.947 -39.839 1.00 59.38 421 PHE A O 1
ATOM 3269 N N . GLY A 1 422 ? -0.125 -6.233 -38.107 1.00 57.31 422 GLY A N 1
ATOM 3270 C CA . GLY A 1 422 ? 0.225 -5.225 -37.114 1.00 57.31 422 GLY A CA 1
ATOM 3271 C C . GLY A 1 422 ? -0.891 -4.710 -36.236 1.00 57.31 422 GLY A C 1
ATOM 3272 O O . GLY A 1 422 ? -0.829 -3.582 -35.754 1.00 57.31 422 GLY A O 1
ATOM 3273 N N . GLN A 1 423 ? -1.888 -5.554 -35.998 1.00 66.00 423 GLN A N 1
ATOM 3274 C CA . GLN A 1 423 ? -2.819 -5.370 -34.904 1.00 66.00 423 GLN A CA 1
ATOM 3275 C C . GLN A 1 423 ? -3.063 -6.714 -34.217 1.00 66.00 423 GLN A C 1
ATOM 3277 O O . GLN A 1 423 ? -3.604 -7.652 -34.799 1.00 66.00 423 GLN A O 1
ATOM 3282 N N . VAL A 1 424 ? -2.635 -6.812 -32.966 1.00 70.12 424 VAL A N 1
ATOM 3283 C CA . VAL A 1 424 ? -2.939 -7.912 -32.060 1.00 70.12 424 VAL A CA 1
ATOM 3284 C C . VAL A 1 424 ? -4.264 -7.601 -31.386 1.00 70.12 424 VAL A C 1
ATOM 3286 O O . VAL A 1 424 ? -4.375 -6.653 -30.610 1.00 70.12 424 VAL A O 1
ATOM 3289 N N . LYS A 1 425 ? -5.276 -8.417 -31.679 1.00 74.88 425 LYS A N 1
ATOM 3290 C CA . LYS A 1 425 ? -6.576 -8.349 -31.018 1.00 74.88 425 LYS A CA 1
ATOM 3291 C C . LYS A 1 425 ? -6.587 -9.258 -29.794 1.00 74.88 425 LYS A C 1
ATOM 3293 O O . LYS A 1 425 ? -6.558 -10.483 -29.914 1.00 74.88 425 LYS A O 1
ATOM 3298 N N . ILE A 1 426 ? -6.687 -8.664 -28.615 1.00 76.25 426 ILE A N 1
ATOM 3299 C CA . ILE A 1 426 ? -7.039 -9.369 -27.385 1.00 76.25 426 ILE A CA 1
ATOM 3300 C C . ILE A 1 426 ? -8.555 -9.244 -27.224 1.00 76.25 426 ILE A C 1
ATOM 3302 O O . ILE A 1 426 ? -9.047 -8.123 -27.105 1.00 76.25 426 ILE A O 1
ATOM 3306 N N . PRO A 1 427 ? -9.312 -10.350 -27.230 1.00 78.94 427 PRO A N 1
ATOM 3307 C CA . PRO A 1 427 ? -10.764 -10.275 -27.160 1.00 78.94 427 PRO A CA 1
ATOM 3308 C C . PRO A 1 427 ? -11.251 -9.697 -25.824 1.00 78.94 427 PRO A C 1
ATOM 3310 O O . PRO A 1 427 ? -10.577 -9.815 -24.794 1.00 78.94 427 PRO A O 1
ATOM 3313 N N . ALA A 1 428 ? -12.455 -9.124 -25.832 1.00 84.56 428 ALA A N 1
ATOM 3314 C CA . ALA A 1 428 ? -13.214 -8.879 -24.609 1.00 84.56 428 ALA A CA 1
ATOM 3315 C C . ALA A 1 428 ? -13.325 -10.172 -23.771 1.00 84.56 428 ALA A C 1
ATOM 3317 O O . ALA A 1 428 ? -13.413 -11.277 -24.309 1.00 84.56 428 ALA A O 1
ATOM 3318 N N . GLY A 1 429 ? -13.314 -10.042 -22.446 1.00 80.44 429 GLY A N 1
ATOM 3319 C CA . GLY A 1 429 ? -13.308 -11.170 -21.513 1.00 80.44 429 GLY A CA 1
ATOM 3320 C C . GLY A 1 429 ? -11.915 -11.724 -21.184 1.00 80.44 429 GLY A C 1
ATOM 3321 O O . GLY A 1 429 ? -11.814 -12.690 -20.431 1.00 80.44 429 GLY A O 1
ATOM 3322 N N . ALA A 1 430 ? -10.832 -11.133 -21.698 1.00 81.44 430 ALA A N 1
ATOM 3323 C CA . ALA A 1 430 ? -9.469 -11.545 -21.369 1.00 81.44 430 ALA A CA 1
ATOM 3324 C C . ALA A 1 430 ? -9.055 -11.079 -19.962 1.00 81.44 430 ALA A C 1
ATOM 3326 O O . ALA A 1 430 ? -9.409 -9.986 -19.529 1.00 81.44 430 ALA A O 1
ATOM 3327 N N . SER A 1 431 ? -8.258 -11.880 -19.247 1.00 78.56 431 SER A N 1
ATOM 3328 C CA . SER A 1 431 ? -7.748 -11.508 -17.918 1.00 78.56 431 SER A CA 1
ATOM 3329 C C . SER A 1 431 ? -6.805 -10.307 -17.997 1.00 78.56 431 SER A C 1
ATOM 3331 O O . SER A 1 431 ? -5.748 -10.381 -18.626 1.00 78.56 431 SER A O 1
ATOM 3333 N N . ALA A 1 432 ? -7.125 -9.228 -17.279 1.00 75.62 432 ALA A N 1
ATOM 3334 C CA . ALA A 1 432 ? -6.251 -8.058 -17.182 1.00 75.62 432 ALA A CA 1
ATOM 3335 C C . ALA A 1 432 ? -4.900 -8.389 -16.516 1.00 75.62 432 ALA A C 1
ATOM 3337 O O . ALA A 1 432 ? -3.886 -7.758 -16.806 1.00 75.62 432 ALA A O 1
ATOM 3338 N N . GLY A 1 433 ? -4.870 -9.396 -15.633 1.00 69.69 433 GLY A N 1
ATOM 3339 C CA . GLY A 1 433 ? -3.635 -9.867 -15.001 1.00 69.69 433 GLY A CA 1
ATOM 3340 C C . GLY A 1 433 ? -2.665 -10.511 -15.994 1.00 69.69 433 GLY A C 1
ATOM 3341 O O . GLY A 1 433 ? -1.463 -10.297 -15.884 1.00 69.69 433 GLY A O 1
ATOM 3342 N N . PHE A 1 434 ? -3.182 -11.235 -16.992 1.00 67.75 434 PHE A N 1
ATOM 3343 C CA . PHE A 1 434 ? -2.367 -11.897 -18.017 1.00 67.75 434 PHE A CA 1
ATOM 3344 C C . PHE A 1 434 ? -1.629 -10.885 -18.904 1.00 67.75 434 PHE A C 1
ATOM 3346 O O . PHE A 1 434 ? -0.447 -11.046 -19.186 1.00 67.75 434 PHE A O 1
ATOM 3353 N N . LEU A 1 435 ? -2.300 -9.792 -19.275 1.00 66.06 435 LEU A N 1
ATOM 3354 C CA . LEU A 1 435 ? -1.728 -8.756 -20.142 1.00 66.06 435 LEU A CA 1
ATOM 3355 C C . LEU A 1 435 ? -0.569 -7.988 -19.501 1.00 66.06 435 LEU A C 1
ATOM 3357 O O . LEU A 1 435 ? 0.308 -7.497 -20.201 1.00 66.06 435 LEU A O 1
ATOM 3361 N N . ASN A 1 436 ? -0.559 -7.893 -18.173 1.00 63.97 436 ASN A N 1
ATOM 3362 C CA . ASN A 1 436 ? 0.430 -7.114 -17.435 1.00 63.97 436 ASN A CA 1
ATOM 3363 C C . ASN A 1 436 ? 1.671 -7.906 -17.004 1.00 63.97 436 ASN A C 1
ATOM 3365 O O . ASN A 1 436 ? 2.600 -7.288 -16.483 1.00 63.97 436 ASN A O 1
ATOM 3369 N N . GLY A 1 437 ? 1.672 -9.234 -17.166 1.00 68.81 437 GLY A N 1
ATOM 3370 C CA . GLY A 1 437 ? 2.781 -10.105 -16.765 1.00 68.81 437 GLY A CA 1
ATOM 3371 C C . GLY A 1 437 ? 3.823 -10.352 -17.857 1.00 68.81 437 GLY A C 1
ATOM 3372 O O . GLY A 1 437 ? 4.967 -10.625 -17.527 1.00 68.81 437 GLY A O 1
ATOM 3373 N N . LEU A 1 438 ? 3.449 -10.221 -19.134 1.00 78.00 438 LEU A N 1
ATOM 3374 C CA . LEU A 1 438 ? 4.329 -10.542 -20.257 1.00 78.00 438 LEU A CA 1
ATOM 3375 C C . LEU A 1 438 ? 5.457 -9.509 -20.418 1.00 78.00 438 LEU A C 1
ATOM 3377 O O . LEU A 1 438 ? 5.204 -8.338 -20.736 1.00 78.00 438 LEU A O 1
ATOM 3381 N N . MET A 1 439 ? 6.710 -9.958 -20.326 1.00 82.50 439 MET A N 1
ATOM 3382 C CA . MET A 1 439 ? 7.913 -9.172 -20.632 1.00 82.50 439 MET A CA 1
ATOM 3383 C C . MET A 1 439 ? 8.114 -8.994 -22.150 1.00 82.50 439 MET A C 1
ATOM 3385 O O . MET A 1 439 ? 9.170 -9.285 -22.709 1.00 82.50 439 MET A O 1
ATOM 3389 N N . HIS A 1 440 ? 7.089 -8.481 -22.836 1.00 81.38 440 HIS A N 1
ATOM 3390 C CA . HIS A 1 440 ? 7.008 -8.381 -24.298 1.00 81.38 440 HIS A CA 1
ATOM 3391 C C . HIS A 1 440 ? 8.207 -7.668 -24.939 1.00 81.38 440 HIS A C 1
ATOM 3393 O O . HIS A 1 440 ? 8.668 -8.098 -25.990 1.00 81.38 440 HIS A O 1
ATOM 3399 N N . LYS A 1 441 ? 8.754 -6.618 -24.312 1.00 84.81 441 LYS A N 1
ATOM 3400 C CA . LYS A 1 441 ? 9.941 -5.917 -24.833 1.00 84.81 441 LYS A CA 1
ATOM 3401 C C . LYS A 1 441 ? 11.173 -6.812 -24.852 1.00 84.81 441 LYS A C 1
ATOM 3403 O O . LYS A 1 441 ? 11.917 -6.810 -25.826 1.00 84.81 441 LYS A O 1
ATOM 3408 N N . GLN A 1 442 ? 11.358 -7.602 -23.794 1.00 87.44 442 GLN A N 1
ATOM 3409 C CA . GLN A 1 442 ? 12.451 -8.563 -23.714 1.00 87.44 442 GLN A CA 1
ATOM 3410 C C . GLN A 1 442 ? 12.245 -9.699 -24.717 1.00 87.44 442 GLN A C 1
ATOM 3412 O O . GLN A 1 442 ? 13.188 -10.063 -25.405 1.00 87.44 442 GLN A O 1
ATOM 3417 N N . LEU A 1 443 ? 11.013 -10.198 -24.858 1.00 89.00 443 LEU A N 1
ATOM 3418 C CA . LEU A 1 443 ? 10.677 -11.211 -25.859 1.00 89.00 443 LEU A CA 1
ATOM 3419 C C . LEU A 1 443 ? 10.973 -10.724 -27.284 1.00 89.00 443 LEU A C 1
ATOM 3421 O O . LEU A 1 443 ? 11.627 -11.425 -28.045 1.00 89.00 443 LEU A O 1
ATOM 3425 N N . ILE A 1 444 ? 10.534 -9.515 -27.645 1.00 85.81 444 ILE A N 1
ATOM 3426 C CA . ILE A 1 444 ? 10.782 -8.935 -28.974 1.00 85.81 444 ILE A CA 1
ATOM 3427 C C . ILE A 1 444 ? 12.285 -8.735 -29.210 1.00 85.81 444 ILE A C 1
ATOM 3429 O O . ILE A 1 444 ? 12.787 -9.096 -30.275 1.00 85.81 444 ILE A O 1
ATOM 3433 N N . GLY A 1 445 ? 13.007 -8.199 -28.220 1.00 87.44 445 GLY A N 1
ATOM 3434 C CA . GLY A 1 445 ? 14.458 -8.026 -28.298 1.00 87.44 445 GLY A CA 1
ATOM 3435 C C . GLY A 1 445 ? 15.191 -9.354 -28.489 1.00 87.44 445 GLY A C 1
ATOM 3436 O O . GLY A 1 445 ? 16.039 -9.473 -29.371 1.00 87.44 445 GLY A O 1
ATOM 3437 N N . ASP A 1 446 ? 14.813 -10.379 -27.730 1.00 92.62 446 ASP A N 1
ATOM 3438 C CA . ASP A 1 446 ? 15.414 -11.705 -27.826 1.00 92.62 446 ASP A CA 1
ATOM 3439 C C . ASP A 1 446 ? 15.057 -12.415 -29.143 1.00 92.62 446 ASP A C 1
ATOM 3441 O O . ASP A 1 446 ? 15.926 -13.062 -29.718 1.00 92.62 446 ASP A O 1
ATOM 3445 N N . LEU A 1 447 ? 13.837 -12.257 -29.677 1.00 91.38 447 LEU A N 1
ATOM 3446 C CA . LEU A 1 447 ? 13.465 -12.755 -31.013 1.00 91.38 447 LEU A CA 1
ATOM 3447 C C . LEU A 1 447 ? 14.329 -12.112 -32.110 1.00 91.38 447 LEU A C 1
ATOM 3449 O O . LEU A 1 447 ? 14.798 -12.797 -33.022 1.00 91.38 447 LEU A O 1
ATOM 3453 N N . PHE A 1 448 ? 14.579 -10.801 -32.016 1.00 89.38 448 PHE A N 1
ATOM 3454 C CA . PHE A 1 448 ? 15.468 -10.095 -32.940 1.00 89.38 448 PHE A CA 1
ATOM 3455 C C . PHE A 1 448 ? 16.912 -10.599 -32.830 1.00 89.38 448 PHE A C 1
ATOM 3457 O O . PHE A 1 448 ? 17.528 -10.931 -33.849 1.00 89.38 448 PHE A O 1
ATOM 3464 N N . LEU A 1 449 ? 17.448 -10.687 -31.608 1.00 93.00 449 LEU A N 1
ATOM 3465 C CA . LEU A 1 449 ? 18.808 -11.165 -31.363 1.00 93.00 449 LEU A CA 1
ATOM 3466 C C . LEU A 1 449 ? 18.972 -12.616 -31.810 1.00 93.00 449 LEU A C 1
ATOM 3468 O O . LEU A 1 449 ? 19.908 -12.903 -32.541 1.00 93.00 449 LEU A O 1
ATOM 3472 N N . ALA A 1 450 ? 18.033 -13.506 -31.500 1.00 95.38 450 ALA A N 1
ATOM 3473 C CA . ALA A 1 450 ? 18.081 -14.898 -31.936 1.00 95.38 450 ALA A CA 1
ATOM 3474 C C . ALA A 1 450 ? 18.234 -15.027 -33.463 1.00 95.38 450 ALA A C 1
ATOM 3476 O O . ALA A 1 450 ? 18.952 -15.910 -33.939 1.00 95.38 450 ALA A O 1
ATOM 3477 N N . LYS A 1 451 ? 17.615 -14.123 -34.241 1.00 92.69 451 LYS A N 1
ATOM 3478 C CA . LYS A 1 451 ? 17.695 -14.138 -35.708 1.00 92.69 451 LYS A CA 1
ATOM 3479 C C . LYS A 1 451 ? 18.908 -13.404 -36.287 1.00 92.69 451 LYS A C 1
ATOM 3481 O O . LYS A 1 451 ? 19.399 -13.801 -37.343 1.00 92.69 451 LYS A O 1
ATOM 3486 N N . ARG A 1 452 ? 19.355 -12.310 -35.663 1.00 94.50 452 ARG A N 1
ATOM 3487 C CA . ARG A 1 452 ? 20.397 -11.418 -36.217 1.00 94.50 452 ARG A CA 1
ATOM 3488 C C . ARG A 1 452 ? 21.757 -11.555 -35.547 1.00 94.50 452 ARG A C 1
ATOM 3490 O O . ARG A 1 452 ? 22.770 -11.407 -36.221 1.00 94.50 452 ARG A O 1
ATOM 3497 N N . HIS A 1 453 ? 21.758 -11.811 -34.248 1.00 95.44 453 HIS A N 1
ATOM 3498 C CA . HIS A 1 453 ? 22.929 -11.842 -33.377 1.00 95.44 453 HIS A CA 1
ATOM 3499 C C . HIS A 1 453 ? 22.773 -12.918 -32.283 1.00 95.44 453 HIS A C 1
ATOM 3501 O O . HIS A 1 453 ? 22.693 -12.575 -31.096 1.00 95.44 453 HIS A O 1
ATOM 3507 N N . PRO A 1 454 ? 22.653 -14.212 -32.652 1.00 95.81 454 PRO A N 1
ATOM 3508 C CA . PRO A 1 454 ? 22.496 -15.288 -31.672 1.00 95.81 454 PRO A CA 1
ATOM 3509 C C . PRO A 1 454 ? 23.676 -15.338 -30.693 1.00 95.81 454 PRO A C 1
ATOM 3511 O O . PRO A 1 454 ? 23.470 -15.594 -29.512 1.00 95.81 454 PRO A O 1
ATOM 3514 N N . ASP A 1 455 ? 24.871 -14.956 -31.147 1.00 96.88 455 ASP A N 1
ATOM 3515 C CA . ASP A 1 455 ? 26.084 -14.781 -30.346 1.00 96.88 455 ASP A CA 1
ATOM 3516 C C . ASP A 1 455 ? 25.873 -13.856 -29.134 1.00 96.88 455 ASP A C 1
ATOM 3518 O O . ASP A 1 455 ? 26.304 -14.166 -28.024 1.00 96.88 455 ASP A O 1
ATOM 3522 N N . LYS A 1 456 ? 25.145 -12.744 -29.307 1.00 94.88 456 LYS A N 1
ATOM 3523 C CA . LYS A 1 456 ? 24.838 -11.814 -28.207 1.00 94.88 456 LYS A CA 1
ATOM 3524 C C . LYS A 1 456 ? 23.869 -12.420 -27.198 1.00 94.88 456 LYS A C 1
ATOM 3526 O O . LYS A 1 456 ? 23.965 -12.130 -26.007 1.00 94.88 456 LYS A O 1
ATOM 3531 N N . LEU A 1 457 ? 22.931 -13.242 -27.664 1.00 93.31 457 LEU A N 1
ATOM 3532 C CA . LEU A 1 457 ? 21.954 -13.901 -26.805 1.00 93.31 457 LEU A CA 1
ATOM 3533 C C . LEU A 1 457 ? 22.603 -15.049 -26.012 1.00 93.31 457 LEU A C 1
ATOM 3535 O O . LEU A 1 457 ? 22.354 -15.201 -24.817 1.00 93.31 457 LEU A O 1
ATOM 3539 N N . GLU A 1 458 ? 23.502 -15.797 -26.650 1.00 94.44 458 GLU A N 1
ATOM 3540 C CA . GLU A 1 458 ? 24.345 -16.809 -26.009 1.00 94.44 458 GLU A CA 1
ATOM 3541 C C . GLU A 1 458 ? 25.257 -16.192 -24.947 1.00 94.44 458 GLU A C 1
ATOM 3543 O O . GLU A 1 458 ? 25.281 -16.671 -23.812 1.00 94.44 458 GLU A O 1
ATOM 3548 N N . ALA A 1 459 ? 25.925 -15.078 -25.267 1.00 95.75 459 ALA A N 1
ATOM 3549 C CA . ALA A 1 459 ? 26.752 -14.331 -24.319 1.00 95.75 459 ALA A CA 1
ATOM 3550 C C . ALA A 1 459 ? 25.949 -13.794 -23.119 1.00 95.75 459 ALA A C 1
ATOM 3552 O O . ALA A 1 459 ? 26.488 -13.671 -22.022 1.00 95.75 459 ALA A O 1
ATOM 3553 N N . ALA A 1 460 ? 24.651 -13.527 -23.300 1.00 91.19 460 ALA A N 1
ATOM 3554 C CA . ALA A 1 460 ? 23.725 -13.157 -22.229 1.00 91.19 460 ALA A CA 1
ATOM 3555 C C . ALA A 1 460 ? 23.200 -14.364 -21.417 1.00 91.19 460 ALA A C 1
ATOM 3557 O O . ALA A 1 460 ? 22.257 -14.216 -20.640 1.00 91.19 460 ALA A O 1
ATOM 3558 N N . GLY A 1 461 ? 23.768 -15.561 -21.606 1.00 93.38 461 GLY A N 1
ATOM 3559 C CA . GLY A 1 461 ? 23.388 -16.778 -20.883 1.00 93.38 461 GLY A CA 1
ATOM 3560 C C . GLY A 1 461 ? 22.099 -17.434 -21.383 1.00 93.38 461 GLY A C 1
ATOM 3561 O O . GLY A 1 461 ? 21.570 -18.328 -20.728 1.00 93.38 461 GLY A O 1
ATOM 3562 N N . LYS A 1 462 ? 21.580 -17.021 -22.545 1.00 94.88 462 LYS A N 1
ATOM 3563 C CA . LYS A 1 462 ? 20.305 -17.500 -23.106 1.00 94.88 462 LYS A CA 1
ATOM 3564 C C . LYS A 1 462 ? 20.486 -18.485 -24.262 1.00 94.88 462 LYS A C 1
ATOM 3566 O O . LYS A 1 462 ? 19.561 -18.688 -25.044 1.00 94.88 462 LYS A O 1
ATOM 3571 N N . ALA A 1 463 ? 21.646 -19.137 -24.351 1.00 95.62 463 ALA A N 1
ATOM 3572 C CA . ALA A 1 463 ? 21.966 -20.098 -25.411 1.00 95.62 463 ALA A CA 1
ATOM 3573 C C . ALA A 1 463 ? 20.895 -21.192 -25.579 1.00 95.62 463 ALA A C 1
ATOM 3575 O O . ALA A 1 463 ? 20.487 -21.503 -26.694 1.00 95.62 463 ALA A O 1
ATOM 3576 N N . ALA A 1 464 ? 20.359 -21.711 -24.468 1.00 96.19 464 ALA A N 1
ATOM 3577 C CA . ALA A 1 464 ? 19.311 -22.734 -24.482 1.00 96.19 464 ALA A CA 1
ATOM 3578 C C . ALA A 1 464 ? 17.975 -22.257 -25.089 1.00 96.19 464 ALA A C 1
ATOM 3580 O O . ALA A 1 464 ? 17.170 -23.080 -25.515 1.00 96.19 464 ALA A O 1
ATOM 3581 N N . LEU A 1 465 ? 17.729 -20.942 -25.134 1.00 96.44 465 LEU A N 1
ATOM 3582 C CA . LEU A 1 465 ? 16.496 -20.357 -25.669 1.00 96.44 465 LEU A CA 1
ATOM 3583 C C . LEU A 1 465 ? 16.582 -20.092 -27.179 1.00 96.44 465 LEU A C 1
ATOM 3585 O O . LEU A 1 465 ? 15.547 -19.986 -27.838 1.00 96.44 465 LEU A O 1
ATOM 3589 N N . VAL A 1 466 ? 17.802 -19.985 -27.724 1.00 96.81 466 VAL A N 1
ATOM 3590 C CA . VAL A 1 466 ? 18.065 -19.581 -29.115 1.00 96.81 466 VAL A CA 1
ATOM 3591 C C . VAL A 1 466 ? 17.290 -20.431 -30.131 1.00 96.81 466 VAL A C 1
ATOM 3593 O O . VAL A 1 466 ? 16.624 -19.824 -30.969 1.00 96.81 466 VAL A O 1
ATOM 3596 N N . PRO A 1 467 ? 17.282 -21.783 -30.073 1.00 97.50 467 PRO A N 1
ATOM 3597 C CA . PRO A 1 467 ? 16.604 -22.585 -31.095 1.00 97.50 467 PRO A CA 1
ATOM 3598 C C . PRO A 1 467 ? 15.094 -22.326 -31.154 1.00 97.50 467 PRO A C 1
ATOM 3600 O O . PRO A 1 467 ? 14.534 -22.143 -32.235 1.00 97.50 467 PRO A O 1
ATOM 3603 N N . THR A 1 468 ? 14.436 -22.249 -29.993 1.00 97.31 468 THR A N 1
ATOM 3604 C CA . THR A 1 468 ? 12.995 -21.975 -29.907 1.00 97.31 468 THR A CA 1
ATOM 3605 C C . THR A 1 468 ? 12.677 -20.564 -30.389 1.00 97.31 468 THR A C 1
ATOM 3607 O O . THR A 1 468 ? 11.761 -20.379 -31.187 1.00 97.31 468 THR A O 1
ATOM 3610 N N . LEU A 1 469 ? 13.466 -19.566 -29.976 1.00 97.00 469 LEU A N 1
ATOM 3611 C CA . LEU A 1 469 ? 13.293 -18.180 -30.419 1.00 97.00 469 LEU A CA 1
ATOM 3612 C C . LEU A 1 469 ? 13.519 -18.016 -31.927 1.00 97.00 469 LEU A C 1
ATOM 3614 O O . LEU A 1 469 ? 12.795 -17.258 -32.566 1.00 97.00 469 LEU A O 1
ATOM 3618 N N . GLN A 1 470 ? 14.482 -18.734 -32.512 1.00 97.00 470 GLN A N 1
ATOM 3619 C CA . GLN A 1 470 ? 14.710 -18.742 -33.959 1.00 97.00 470 GLN A CA 1
ATOM 3620 C C . GLN A 1 470 ? 13.528 -19.354 -34.710 1.00 97.00 470 GLN A C 1
ATOM 3622 O O . GLN A 1 470 ? 13.050 -18.745 -35.665 1.00 97.00 470 GLN A O 1
ATOM 3627 N N . ALA A 1 471 ? 13.021 -20.505 -34.256 1.00 96.50 471 ALA A N 1
ATOM 3628 C CA . ALA A 1 471 ? 11.848 -21.142 -34.850 1.00 96.50 471 ALA A CA 1
ATOM 3629 C C . ALA A 1 471 ? 10.616 -20.223 -34.790 1.00 96.50 471 ALA A C 1
ATOM 3631 O O . ALA A 1 471 ? 9.943 -20.023 -35.800 1.00 96.50 471 ALA A O 1
ATOM 3632 N N . MET A 1 472 ? 10.379 -19.590 -33.635 1.00 93.88 472 MET A N 1
ATOM 3633 C CA . MET A 1 472 ? 9.328 -18.585 -33.465 1.00 93.88 472 MET A CA 1
ATOM 3634 C C . MET A 1 472 ? 9.506 -17.406 -34.420 1.00 93.88 472 MET A C 1
ATOM 3636 O O . MET A 1 472 ? 8.562 -17.023 -35.107 1.00 93.88 472 MET A O 1
ATOM 3640 N N . ALA A 1 473 ? 10.705 -16.820 -34.476 1.00 91.00 473 ALA A N 1
ATOM 3641 C CA . ALA A 1 473 ? 10.989 -15.681 -35.341 1.00 91.00 473 ALA A CA 1
ATOM 3642 C C . ALA A 1 473 ? 10.777 -16.031 -36.822 1.00 91.00 473 ALA A C 1
ATOM 3644 O O . ALA A 1 473 ? 10.180 -15.242 -37.554 1.00 91.00 473 ALA A O 1
ATOM 3645 N N . ASP A 1 474 ? 11.202 -17.218 -37.256 1.00 93.31 474 ASP A N 1
ATOM 3646 C CA . ASP A 1 474 ? 11.022 -17.693 -38.629 1.00 93.31 474 ASP A CA 1
ATOM 3647 C C . ASP A 1 474 ? 9.554 -17.901 -38.985 1.00 93.31 474 ASP A C 1
ATOM 3649 O O . ASP A 1 474 ? 9.115 -17.507 -40.069 1.00 93.31 474 ASP A O 1
ATOM 3653 N N . GLU A 1 475 ? 8.769 -18.454 -38.065 1.00 90.62 475 GLU A N 1
ATOM 3654 C CA . GLU A 1 475 ? 7.338 -18.628 -38.269 1.00 90.62 475 GLU A CA 1
ATOM 3655 C C . GLU A 1 475 ? 6.591 -17.291 -38.298 1.00 90.62 475 GLU A C 1
ATOM 3657 O O . GLU A 1 475 ? 5.724 -17.102 -39.153 1.00 90.62 475 GLU A O 1
ATOM 3662 N N . ILE A 1 476 ? 6.968 -16.340 -37.435 1.00 85.19 476 ILE A N 1
ATOM 3663 C CA . ILE A 1 476 ? 6.407 -14.981 -37.409 1.00 85.19 476 ILE A CA 1
ATOM 3664 C C . ILE A 1 476 ? 6.735 -14.240 -38.709 1.00 85.19 476 ILE A C 1
ATOM 3666 O O . ILE A 1 476 ? 5.857 -13.603 -39.285 1.00 85.19 476 ILE A O 1
ATOM 3670 N N . ILE A 1 477 ? 7.975 -14.332 -39.201 1.00 84.06 477 ILE A N 1
ATOM 3671 C CA . ILE A 1 477 ? 8.385 -13.702 -40.465 1.00 84.06 477 ILE A CA 1
ATOM 3672 C C . ILE A 1 477 ? 7.636 -14.331 -41.647 1.00 84.06 477 ILE A C 1
ATOM 3674 O O . ILE A 1 477 ? 7.199 -13.616 -42.549 1.00 84.06 477 ILE A O 1
ATOM 3678 N N . LYS A 1 478 ? 7.467 -15.659 -41.647 1.00 87.50 478 LYS A N 1
ATOM 3679 C CA . LYS A 1 478 ? 6.769 -16.391 -42.713 1.00 87.50 478 LYS A CA 1
ATOM 3680 C C . LYS A 1 478 ? 5.254 -16.159 -42.695 1.00 87.50 478 LYS A C 1
ATOM 3682 O O . LYS A 1 478 ? 4.646 -16.081 -43.758 1.00 87.50 478 LYS A O 1
ATOM 3687 N N . ASN A 1 479 ? 4.650 -16.064 -41.510 1.00 83.44 479 ASN A N 1
ATOM 3688 C CA . ASN A 1 479 ? 3.204 -15.967 -41.300 1.00 83.44 479 ASN A CA 1
ATOM 3689 C C . ASN A 1 479 ? 2.864 -14.858 -40.284 1.00 83.44 479 ASN A C 1
ATOM 3691 O O . ASN A 1 479 ? 2.386 -15.146 -39.184 1.00 83.44 479 ASN A O 1
ATOM 3695 N N . PRO A 1 480 ? 3.051 -13.574 -40.627 1.00 72.50 480 PRO A N 1
ATOM 3696 C CA . PRO A 1 480 ? 2.921 -12.481 -39.661 1.00 72.50 480 PRO A CA 1
ATOM 3697 C C . PRO A 1 480 ? 1.502 -12.324 -39.087 1.00 72.50 480 PRO A C 1
ATOM 3699 O O . PRO A 1 480 ? 1.341 -11.867 -37.956 1.00 72.50 480 PRO A O 1
ATOM 3702 N N . SER A 1 481 ? 0.462 -12.762 -39.807 1.00 72.25 481 SER A N 1
ATOM 3703 C CA . SER A 1 481 ? -0.921 -12.798 -39.300 1.00 72.25 481 SER A CA 1
ATOM 3704 C C . SER A 1 481 ? -1.127 -13.793 -38.150 1.00 72.25 481 SER A C 1
ATOM 3706 O O . SER A 1 481 ? -2.042 -13.612 -37.348 1.00 72.25 481 SER A O 1
ATOM 3708 N N . ARG A 1 482 ? -0.263 -14.811 -38.029 1.00 78.75 482 ARG A N 1
ATOM 3709 C CA . ARG A 1 482 ? -0.310 -15.830 -36.972 1.00 78.75 482 ARG A CA 1
ATOM 3710 C C . ARG A 1 482 ? 0.461 -15.433 -35.715 1.00 78.75 482 ARG A C 1
ATOM 3712 O O . ARG A 1 482 ? 0.526 -16.233 -34.796 1.00 78.75 482 ARG A O 1
ATOM 3719 N N . PHE A 1 483 ? 0.997 -14.212 -35.606 1.00 75.56 483 PHE A N 1
ATOM 3720 C CA . PHE A 1 483 ? 1.803 -13.789 -34.449 1.00 75.56 483 PHE A CA 1
ATOM 3721 C C . PHE A 1 483 ? 1.178 -14.166 -33.093 1.00 75.56 483 PHE A C 1
ATOM 3723 O O . PHE A 1 483 ? 1.819 -14.806 -32.267 1.00 75.56 483 PHE A O 1
ATOM 3730 N N . VAL A 1 484 ? -0.102 -13.843 -32.879 1.00 73.12 484 VAL A N 1
ATOM 3731 C CA . VAL A 1 484 ? -0.809 -14.161 -31.622 1.00 73.12 484 VAL A CA 1
ATOM 3732 C C . VAL A 1 484 ? -0.969 -15.666 -31.410 1.00 73.12 484 VAL A C 1
ATOM 3734 O O . VAL A 1 484 ? -0.905 -16.136 -30.278 1.00 73.12 484 VAL A O 1
ATOM 3737 N N . GLU A 1 485 ? -1.209 -16.413 -32.483 1.00 78.62 485 GLU A N 1
ATOM 3738 C CA . GLU A 1 485 ? -1.356 -17.868 -32.453 1.00 78.62 485 GLU A CA 1
ATOM 3739 C C . GLU A 1 485 ? -0.025 -18.536 -32.100 1.00 78.62 485 GLU A C 1
ATOM 3741 O O . GLU A 1 485 ? 0.012 -19.324 -31.164 1.00 78.62 485 GLU A O 1
ATOM 3746 N N . ILE A 1 486 ? 1.074 -18.105 -32.722 1.00 83.94 486 ILE A N 1
ATOM 3747 C CA . ILE A 1 486 ? 2.436 -18.582 -32.443 1.00 83.94 486 ILE A CA 1
ATOM 3748 C C . ILE A 1 486 ? 2.798 -18.335 -30.974 1.00 83.94 486 ILE A C 1
ATOM 3750 O O . ILE A 1 486 ? 3.293 -19.230 -30.291 1.00 83.94 486 ILE A O 1
ATOM 3754 N N . LEU A 1 487 ? 2.495 -17.146 -30.434 1.00 82.62 487 LEU A N 1
ATOM 3755 C CA . LEU A 1 487 ? 2.707 -16.880 -29.006 1.00 82.62 487 LEU A CA 1
ATOM 3756 C C . LEU A 1 487 ? 1.844 -17.784 -28.105 1.00 82.62 487 LEU A C 1
ATOM 3758 O O . LEU A 1 487 ? 2.268 -18.148 -27.012 1.00 82.62 487 LEU A O 1
ATOM 3762 N N . ARG A 1 488 ? 0.630 -18.154 -28.528 1.00 80.38 488 ARG A N 1
ATOM 3763 C CA . ARG A 1 488 ? -0.227 -19.082 -27.768 1.00 80.38 488 ARG A CA 1
ATOM 3764 C C . ARG A 1 488 ? 0.272 -20.523 -27.840 1.00 80.38 488 ARG A C 1
ATOM 3766 O O . ARG A 1 488 ? 0.212 -21.212 -26.829 1.00 80.38 488 ARG A O 1
ATOM 3773 N N . GLU A 1 489 ? 0.759 -20.968 -28.992 1.00 88.19 489 GLU A N 1
ATOM 3774 C CA . GLU A 1 489 ? 1.364 -22.293 -29.179 1.00 88.19 489 GLU A CA 1
ATOM 3775 C C . GLU A 1 489 ? 2.639 -22.440 -28.339 1.00 88.19 489 GLU A C 1
ATOM 3777 O O . GLU A 1 489 ? 2.878 -23.485 -27.743 1.00 88.19 489 GLU A O 1
ATOM 3782 N N . GLN A 1 490 ? 3.403 -21.355 -28.200 1.00 90.00 490 GLN A N 1
ATOM 3783 C CA . GLN A 1 490 ? 4.624 -21.288 -27.392 1.00 90.00 490 GLN A CA 1
ATOM 3784 C C . GLN A 1 490 ? 4.376 -20.804 -25.959 1.00 90.00 490 GLN A C 1
ATOM 3786 O O . GLN A 1 490 ? 5.291 -20.317 -25.293 1.00 90.00 490 GLN A O 1
ATOM 3791 N N . ARG A 1 491 ? 3.140 -20.917 -25.456 1.00 84.19 491 ARG A N 1
ATOM 3792 C CA . ARG A 1 491 ? 2.744 -20.364 -24.153 1.00 84.19 491 ARG A CA 1
ATOM 3793 C C . ARG A 1 491 ? 3.627 -20.841 -23.005 1.00 84.19 491 ARG A C 1
ATOM 3795 O O . ARG A 1 491 ? 3.981 -20.020 -22.166 1.00 84.19 491 ARG A O 1
ATOM 3802 N N . ASP A 1 492 ? 3.955 -22.127 -22.947 1.00 88.12 492 ASP A N 1
ATOM 3803 C CA . ASP A 1 492 ? 4.734 -22.684 -21.835 1.00 88.12 492 ASP A CA 1
ATOM 3804 C C . ASP A 1 492 ? 6.180 -22.182 -21.871 1.00 88.12 492 ASP A C 1
ATOM 3806 O O . ASP A 1 492 ? 6.726 -21.776 -20.845 1.00 88.12 492 ASP A O 1
ATOM 3810 N N . PHE A 1 493 ? 6.767 -22.107 -23.070 1.00 92.06 493 PHE A N 1
ATOM 3811 C CA . PHE A 1 493 ? 8.079 -21.500 -23.279 1.00 92.06 493 PHE A CA 1
ATOM 3812 C C . PHE A 1 493 ? 8.081 -20.025 -22.873 1.00 92.06 493 PHE A C 1
ATOM 3814 O O . PHE A 1 493 ? 8.974 -19.589 -22.148 1.00 92.06 493 PHE A O 1
ATOM 3821 N N . ILE A 1 494 ? 7.074 -19.263 -23.305 1.00 88.75 494 ILE A N 1
ATOM 3822 C CA . ILE A 1 494 ? 6.948 -17.850 -22.953 1.00 88.75 494 ILE A CA 1
ATOM 3823 C C . ILE A 1 494 ? 6.796 -17.722 -21.444 1.00 88.75 494 ILE A C 1
ATOM 3825 O O . ILE A 1 494 ? 7.631 -17.083 -20.832 1.00 88.75 494 ILE A O 1
ATOM 3829 N N . SER A 1 495 ? 5.840 -18.415 -20.828 1.00 82.38 495 SER A N 1
ATOM 3830 C CA . SER A 1 495 ? 5.575 -18.332 -19.388 1.00 82.38 495 SER A CA 1
ATOM 3831 C C . SER A 1 495 ? 6.773 -18.700 -18.510 1.00 82.38 495 SER A C 1
ATOM 3833 O O . SER A 1 495 ? 6.838 -18.246 -17.370 1.00 82.38 495 SER A O 1
ATOM 3835 N N . ALA A 1 496 ? 7.683 -19.550 -18.992 1.00 85.19 496 ALA A N 1
ATOM 3836 C CA . ALA A 1 496 ? 8.887 -19.926 -18.258 1.00 85.19 496 ALA A CA 1
ATOM 3837 C C . ALA A 1 496 ? 10.009 -18.874 -18.353 1.00 85.19 496 ALA A C 1
ATOM 3839 O O . ALA A 1 496 ? 10.878 -18.828 -17.483 1.00 85.19 496 ALA A O 1
ATOM 3840 N N . ASN A 1 497 ? 10.008 -18.033 -19.393 1.00 87.94 497 ASN A N 1
ATOM 3841 C CA . ASN A 1 497 ? 11.148 -17.179 -19.739 1.00 87.94 497 ASN A CA 1
ATOM 3842 C C . ASN A 1 497 ? 10.820 -15.670 -19.770 1.00 87.94 497 ASN A C 1
ATOM 3844 O O . ASN A 1 497 ? 11.713 -14.853 -19.502 1.00 87.94 497 ASN A O 1
ATOM 3848 N N . TYR A 1 498 ? 9.558 -15.308 -20.028 1.00 85.62 498 TYR A N 1
ATOM 3849 C CA . TYR A 1 498 ? 9.027 -13.972 -20.333 1.00 85.62 498 TYR A CA 1
ATOM 3850 C C . TYR A 1 498 ? 7.694 -13.700 -19.640 1.00 85.62 498 TYR A C 1
ATOM 3852 O O . TYR A 1 498 ? 7.447 -12.504 -19.366 1.00 85.62 498 TYR A O 1
#